Protein AF-0000000085125147 (afdb_homodimer)

pLDDT: mean 89.26, std 9.21, range [38.19, 98.69]

Foldseek 3Di:
DPPPLVVLLLQQLVVCLVPVFADALVRSCVVVVDPDDSVVSVVSQVVCVVVPQWDDPDPPGGIDGDLVSLVVNCQVPVPDAFAEFEPVLLQVVCVVQLKKKKKWFDDFWFFADWADDVQQWIWTDIPVDIWIFGHDPVVVVVVVVRHGPGLVVVLVVCVVVVVVRSNVGSVVVSLPIDMDMHPVVSVVVQCVVVVDDPVLVCCRVSVVVPVVDDQDKDAPPNHHHQKIWGWHWYAYPNTTMIMIMIDGSSTDVVVSSVRGGDD/DPPPLVVLLLQQLVVCLVPVFAAALVRSCVVVVDPDDSVVSVVSQVVCVVVPQWDDPDPPGGIDGDLVNLVVNCQVPVPDAFAEFEPVLLQVVCVVQLKKKKKWFDDFWFFADWADDVQQWIWTDTPVDIWIFGHDPVVVVVVVVRHGPGLVVVLVVCVVVVVVRCNVGSVVVSLPIDMDMHPVVSVVVQCVVVVDDPVLVCCRVSVVVPVVDDQDKDAPPNHHHQKIWGWHWYAYPNTIMIMIMIDGSSTDVVVSSVRGGDD

Secondary structure (DSSP, 8-state):
---HHHHHHHHHHHHHHHH-S-B-HHHHHHHHT-SS-HHHHHHHHHHHHHTTSEEESSTTSPEEE-HHHHHHHHHHH------EE-HHHHHHHHHHHT-EEEEEE----BEEEEEEETTTEEEEEESS-EEEEE--HHHHHHHHTTTT-BHHHHHHHHHHHT-HHHHHHHHHHHHT--EEEESHHHHHHHHHHHT--HHHHHHHHHTGGGGG--SSEEESSSS-TTEEEEEEEEEETTEEEEEEEEEETTS-HHHHHHHHEE-/---HHHHHHHHHHHHHHHH-S-B-HHHHHHHHT-SS-HHHHHHHHHHHHHTTSEEESSTTSPEEE-HHHHHHHHHHH------EE-HHHHHHHHHHHT-EEEEEE----BEEEEEEETTTEEEEEESS-EEEEE--HHHHHHHHTTTT-BHHHHHHHHHHHT-HHHHHHHHHHHHT--EEEESHHHHHHHHHHHT--HHHHHHHHHTGGGGG--SEEEESSSS-TTEEEEEEEEEETTEEEEEEEEEETTS-HHHHHHHHEE-

Organism: Arcobacter nitrofigilis (strain ATCC 33309 / DSM 7299 / CCUG 15893 / LMG 7604 / NCTC 12251 / CI) (NCBI:txid572480)

Solvent-accessible surface area (backbone atoms only — not comparable to full-atom values): 28279 Å² total; per-residue (Å²): 129,81,55,64,64,56,53,52,51,53,50,52,45,50,52,27,38,74,63,72,48,62,48,38,40,60,56,51,28,66,74,65,67,47,88,63,51,42,70,58,44,44,52,47,50,50,51,38,28,74,71,55,34,36,41,60,89,43,94,88,48,32,36,36,66,27,69,62,37,44,52,53,50,46,66,68,64,63,71,75,83,52,55,39,40,37,63,68,42,43,46,52,44,21,51,74,63,58,25,23,37,38,38,36,49,50,76,83,32,26,29,69,46,74,44,77,45,88,72,54,30,27,39,40,32,34,72,85,50,60,44,51,43,77,45,43,73,68,57,50,58,57,50,61,74,42,54,71,37,41,46,67,54,51,40,52,50,22,56,74,73,62,40,51,69,57,24,52,56,53,44,44,59,57,66,57,39,60,66,47,71,29,38,57,65,53,47,40,50,51,37,62,76,68,61,60,53,68,69,61,51,46,26,61,74,70,51,53,46,58,77,78,53,66,76,41,78,39,64,58,70,93,36,55,83,67,28,36,33,40,32,38,61,33,28,41,90,90,30,48,23,36,38,36,38,38,35,51,58,62,46,56,58,66,63,47,52,60,62,20,44,52,132,129,81,54,65,62,58,54,53,49,53,51,51,44,51,52,25,40,75,64,73,48,61,48,39,40,60,56,51,27,66,75,65,68,46,88,62,52,41,69,59,44,43,53,49,50,50,51,38,29,75,74,57,34,34,41,64,88,43,95,89,47,29,35,37,66,27,70,64,38,44,51,53,50,48,65,67,65,62,73,74,84,53,54,38,39,38,63,67,41,43,46,54,42,22,53,73,63,58,25,23,38,37,38,35,48,50,76,83,32,27,29,69,46,76,44,76,45,88,73,52,29,27,38,40,32,34,72,85,50,60,44,50,42,78,44,42,73,68,55,49,58,57,50,60,73,42,55,69,36,41,46,67,57,52,39,52,50,23,56,74,75,64,39,51,69,56,23,51,56,54,44,43,59,56,66,57,41,58,64,48,69,28,38,56,64,54,48,41,50,51,37,64,76,66,60,60,52,70,68,61,51,45,27,58,76,69,52,55,47,59,77,78,52,65,77,40,78,41,66,59,70,92,35,56,82,67,27,36,33,40,34,37,60,32,28,41,91,88,32,48,23,36,39,36,37,37,34,52,57,63,45,56,58,67,62,48,53,60,64,19,44,52,131

Sequence (526 aa):
MIDKKEFLLQSIIKAYIEHLEPIGSSQLKSMYDITYSPATIRGYFKKLGDEGYLAQEHVSSGRTPTTEALRQYWSSKLNFKLNFVDEKAVDFYSSQVGLTAFVLEQTSDVLKNILNVENRYMILEFSTFTVTVKFTDALYRFLSDMIGLELVHIVNISKQVGAFEVYESVNQFLKNRDFRIFNTKEFFSLVLRFNYDENTIEKFLKGTIFESIENAIYFDTIVPEGYIGICHDCVINSKESKLLVVGELSKDYEFFYNKISMNMIDKKEFLLQSIIKAYIEHLEPIGSSQLKSMYDITYSPATIRGYFKKLGDEGYLAQEHVSSGRTPTTEALRQYWSSKLNFKLNFVDEKAVDFYSSQVGLTAFVLEQTSDVLKNILNVENRYMILEFSTFTVTVKFTDALYRFLSDMIGLELVHIVNISKQVGAFEVYESVNQFLKNRDFRIFNTKEFFSLVLRFNYDENTIEKFLKGTIFESIENAIYFDTIVPEGYIGICHDCVINSKESKLLVVGELSKDYEFFYNKISMN

InterPro domains:
  IPR002571 Heat-inducible transcription repressor HrcA [PTHR34824] (3-117)
  IPR036388 Winged helix-like DNA-binding domain superfamily [G3DSA:1.10.10.10] (1-83)
  IPR036390 Winged helix DNA-binding domain superfamily [SSF46785] (4-80)

Nearest PDB structures (foldseek):
  1stz-assembly1_A  TM=5.004E-01  e=8.881E-14  Thermotoga maritima
  1stz-assembly1_C  TM=4.794E-01  e=7.431E-14  Thermotoga maritima
  5y6i-assembly1_A  TM=3.180E-01  e=8.850E-06  Pseudomonas aeruginosa
  6hk6-assembly5_H  TM=5.017E-01  e=6.470E-03  Homo sapiens
  6fdm-assembly2_C  TM=5.098E-01  e=6.097E-03  Homo sapiens

Radius of gyration: 29.91 Å; Cα contacts (8 Å, |Δi|>4): 864; chains: 2; bounding box: 80×87×53 Å

Structure (mmCIF, N/CA/C/O backbone):
data_AF-0000000085125147-model_v1
#
loop_
_entity.id
_entity.type
_entity.pdbx_description
1 polymer 'Putative heat shock regulator'
#
loop_
_atom_site.group_PDB
_atom_site.id
_atom_site.type_symbol
_atom_site.label_atom_id
_atom_site.label_alt_id
_atom_site.label_comp_id
_atom_site.label_asym_id
_atom_site.label_entity_id
_atom_site.label_seq_id
_atom_site.pdbx_PDB_ins_code
_atom_site.Cartn_x
_atom_site.Cartn_y
_atom_site.Cartn_z
_atom_site.occupancy
_atom_site.B_iso_or_equiv
_atom_site.auth_seq_id
_atom_site.auth_comp_id
_atom_site.auth_asym_id
_atom_site.auth_atom_id
_atom_site.pdbx_PDB_model_num
ATOM 1 N N . MET A 1 1 ? 14.719 -42.344 -22.516 1 38.19 1 MET A N 1
ATOM 2 C CA . MET A 1 1 ? 16.062 -41.812 -22.203 1 38.19 1 MET A CA 1
ATOM 3 C C . MET A 1 1 ? 16 -40.344 -21.812 1 38.19 1 MET A C 1
ATOM 5 O O . MET A 1 1 ? 15.508 -39.531 -22.578 1 38.19 1 MET A O 1
ATOM 9 N N . ILE A 1 2 ? 16.141 -39.906 -20.641 1 56.72 2 ILE A N 1
ATOM 10 C CA . ILE A 1 2 ? 16.094 -38.5 -20.25 1 56.72 2 ILE A CA 1
ATOM 11 C C . ILE A 1 2 ? 17.172 -37.719 -21.016 1 56.72 2 ILE A C 1
ATOM 13 O O . ILE A 1 2 ? 18.328 -38.156 -21.078 1 56.72 2 ILE A O 1
ATOM 17 N N . ASP A 1 3 ? 16.75 -36.75 -21.875 1 83.62 3 ASP A N 1
ATOM 18 C CA . ASP A 1 3 ? 17.672 -35.969 -22.688 1 83.62 3 ASP A CA 1
ATOM 19 C C . ASP A 1 3 ? 18.781 -35.375 -21.828 1 83.62 3 ASP A C 1
ATOM 21 O O . ASP A 1 3 ? 18.5 -34.656 -20.859 1 83.62 3 ASP A O 1
ATOM 25 N N . LYS A 1 4 ? 19.984 -36.156 -21.875 1 89 4 LYS A N 1
ATOM 26 C CA . LYS A 1 4 ? 21.172 -35.75 -21.125 1 89 4 LYS A CA 1
ATOM 27 C C . LYS A 1 4 ? 21.297 -34.219 -21.078 1 89 4 LYS A C 1
ATOM 29 O O . LYS A 1 4 ? 21.625 -33.656 -20.031 1 89 4 LYS A O 1
ATOM 34 N N . LYS A 1 5 ? 20.938 -33.625 -22.109 1 92.88 5 LYS A N 1
ATOM 35 C CA . LYS A 1 5 ? 21.047 -32.156 -22.203 1 92.88 5 LYS A CA 1
ATOM 36 C C . LYS A 1 5 ? 20.062 -31.484 -21.266 1 92.88 5 LYS A C 1
ATOM 38 O O . LYS A 1 5 ? 20.422 -30.562 -20.531 1 92.88 5 LYS A O 1
ATOM 43 N N . GLU A 1 6 ? 18.906 -31.984 -21.312 1 92.62 6 GLU A N 1
ATOM 44 C CA . GLU A 1 6 ? 17.859 -31.422 -20.453 1 92.62 6 GLU A CA 1
ATOM 45 C C . GLU A 1 6 ? 18.188 -31.641 -18.984 1 92.62 6 GLU A C 1
ATOM 47 O O . GLU A 1 6 ? 17.953 -30.766 -18.156 1 92.62 6 GLU A O 1
ATOM 52 N N . PHE A 1 7 ? 18.641 -32.781 -18.703 1 93.44 7 PHE A N 1
ATOM 53 C CA . PHE A 1 7 ? 19 -33.125 -17.328 1 93.44 7 PHE A CA 1
ATOM 54 C C . PHE A 1 7 ? 20.078 -32.156 -16.812 1 93.44 7 PHE A C 1
ATOM 56 O O . PHE A 1 7 ? 19.969 -31.656 -15.695 1 93.44 7 PHE A O 1
ATOM 63 N N . LEU A 1 8 ? 21.094 -31.969 -17.562 1 94.25 8 LEU A N 1
ATOM 64 C CA . LEU A 1 8 ? 22.188 -31.094 -17.141 1 94.25 8 LEU A CA 1
ATOM 65 C C . LEU A 1 8 ? 21.734 -29.656 -17.016 1 94.25 8 LEU A C 1
ATOM 67 O O . LEU A 1 8 ? 22.156 -28.922 -16.125 1 94.25 8 LEU A O 1
ATOM 71 N N . LEU A 1 9 ? 20.875 -29.266 -17.922 1 94.81 9 LEU A N 1
ATOM 72 C CA . LEU A 1 9 ? 20.312 -27.906 -17.844 1 94.81 9 LEU A CA 1
ATOM 73 C C . LEU A 1 9 ? 19.547 -27.719 -16.531 1 94.81 9 LEU A C 1
ATOM 75 O O . LEU A 1 9 ? 19.766 -26.75 -15.82 1 94.81 9 LEU A O 1
ATOM 79 N N . GLN A 1 10 ? 18.719 -28.641 -16.219 1 94.38 10 GLN A N 1
ATOM 80 C CA . GLN A 1 10 ? 17.938 -28.578 -14.992 1 94.38 10 GLN A CA 1
ATOM 81 C C . GLN A 1 10 ? 18.844 -28.562 -13.766 1 94.38 10 GLN A C 1
ATOM 83 O O . GLN A 1 10 ? 18.594 -27.844 -12.797 1 94.38 10 GLN A O 1
ATOM 88 N N . SER A 1 11 ? 19.828 -29.328 -13.852 1 94.38 11 SER A N 1
ATOM 89 C CA . SER A 1 11 ? 20.75 -29.438 -12.719 1 94.38 11 SER A CA 1
ATOM 90 C C . SER A 1 11 ? 21.5 -28.141 -12.477 1 94.38 11 SER A C 1
ATOM 92 O O . SER A 1 11 ? 21.672 -27.719 -11.336 1 94.38 11 SER A O 1
ATOM 94 N N . ILE A 1 12 ? 21.953 -27.562 -13.539 1 94.94 12 ILE A N 1
ATOM 95 C CA . ILE A 1 12 ? 22.719 -26.328 -13.367 1 94.94 12 ILE A CA 1
ATOM 96 C C . ILE A 1 12 ? 21.797 -25.203 -12.891 1 94.94 12 ILE A C 1
ATOM 98 O O . ILE A 1 12 ? 22.203 -24.359 -12.102 1 94.94 12 ILE A O 1
ATOM 102 N N . ILE A 1 13 ? 20.578 -25.156 -13.344 1 95.81 13 ILE A N 1
ATOM 103 C CA . ILE A 1 13 ? 19.609 -24.156 -12.898 1 95.81 13 ILE A CA 1
ATOM 104 C C . ILE A 1 13 ? 19.344 -24.328 -11.406 1 95.81 13 ILE A C 1
ATOM 106 O O . ILE A 1 13 ? 19.359 -23.344 -10.648 1 95.81 13 ILE A O 1
ATOM 110 N N . LYS A 1 14 ? 19.125 -25.547 -11.031 1 94.56 14 LYS A N 1
ATOM 111 C CA . LYS A 1 14 ? 18.891 -25.828 -9.617 1 94.56 14 LYS A CA 1
ATOM 112 C C . LYS A 1 14 ? 20.078 -25.359 -8.773 1 94.56 14 LYS A C 1
ATOM 114 O O . LYS A 1 14 ? 19.906 -24.734 -7.734 1 94.56 14 LYS A O 1
ATOM 119 N N . ALA A 1 15 ? 21.234 -25.75 -9.211 1 94.62 15 ALA A N 1
ATOM 120 C CA . ALA A 1 15 ? 22.453 -25.359 -8.5 1 94.62 15 ALA A CA 1
ATOM 121 C C . ALA A 1 15 ? 22.562 -23.844 -8.406 1 94.62 15 ALA A C 1
ATOM 123 O O . ALA A 1 15 ? 22.938 -23.312 -7.355 1 94.62 15 ALA A O 1
ATOM 124 N N . TYR A 1 16 ? 22.266 -23.203 -9.492 1 95.12 16 TYR A N 1
ATOM 125 C CA . TYR A 1 16 ? 22.344 -21.75 -9.523 1 95.12 16 TYR A CA 1
ATOM 126 C C . TYR A 1 16 ? 21.344 -21.125 -8.555 1 95.12 16 TYR A C 1
ATOM 128 O O . TYR A 1 16 ? 21.672 -20.188 -7.824 1 95.12 16 TYR A O 1
ATOM 136 N N . ILE A 1 17 ? 20.172 -21.562 -8.531 1 94.62 17 ILE A N 1
ATOM 137 C CA . ILE A 1 17 ? 19.109 -21.047 -7.664 1 94.62 17 ILE A CA 1
ATOM 138 C C . ILE A 1 17 ? 19.516 -21.219 -6.203 1 94.62 17 ILE A C 1
ATOM 140 O O . ILE A 1 17 ? 19.266 -20.344 -5.375 1 94.62 17 ILE A O 1
ATOM 144 N N . GLU A 1 18 ? 20.156 -22.266 -5.941 1 92.19 18 GLU A N 1
ATOM 145 C CA . GLU A 1 18 ? 20.531 -22.594 -4.57 1 92.19 18 GLU A CA 1
ATOM 146 C C . GLU A 1 18 ? 21.719 -21.734 -4.105 1 92.19 18 GLU A C 1
ATOM 148 O O . GLU A 1 18 ? 21.797 -21.375 -2.93 1 92.19 18 GLU A O 1
ATOM 153 N N . HIS A 1 19 ? 22.562 -21.359 -5.062 1 91.31 19 HIS A N 1
ATOM 154 C CA . HIS A 1 19 ? 23.812 -20.734 -4.621 1 91.31 19 HIS A CA 1
ATOM 155 C C . HIS A 1 19 ? 23.969 -19.344 -5.195 1 91.31 19 HIS A C 1
ATOM 157 O O . HIS A 1 19 ? 24.781 -18.547 -4.707 1 91.31 19 HIS A O 1
ATOM 163 N N . LEU A 1 20 ? 23.328 -19.078 -6.227 1 92.94 20 LEU A N 1
ATOM 164 C CA . LEU A 1 20 ? 23.328 -17.781 -6.895 1 92.94 20 LEU A CA 1
ATOM 165 C C . LEU A 1 20 ? 24.734 -17.406 -7.348 1 92.94 20 LEU A C 1
ATOM 167 O O . LEU A 1 20 ? 25.172 -16.266 -7.152 1 92.94 20 LEU A O 1
ATOM 171 N N . GLU A 1 21 ? 25.516 -18.344 -7.738 1 91.5 21 GLU A N 1
ATOM 172 C CA . GLU A 1 21 ? 26.844 -18.188 -8.312 1 91.5 21 GLU A CA 1
ATOM 173 C C . GLU A 1 21 ? 27 -18.984 -9.602 1 91.5 21 GLU A C 1
ATOM 175 O O . GLU A 1 21 ? 26.297 -19.984 -9.805 1 91.5 21 GLU A O 1
ATOM 180 N N . PRO A 1 22 ? 27.891 -18.453 -10.453 1 94 22 PRO A N 1
ATOM 181 C CA . PRO A 1 22 ? 28.156 -19.281 -11.641 1 94 22 PRO A CA 1
ATOM 182 C C . PRO A 1 22 ? 28.625 -20.688 -11.289 1 94 22 PRO A C 1
ATOM 184 O O . PRO A 1 22 ? 29.344 -20.875 -10.312 1 94 22 PRO A O 1
ATOM 187 N N . ILE A 1 23 ? 28.234 -21.609 -12.109 1 94.06 23 ILE A N 1
ATOM 188 C CA . ILE A 1 23 ? 28.5 -23.016 -11.797 1 94.06 23 ILE A CA 1
ATOM 189 C C . ILE A 1 23 ? 29.391 -23.625 -12.875 1 94.06 23 ILE A C 1
ATOM 191 O O . ILE A 1 23 ? 29.094 -23.531 -14.062 1 94.06 23 ILE A O 1
ATOM 195 N N . GLY A 1 24 ? 30.5 -24.25 -12.422 1 93 24 GLY A N 1
ATOM 196 C CA . GLY A 1 24 ? 31.375 -24.969 -13.328 1 93 24 GLY A CA 1
ATOM 197 C C . GLY A 1 24 ? 31.031 -26.438 -13.453 1 93 24 GLY A C 1
ATOM 198 O O . GLY A 1 24 ? 30.25 -26.969 -12.664 1 93 24 GLY A O 1
ATOM 199 N N . SER A 1 25 ? 31.703 -27.078 -14.508 1 92.44 25 SER A N 1
ATOM 200 C CA . SER A 1 25 ? 31.422 -28.484 -14.789 1 92.44 25 SER A CA 1
ATOM 201 C C . SER A 1 25 ? 31.875 -29.375 -13.633 1 92.44 25 SER A C 1
ATOM 203 O O . SER A 1 25 ? 31.141 -30.297 -13.242 1 92.44 25 SER A O 1
ATOM 205 N N . SER A 1 26 ? 33 -29.109 -13.07 1 92.75 26 SER A N 1
ATOM 206 C CA . SER A 1 26 ? 33.5 -29.906 -11.961 1 92.75 26 SER A CA 1
ATOM 207 C C . SER A 1 26 ? 32.625 -29.719 -10.711 1 92.75 26 SER A C 1
ATOM 209 O O . SER A 1 26 ? 32.375 -30.672 -9.984 1 92.75 26 SER A O 1
ATOM 211 N N . GLN A 1 27 ? 32.25 -28.516 -10.5 1 93.25 27 GLN A N 1
ATOM 212 C CA . GLN A 1 27 ? 31.406 -28.203 -9.352 1 93.25 27 GLN A CA 1
ATOM 213 C C . GLN A 1 27 ? 30.047 -28.875 -9.453 1 93.25 27 GLN A C 1
ATOM 215 O O . GLN A 1 27 ? 29.562 -29.453 -8.477 1 93.25 27 GLN A O 1
ATOM 220 N N . LEU A 1 28 ? 29.422 -28.797 -10.602 1 94.62 28 LEU A N 1
ATOM 221 C CA . LEU A 1 28 ? 28.109 -29.406 -10.805 1 94.62 28 LEU A CA 1
ATOM 222 C C . LEU A 1 28 ? 28.172 -30.922 -10.57 1 94.62 28 LEU A C 1
ATOM 224 O O . LEU A 1 28 ? 27.281 -31.484 -9.945 1 94.62 28 LEU A O 1
ATOM 228 N N . LYS A 1 29 ? 29.203 -31.562 -11.125 1 94.06 29 LYS A N 1
ATOM 229 C CA . LYS A 1 29 ? 29.375 -33 -10.945 1 94.06 29 LYS A CA 1
ATOM 230 C C . LYS A 1 29 ? 29.422 -33.375 -9.469 1 94.06 29 LYS A C 1
ATOM 232 O O . LYS A 1 29 ? 28.766 -34.312 -9.031 1 94.06 29 LYS A O 1
ATOM 237 N N . SER A 1 30 ? 30.17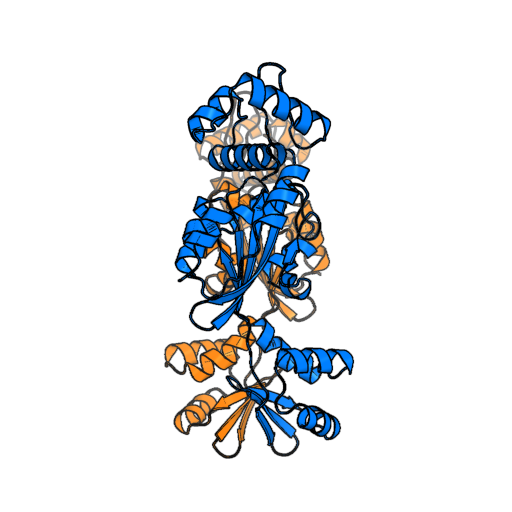2 -32.625 -8.727 1 93.56 30 SER A N 1
ATOM 238 C CA . SER A 1 30 ? 30.375 -32.875 -7.305 1 93.56 30 SER A CA 1
ATOM 239 C C . SER A 1 30 ? 29.094 -32.656 -6.512 1 93.56 30 SER A C 1
ATOM 241 O O . SER A 1 30 ? 28.781 -33.406 -5.59 1 93.56 30 SER A O 1
ATOM 243 N N . MET A 1 31 ? 28.359 -31.641 -6.848 1 91.5 31 MET A N 1
ATOM 244 C CA . MET A 1 31 ? 27.156 -31.219 -6.113 1 91.5 31 MET A CA 1
ATOM 245 C C . MET A 1 31 ? 26.062 -32.281 -6.227 1 91.5 31 MET A C 1
ATOM 247 O O . MET A 1 31 ? 25.328 -32.5 -5.27 1 91.5 31 MET A O 1
ATOM 251 N N . TYR A 1 32 ? 25.953 -32.938 -7.367 1 90.12 32 TYR A N 1
ATOM 252 C CA . TYR A 1 32 ? 24.797 -33.781 -7.586 1 90.12 32 TYR A CA 1
ATOM 253 C C . TYR A 1 32 ? 25.234 -35.219 -7.938 1 90.12 32 TYR A C 1
ATOM 255 O O . TYR A 1 32 ? 24.438 -36 -8.453 1 90.12 32 TYR A O 1
ATOM 263 N N . ASP A 1 33 ? 26.484 -35.531 -7.746 1 89.88 33 ASP A N 1
ATOM 264 C CA . ASP A 1 33 ? 27.047 -36.844 -8.008 1 89.88 33 ASP A CA 1
ATOM 265 C C . ASP A 1 33 ? 26.672 -37.344 -9.406 1 89.88 33 ASP A C 1
ATOM 267 O O . ASP A 1 33 ? 26.141 -38.438 -9.57 1 89.88 33 ASP A O 1
ATOM 271 N N . ILE A 1 34 ? 26.844 -36.5 -10.289 1 90.44 34 ILE A N 1
ATOM 272 C CA . ILE A 1 34 ? 26.516 -36.781 -11.68 1 90.44 34 ILE A CA 1
ATOM 273 C C . ILE A 1 34 ? 27.531 -37.781 -12.25 1 90.44 34 ILE A C 1
ATOM 275 O O . ILE A 1 34 ? 28.734 -37.656 -12.016 1 90.44 34 ILE A O 1
ATOM 279 N N . THR A 1 35 ? 27.141 -38.719 -13 1 90.75 35 THR A N 1
ATOM 280 C CA . THR A 1 35 ? 27.969 -39.812 -13.492 1 90.75 35 THR A CA 1
ATOM 281 C C . THR A 1 35 ? 28.844 -39.344 -14.648 1 90.75 35 THR A C 1
ATOM 283 O O . THR A 1 35 ? 29.859 -39.969 -14.953 1 90.75 35 THR A O 1
ATOM 286 N N . TYR A 1 36 ? 28.516 -38.281 -15.219 1 92.25 36 TYR A N 1
ATOM 287 C CA . TYR A 1 36 ? 29.25 -37.781 -16.375 1 92.25 36 TYR A CA 1
ATOM 288 C C . TYR A 1 36 ? 30.562 -37.125 -15.938 1 92.25 36 TYR A C 1
ATOM 290 O O . TYR A 1 36 ? 30.641 -36.562 -14.852 1 92.25 36 TYR A O 1
ATOM 298 N N . SER A 1 37 ? 31.625 -37.188 -16.781 1 92.81 37 SER A N 1
ATOM 299 C CA . SER A 1 37 ? 32.875 -36.5 -16.516 1 92.81 37 SER A CA 1
ATOM 300 C C . SER A 1 37 ? 32.719 -35 -16.641 1 92.81 37 SER A C 1
ATOM 302 O O . SER A 1 37 ? 31.812 -34.5 -17.328 1 92.81 37 SER A O 1
ATOM 304 N N . PRO A 1 38 ? 33.594 -34.25 -15.992 1 93.69 38 PRO A N 1
ATOM 305 C CA . PRO A 1 38 ? 33.562 -32.812 -16.156 1 93.69 38 PRO A CA 1
ATOM 306 C C . PRO A 1 38 ? 33.719 -32.375 -17.625 1 93.69 38 PRO A C 1
ATOM 308 O O . PRO A 1 38 ? 33.094 -31.406 -18.047 1 93.69 38 PRO A O 1
ATOM 311 N N . ALA A 1 39 ? 34.531 -33.094 -18.391 1 93.12 39 ALA A N 1
ATOM 312 C CA . ALA A 1 39 ? 34.719 -32.781 -19.812 1 93.12 39 ALA A CA 1
ATOM 313 C C . ALA A 1 39 ? 33.406 -32.938 -20.594 1 93.12 39 ALA A C 1
ATOM 315 O O . ALA A 1 39 ? 33.094 -32.125 -21.438 1 93.12 39 ALA A O 1
ATOM 316 N N . THR A 1 40 ? 32.688 -33.938 -20.297 1 94.75 40 THR A N 1
ATOM 317 C CA . THR A 1 40 ? 31.406 -34.188 -20.922 1 94.75 40 THR A CA 1
ATOM 318 C C . THR A 1 40 ? 30.406 -33.094 -20.562 1 94.75 40 THR A C 1
ATOM 320 O O . THR A 1 40 ? 29.688 -32.594 -21.422 1 94.75 40 THR A O 1
ATOM 323 N N . ILE A 1 41 ? 30.391 -32.688 -19.312 1 94.75 41 ILE A N 1
ATOM 324 C CA . ILE A 1 41 ? 29.484 -31.656 -18.828 1 94.75 41 ILE A CA 1
ATOM 325 C C . ILE A 1 41 ? 29.828 -30.328 -19.516 1 94.75 41 ILE A C 1
ATOM 327 O O . ILE A 1 41 ? 28.922 -29.609 -19.938 1 94.75 41 ILE A O 1
ATOM 331 N N . ARG A 1 42 ? 31.125 -30.047 -19.672 1 92.56 42 ARG A N 1
ATOM 332 C CA . ARG A 1 42 ? 31.562 -28.828 -20.312 1 92.56 42 ARG A CA 1
ATOM 333 C C . ARG A 1 42 ? 31.078 -28.766 -21.766 1 92.56 42 ARG A C 1
ATOM 335 O O . ARG A 1 42 ? 30.734 -27.703 -22.266 1 92.56 42 ARG A O 1
ATOM 342 N N . GLY A 1 43 ? 31.141 -29.906 -22.359 1 93.62 43 GLY A N 1
ATOM 343 C CA . GLY A 1 43 ? 30.641 -29.984 -23.734 1 93.62 43 GLY A CA 1
ATOM 344 C C . GLY A 1 43 ? 29.172 -29.609 -23.844 1 93.62 43 GLY A C 1
ATOM 345 O O . GLY A 1 43 ? 28.781 -28.875 -24.766 1 93.62 43 GLY A O 1
ATOM 346 N N . TYR A 1 44 ? 28.391 -30.109 -22.953 1 94.38 44 TYR A N 1
ATOM 347 C CA . TYR A 1 44 ? 26.953 -29.797 -22.953 1 94.38 44 TYR A CA 1
ATOM 348 C C . TYR A 1 44 ? 26.719 -28.344 -22.562 1 94.38 44 TYR A C 1
ATOM 350 O O . TYR A 1 44 ? 25.797 -27.703 -23.078 1 94.38 44 TYR A O 1
ATOM 358 N N . PHE A 1 45 ? 27.516 -27.828 -21.625 1 94.12 45 PHE A N 1
ATOM 359 C CA . PHE A 1 45 ? 27.422 -26.422 -21.25 1 94.12 45 PHE A CA 1
ATOM 360 C C . PHE A 1 45 ? 27.609 -25.516 -22.469 1 94.12 45 PHE A C 1
ATOM 362 O O . PHE A 1 45 ? 26.906 -24.516 -22.625 1 94.12 45 PHE A O 1
ATOM 369 N N . LYS A 1 46 ? 28.578 -25.891 -23.234 1 92.38 46 LYS A N 1
ATOM 370 C CA . LYS A 1 46 ? 28.844 -25.125 -24.453 1 92.38 46 LYS A CA 1
ATOM 371 C C . LYS A 1 46 ? 27.641 -25.172 -25.391 1 92.38 46 LYS A C 1
ATOM 373 O O . LYS A 1 46 ? 27.219 -24.141 -25.938 1 92.38 46 LYS A O 1
ATOM 378 N N . LYS A 1 47 ? 27.141 -26.344 -25.609 1 94.94 47 LYS A N 1
ATOM 379 C CA . LYS A 1 47 ? 25.969 -26.516 -26.469 1 94.94 47 LYS A CA 1
ATOM 380 C C . LYS A 1 47 ? 24.797 -25.672 -25.969 1 94.94 47 LYS A C 1
ATOM 382 O O . LYS A 1 47 ? 24.125 -24.984 -26.75 1 94.94 47 LYS A O 1
ATOM 387 N N . LEU A 1 48 ? 24.5 -25.766 -24.703 1 95.44 48 LEU A N 1
ATOM 388 C CA . LEU A 1 48 ? 23.422 -25.031 -24.078 1 95.44 48 LEU A CA 1
ATOM 389 C C . LEU A 1 48 ? 23.656 -23.531 -24.188 1 95.44 48 LEU A C 1
ATOM 391 O O . LEU A 1 48 ? 22.703 -22.75 -24.297 1 95.44 48 LEU A O 1
ATOM 395 N N . GLY A 1 49 ? 24.875 -23.109 -24.047 1 94.31 49 GLY A N 1
ATOM 396 C CA . GLY A 1 49 ? 25.219 -21.703 -24.281 1 94.31 49 GLY A CA 1
ATOM 397 C C . GLY A 1 49 ? 24.906 -21.25 -25.688 1 94.31 49 GLY A C 1
ATOM 398 O O . GLY A 1 49 ? 24.312 -20.188 -25.875 1 94.31 49 GLY A O 1
ATOM 399 N N . ASP A 1 50 ? 25.328 -22.078 -26.594 1 94.75 50 ASP A N 1
ATOM 400 C CA . ASP A 1 50 ? 25.078 -21.766 -28 1 94.75 50 ASP A CA 1
ATOM 401 C C . ASP A 1 50 ? 23.578 -21.656 -28.281 1 94.75 50 ASP A C 1
ATOM 403 O O . ASP A 1 50 ? 23.156 -20.891 -29.156 1 94.75 50 ASP A O 1
ATOM 407 N N . GLU A 1 51 ? 22.859 -22.422 -27.594 1 95.69 51 GLU A N 1
ATOM 408 C CA . GLU A 1 51 ? 21.406 -22.438 -27.781 1 95.69 51 GLU A CA 1
ATOM 409 C C . GLU A 1 51 ? 20.734 -21.312 -27 1 95.69 51 GLU A C 1
ATOM 411 O O . GLU A 1 51 ? 19.516 -21.109 -27.094 1 95.69 51 GLU A O 1
ATOM 416 N N . GLY A 1 52 ? 21.484 -20.578 -26.109 1 95 52 GLY A N 1
ATOM 417 C CA . GLY A 1 52 ? 20.984 -19.375 -25.453 1 95 52 GLY A CA 1
ATOM 418 C C . GLY A 1 52 ? 20.453 -19.641 -24.047 1 95 52 GLY A C 1
ATOM 419 O O . GLY A 1 52 ? 19.812 -18.781 -23.453 1 95 52 GLY A O 1
ATOM 420 N N . TYR A 1 53 ? 20.781 -20.797 -23.5 1 96.25 53 TYR A N 1
ATOM 421 C CA . TYR A 1 53 ? 20.234 -21.141 -22.188 1 96.25 53 TYR A CA 1
ATOM 422 C C . TYR A 1 53 ? 21.234 -20.859 -21.078 1 96.25 53 TYR A C 1
ATOM 424 O O . TYR A 1 53 ? 20.859 -20.703 -19.922 1 96.25 53 TYR A O 1
ATOM 432 N N . LEU A 1 54 ? 22.5 -20.828 -21.406 1 95.81 54 LEU A N 1
ATOM 433 C CA . LEU A 1 54 ? 23.547 -20.531 -20.438 1 95.81 54 LEU A CA 1
ATOM 434 C C . LEU A 1 54 ? 24.406 -19.359 -20.906 1 95.81 54 LEU A C 1
ATOM 436 O O . LEU A 1 54 ? 24.594 -19.156 -22.109 1 95.81 54 LEU A O 1
ATOM 440 N N . ALA A 1 55 ? 24.812 -18.609 -19.922 1 93.62 55 ALA A N 1
ATOM 441 C CA . ALA A 1 55 ? 25.703 -17.484 -20.188 1 93.62 55 ALA A CA 1
ATOM 442 C C . ALA A 1 55 ? 27.016 -17.625 -19.391 1 93.62 55 ALA A C 1
ATOM 444 O O . ALA A 1 55 ? 27.047 -18.297 -18.359 1 93.62 55 ALA A O 1
ATOM 445 N N . GLN A 1 56 ? 28.062 -17 -19.969 1 89.12 56 GLN A N 1
ATOM 446 C CA . GLN A 1 56 ? 29.375 -17.078 -19.344 1 89.12 56 GLN A CA 1
ATOM 447 C C . GLN A 1 56 ? 30.078 -15.719 -19.406 1 89.12 56 GLN A C 1
ATOM 449 O O . GLN A 1 56 ? 30.141 -15.086 -20.453 1 89.12 56 GLN A O 1
ATOM 454 N N . GLU A 1 57 ? 30.391 -15.195 -18.156 1 80 57 GLU A N 1
ATOM 455 C CA . GLU A 1 57 ? 31.062 -13.898 -18.125 1 80 57 GLU A CA 1
ATOM 456 C C . GLU A 1 57 ? 32.5 -13.992 -18.672 1 80 57 GLU A C 1
ATOM 458 O O . GLU A 1 57 ? 32.906 -13.141 -19.438 1 80 57 GLU A O 1
ATOM 463 N N . HIS A 1 58 ? 33.188 -14.891 -18.109 1 78.12 58 HIS A N 1
ATOM 464 C CA . HIS A 1 58 ? 34.562 -15.117 -18.594 1 78.12 58 HIS A CA 1
ATOM 465 C C . HIS A 1 58 ? 34.75 -16.562 -19.047 1 78.12 58 HIS A C 1
ATOM 467 O O . HIS A 1 58 ? 33.969 -17.453 -18.656 1 78.12 58 HIS A O 1
ATOM 473 N N . VAL A 1 59 ? 35.625 -16.734 -20.016 1 67.75 59 VAL A N 1
ATOM 474 C CA . VAL A 1 59 ? 35.844 -18.047 -20.594 1 67.75 59 VAL A CA 1
ATOM 475 C C . VAL A 1 59 ? 36.219 -19.047 -19.484 1 67.75 59 VAL A C 1
ATOM 477 O O . VAL A 1 59 ? 35.844 -20.219 -19.562 1 67.75 59 VAL A O 1
ATOM 480 N N . SER A 1 60 ? 36.812 -18.625 -18.484 1 67.62 60 SER A N 1
ATOM 481 C CA . SER A 1 60 ? 37.281 -19.5 -17.422 1 67.62 60 SER A CA 1
ATOM 482 C C . SER A 1 60 ? 36.312 -19.516 -16.234 1 67.62 60 SER A C 1
ATOM 484 O O . SER A 1 60 ? 36.531 -20.234 -15.258 1 67.62 60 SER A O 1
ATOM 486 N N . SER A 1 61 ? 35.219 -18.844 -16.453 1 79.19 61 SER A N 1
ATOM 487 C CA . SER A 1 61 ? 34.344 -18.734 -15.297 1 79.19 61 SER A CA 1
ATOM 488 C C . SER A 1 61 ? 33.156 -19.688 -15.414 1 79.19 61 SER A C 1
ATOM 490 O O . SER A 1 61 ? 32.969 -20.344 -16.438 1 79.19 61 SER A O 1
ATOM 492 N N . GLY A 1 62 ? 32.469 -20.047 -14.32 1 90.06 62 GLY A N 1
ATOM 493 C CA . GLY A 1 62 ? 31.219 -20.812 -14.32 1 90.06 62 GLY A CA 1
ATOM 494 C C . GLY A 1 62 ? 30.141 -20.188 -15.188 1 90.06 62 GLY A C 1
ATOM 495 O O . GLY A 1 62 ? 30.391 -19.188 -15.859 1 90.06 62 GLY A O 1
ATOM 496 N N . ARG A 1 63 ? 29.172 -20.953 -15.469 1 94.06 63 ARG A N 1
ATOM 497 C CA . ARG A 1 63 ? 28.047 -20.5 -16.281 1 94.06 63 ARG A CA 1
ATOM 498 C C . ARG A 1 63 ? 26.828 -20.203 -15.406 1 94.06 63 ARG A C 1
ATOM 500 O O . ARG A 1 63 ? 26.719 -20.719 -14.289 1 94.06 63 ARG A O 1
ATOM 507 N N . THR A 1 64 ? 26.016 -19.312 -15.891 1 95.5 64 THR A N 1
ATOM 508 C CA . THR A 1 64 ? 24.734 -19 -15.258 1 95.5 64 THR A CA 1
ATOM 509 C C . THR A 1 64 ? 23.578 -19.203 -16.234 1 95.5 64 THR A C 1
ATOM 511 O O . THR A 1 64 ? 23.75 -19.016 -17.453 1 95.5 64 THR A O 1
ATOM 514 N N . PRO A 1 65 ? 22.469 -19.672 -15.719 1 96.31 65 PRO A N 1
ATOM 515 C CA . PRO A 1 65 ? 21.297 -19.734 -16.609 1 96.31 65 PRO A CA 1
ATOM 516 C C . PRO A 1 65 ? 20.859 -18.359 -17.094 1 96.31 65 PRO A C 1
ATOM 518 O O . PRO A 1 65 ? 20.969 -17.375 -16.375 1 96.31 65 PRO A O 1
ATOM 521 N N . THR A 1 66 ? 20.406 -18.328 -18.344 1 95.75 66 THR A N 1
ATOM 522 C CA . THR A 1 66 ? 19.828 -17.094 -18.859 1 95.75 66 THR A CA 1
ATOM 523 C C . THR A 1 66 ? 18.422 -16.891 -18.328 1 95.75 66 THR A C 1
ATOM 525 O O . THR A 1 66 ? 17.844 -17.781 -17.719 1 95.75 66 THR A O 1
ATOM 528 N N . THR A 1 67 ? 17.875 -15.734 -18.609 1 95.25 67 THR A N 1
ATOM 529 C CA . THR A 1 67 ? 16.5 -15.422 -18.25 1 95.25 67 THR A CA 1
ATOM 530 C C . THR A 1 67 ? 15.531 -16.406 -18.891 1 95.25 67 THR A C 1
ATOM 532 O O . THR A 1 67 ? 14.609 -16.891 -18.25 1 95.25 67 THR A O 1
ATOM 535 N N . GLU A 1 68 ? 15.797 -16.703 -20.062 1 94.56 68 GLU A N 1
ATOM 536 C CA . GLU A 1 68 ? 14.93 -17.625 -20.797 1 94.56 68 GLU A CA 1
ATOM 537 C C . GLU A 1 68 ? 14.984 -19.031 -20.188 1 94.56 68 GLU A C 1
ATOM 539 O O . GLU A 1 68 ? 13.953 -19.703 -20.094 1 94.56 68 GLU A O 1
ATOM 544 N N . ALA A 1 69 ? 16.109 -19.422 -19.875 1 96 69 ALA A N 1
ATOM 545 C CA . ALA A 1 69 ? 16.25 -20.734 -19.25 1 96 69 ALA A CA 1
ATOM 546 C C . ALA A 1 69 ? 15.469 -20.812 -17.953 1 96 69 ALA A C 1
ATOM 548 O O . ALA A 1 69 ? 14.789 -21.812 -17.688 1 96 69 ALA A O 1
ATOM 549 N N . LEU A 1 70 ? 15.586 -19.766 -17.234 1 95.94 70 LEU A N 1
ATOM 550 C CA . LEU A 1 70 ? 14.891 -19.734 -15.953 1 95.94 70 LEU A CA 1
ATOM 551 C C . LEU A 1 70 ? 13.375 -19.719 -16.156 1 95.94 70 LEU A C 1
ATOM 553 O O . LEU A 1 70 ? 12.641 -20.375 -15.422 1 95.94 70 LEU A O 1
ATOM 557 N N . ARG A 1 71 ? 12.93 -19.016 -17.109 1 94.94 71 ARG A N 1
ATOM 558 C CA . ARG A 1 71 ? 11.508 -18.984 -17.438 1 94.94 71 ARG A CA 1
ATOM 559 C C . ARG A 1 71 ? 10.992 -20.375 -17.766 1 94.94 71 ARG A C 1
ATOM 561 O O . ARG A 1 71 ? 9.953 -20.797 -17.234 1 94.94 71 ARG A O 1
ATOM 568 N N . GLN A 1 72 ? 11.703 -21.031 -18.547 1 92.44 72 GLN A N 1
ATOM 569 C CA . GLN A 1 72 ? 11.312 -22.375 -18.953 1 92.44 72 GLN A CA 1
ATOM 570 C C . GLN A 1 72 ? 11.328 -23.328 -17.766 1 92.44 72 GLN A C 1
ATOM 572 O O . GLN A 1 72 ? 10.445 -24.188 -17.625 1 92.44 72 GLN A O 1
ATOM 577 N N . TYR A 1 73 ? 12.305 -23.172 -17.016 1 94.19 73 TYR A N 1
ATOM 578 C CA . TYR A 1 73 ? 12.438 -24.016 -15.836 1 94.19 73 TYR A CA 1
ATOM 579 C C . TYR A 1 73 ? 11.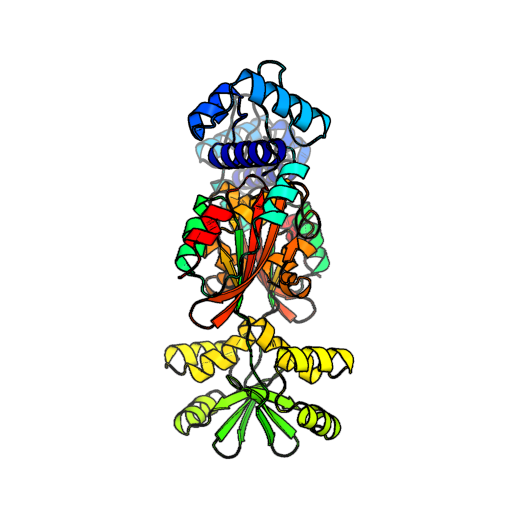211 -23.906 -14.945 1 94.19 73 TYR A C 1
ATOM 581 O O . TYR A 1 73 ? 10.594 -24.906 -14.602 1 94.19 73 TYR A O 1
ATOM 589 N N . TRP A 1 74 ? 10.812 -22.672 -14.633 1 94 74 TRP A N 1
ATOM 590 C CA . TRP A 1 74 ? 9.695 -22.469 -13.719 1 94 74 TRP A CA 1
ATOM 591 C C . TRP A 1 74 ? 8.367 -22.828 -14.383 1 94 74 TRP A C 1
ATOM 593 O O . TRP A 1 74 ? 7.453 -23.328 -13.727 1 94 74 TRP A O 1
ATOM 603 N N . SER A 1 75 ? 8.266 -22.578 -15.641 1 91.06 75 SER A N 1
ATOM 604 C CA . SER A 1 75 ? 7.055 -22.938 -16.375 1 91.06 75 SER A CA 1
ATOM 605 C C . SER A 1 75 ? 6.789 -24.438 -16.297 1 91.06 75 SER A C 1
ATOM 607 O O . SER A 1 75 ? 5.637 -24.875 -16.25 1 91.06 75 SER A O 1
ATOM 609 N N . SER A 1 76 ? 7.832 -25.125 -16.234 1 87.12 76 SER A N 1
ATOM 610 C CA . SER A 1 76 ? 7.699 -26.578 -16.234 1 87.12 76 SER A CA 1
ATOM 611 C C . SER A 1 76 ? 7.555 -27.125 -14.82 1 87.12 76 SER A C 1
ATOM 613 O O . SER A 1 76 ? 6.875 -28.125 -14.602 1 87.12 76 SER A O 1
ATOM 615 N N . LYS A 1 77 ? 8.109 -26.5 -13.961 1 85.31 77 LYS A N 1
ATOM 616 C CA . LYS A 1 77 ? 8.188 -27.047 -12.609 1 85.31 77 LYS A CA 1
ATOM 617 C C . LYS A 1 77 ? 6.988 -26.609 -11.773 1 85.31 77 LYS A C 1
ATOM 619 O O . LYS A 1 77 ? 6.523 -27.359 -10.906 1 85.31 77 LYS A O 1
ATOM 624 N N . LEU A 1 78 ? 6.523 -25.359 -11.953 1 80.31 78 LEU A N 1
ATOM 625 C CA . LEU A 1 78 ? 5.512 -24.797 -11.07 1 80.31 78 LEU A CA 1
ATOM 626 C C . LEU A 1 78 ? 4.109 -25.219 -11.5 1 80.31 78 LEU A C 1
ATOM 628 O O . LEU A 1 78 ? 3.607 -24.75 -12.531 1 80.31 78 LEU A O 1
ATOM 632 N N . ASN A 1 79 ? 3.719 -26.375 -11.43 1 69.69 79 ASN A N 1
ATOM 633 C CA . ASN A 1 79 ? 2.369 -26.891 -11.617 1 69.69 79 ASN A CA 1
ATOM 634 C C . ASN A 1 79 ? 1.684 -27.156 -10.281 1 69.69 79 ASN A C 1
ATOM 636 O O . ASN A 1 79 ? 1.15 -28.25 -10.062 1 69.69 79 ASN A O 1
ATOM 640 N N . PHE A 1 80 ? 1.936 -26.156 -9.5 1 60.91 80 PHE A N 1
ATOM 641 C CA . PHE A 1 80 ? 1.614 -26.516 -8.117 1 60.91 80 PHE A CA 1
ATOM 642 C C . PHE A 1 80 ? 0.124 -26.328 -7.848 1 60.91 80 PHE A C 1
ATOM 644 O O . PHE A 1 80 ? -0.477 -25.344 -8.273 1 60.91 80 PHE A O 1
ATOM 651 N N . LYS A 1 81 ? -0.657 -27.406 -7.66 1 67.62 81 LYS A N 1
ATOM 652 C CA . LYS A 1 81 ? -1.96 -27.344 -7.008 1 67.62 81 LYS A CA 1
ATOM 653 C C . LYS A 1 81 ? -1.815 -27.016 -5.523 1 67.62 81 LYS A C 1
ATOM 655 O O . LYS A 1 81 ? -1.172 -27.766 -4.777 1 67.62 81 LYS A O 1
ATOM 660 N N . LEU A 1 82 ? -1.986 -25.781 -5.219 1 77.38 82 LEU A N 1
ATOM 661 C CA . LEU A 1 82 ? -1.916 -25.359 -3.826 1 77.38 82 LEU A CA 1
ATOM 662 C C . LEU A 1 82 ? -3.283 -25.469 -3.158 1 77.38 82 LEU A C 1
ATOM 664 O O . LEU A 1 82 ? -4.234 -24.797 -3.574 1 77.38 82 LEU A O 1
ATOM 668 N N . ASN A 1 83 ? -3.465 -26.5 -2.379 1 82.81 83 ASN A N 1
ATOM 669 C CA . ASN A 1 83 ? -4.758 -26.609 -1.712 1 82.81 83 ASN A CA 1
ATOM 670 C C . ASN A 1 83 ? -4.785 -25.828 -0.405 1 82.81 83 ASN A C 1
ATOM 672 O O . ASN A 1 83 ? -5.367 -24.734 -0.338 1 82.81 83 ASN A O 1
ATOM 676 N N . PHE A 1 84 ? -3.99 -26.328 0.595 1 89 84 PHE A N 1
ATOM 677 C CA . PHE A 1 84 ? -3.979 -25.672 1.898 1 89 84 PHE A CA 1
ATOM 678 C C . PHE A 1 84 ? -2.648 -24.969 2.139 1 89 84 PHE A C 1
ATOM 680 O O . PHE A 1 84 ? -1.584 -25.547 1.924 1 89 84 PHE A O 1
ATOM 687 N N . VAL A 1 85 ? -2.758 -23.781 2.502 1 94.25 85 VAL A N 1
ATOM 688 C CA . VAL A 1 85 ? -1.57 -22.953 2.689 1 94.25 85 VAL A CA 1
ATOM 689 C C . VAL A 1 85 ? -1.529 -22.422 4.121 1 94.25 85 VAL A C 1
ATOM 691 O O . VAL A 1 85 ? -2.553 -22 4.66 1 94.25 85 VAL A O 1
ATOM 694 N N . ASP A 1 86 ? -0.413 -22.5 4.73 1 95.19 86 ASP A N 1
ATOM 695 C CA . ASP A 1 86 ? -0.185 -21.938 6.059 1 95.19 86 ASP A CA 1
ATOM 696 C C . ASP A 1 86 ? 0.22 -20.469 5.973 1 95.19 86 ASP A C 1
ATOM 698 O O . ASP A 1 86 ? 1.33 -20.141 5.539 1 95.19 86 ASP A O 1
ATOM 702 N N . GLU A 1 87 ? -0.608 -19.688 6.531 1 94.94 87 GLU A N 1
ATOM 703 C CA . GLU A 1 87 ? -0.388 -18.25 6.422 1 94.94 87 GLU A CA 1
ATOM 704 C C . GLU A 1 87 ? 0.895 -17.828 7.137 1 94.94 87 GLU A C 1
ATOM 706 O O . GLU A 1 87 ? 1.635 -16.969 6.645 1 94.94 87 GLU A O 1
ATOM 711 N N . LYS A 1 88 ? 1.124 -18.359 8.289 1 96.31 88 LYS A N 1
ATOM 712 C CA . LYS A 1 88 ? 2.33 -18.031 9.047 1 96.31 88 LYS A CA 1
ATOM 713 C C . LYS A 1 88 ? 3.586 -18.422 8.266 1 96.31 88 LYS A C 1
ATOM 715 O O . LYS A 1 88 ? 4.59 -17.703 8.305 1 96.31 88 LYS A O 1
ATOM 720 N N . ALA A 1 89 ? 3.494 -19.562 7.66 1 97.06 89 ALA A N 1
ATOM 721 C CA . ALA A 1 89 ? 4.613 -20 6.832 1 97.06 89 ALA A CA 1
ATOM 722 C C . ALA A 1 89 ? 4.828 -19.047 5.656 1 97.06 89 ALA A C 1
ATOM 724 O O . ALA A 1 89 ? 5.965 -18.75 5.285 1 97.06 89 ALA A O 1
ATOM 725 N N . VAL A 1 90 ? 3.754 -18.594 5.082 1 97.31 90 VAL A N 1
ATOM 726 C CA . VAL A 1 90 ? 3.857 -17.625 3.988 1 97.31 90 VAL A CA 1
ATOM 727 C C . VAL A 1 90 ? 4.605 -16.391 4.465 1 97.31 90 VAL A C 1
ATOM 729 O O . VAL A 1 90 ? 5.531 -15.914 3.797 1 97.31 90 VAL A O 1
ATOM 732 N N . ASP A 1 91 ? 4.184 -15.883 5.582 1 97.19 91 ASP A N 1
ATOM 733 C CA . ASP A 1 91 ? 4.801 -14.695 6.156 1 97.19 91 ASP A CA 1
ATOM 734 C C . ASP A 1 91 ? 6.297 -14.898 6.375 1 97.19 91 ASP A C 1
ATOM 736 O O . ASP A 1 91 ? 7.113 -14.109 5.902 1 97.19 91 ASP A O 1
ATOM 740 N N . PHE A 1 92 ? 6.652 -15.977 6.945 1 97.69 92 PHE A N 1
ATOM 741 C CA . PHE A 1 92 ? 8.039 -16.25 7.309 1 97.69 92 PHE A CA 1
ATOM 742 C C . PHE A 1 92 ? 8.883 -16.5 6.066 1 97.69 92 PHE A C 1
ATOM 744 O O . PHE A 1 92 ? 9.93 -15.891 5.887 1 97.69 92 PHE A O 1
ATOM 751 N N . TYR A 1 93 ? 8.438 -17.312 5.219 1 97.69 93 TYR A N 1
ATOM 752 C CA . TYR A 1 93 ? 9.281 -17.797 4.133 1 97.69 93 TYR A CA 1
ATOM 753 C C . TYR A 1 93 ? 9.312 -16.812 2.98 1 97.69 93 TYR A C 1
ATOM 755 O O . TYR A 1 93 ? 10.258 -16.797 2.182 1 97.69 93 TYR A O 1
ATOM 763 N N . SER A 1 94 ? 8.281 -16 2.863 1 98.25 94 SER A N 1
ATOM 764 C CA . SER A 1 94 ? 8.375 -14.945 1.855 1 98.25 94 SER A CA 1
ATOM 765 C C . SER A 1 94 ? 9.578 -14.047 2.107 1 98.25 94 SER A C 1
ATOM 767 O O . SER A 1 94 ? 10.305 -13.703 1.176 1 98.25 94 SER A O 1
ATOM 769 N N . SER A 1 95 ? 9.766 -13.688 3.352 1 97.38 95 SER A N 1
ATOM 770 C CA . SER A 1 95 ? 10.906 -12.867 3.732 1 97.38 95 SER A CA 1
ATOM 771 C C . SER A 1 95 ? 12.219 -13.625 3.57 1 97.38 95 SER A C 1
ATOM 773 O O . SER A 1 95 ? 13.195 -13.086 3.055 1 97.38 95 SER A O 1
ATOM 775 N N . GLN A 1 96 ? 12.258 -14.844 3.977 1 96.94 96 GLN A N 1
ATOM 776 C CA . GLN A 1 96 ? 13.469 -15.656 3.93 1 96.94 96 GLN A CA 1
ATOM 777 C C . GLN A 1 96 ? 13.945 -15.852 2.494 1 96.94 96 GLN A C 1
ATOM 779 O O . GLN A 1 96 ? 15.148 -15.789 2.223 1 96.94 96 GLN A O 1
ATOM 784 N N . VAL A 1 97 ? 13.062 -16.062 1.587 1 97.06 97 VAL A N 1
ATOM 785 C CA . VAL A 1 97 ? 13.391 -16.375 0.201 1 97.06 97 VAL A CA 1
ATOM 786 C C . VAL A 1 97 ? 13.539 -15.078 -0.599 1 97.06 97 VAL A C 1
ATOM 788 O O . VAL A 1 97 ? 14.172 -15.07 -1.657 1 97.06 97 VAL A O 1
ATOM 791 N N . GLY A 1 98 ? 12.922 -14.016 -0.152 1 97.69 98 GLY A N 1
ATOM 792 C CA . GLY A 1 98 ? 12.953 -12.742 -0.856 1 97.69 98 GLY A CA 1
ATOM 793 C C . GLY A 1 98 ? 11.844 -12.594 -1.876 1 97.69 98 GLY A C 1
ATOM 794 O O . GLY A 1 98 ? 12.086 -12.188 -3.014 1 97.69 98 GLY A O 1
ATOM 795 N N . LEU A 1 99 ? 10.672 -13.016 -1.489 1 98.31 99 LEU A N 1
ATOM 796 C CA . LEU A 1 99 ? 9.461 -12.938 -2.309 1 98.31 99 LEU A CA 1
ATOM 797 C C . LEU A 1 99 ? 8.43 -12.016 -1.662 1 98.31 99 LEU A C 1
ATOM 799 O O . LEU A 1 99 ? 8.523 -11.719 -0.47 1 98.31 99 LEU A O 1
ATOM 803 N N . THR A 1 100 ? 7.535 -11.523 -2.412 1 98.69 100 THR A N 1
ATOM 804 C CA . THR A 1 100 ? 6.332 -10.891 -1.881 1 98.69 100 THR A CA 1
ATOM 805 C C . THR A 1 100 ? 5.105 -11.758 -2.143 1 98.69 100 THR A C 1
ATOM 807 O O . THR A 1 100 ? 4.945 -12.305 -3.238 1 98.69 100 THR A O 1
ATOM 810 N N . ALA A 1 101 ? 4.309 -11.945 -1.139 1 98.31 101 ALA A N 1
ATOM 811 C CA . ALA A 1 101 ? 3.066 -12.703 -1.277 1 98.31 101 ALA A CA 1
ATOM 812 C C . ALA A 1 101 ? 1.851 -11.812 -1.051 1 98.31 101 ALA A C 1
ATOM 814 O O . ALA A 1 101 ? 1.77 -11.109 -0.042 1 98.31 101 ALA A O 1
ATOM 815 N N . PHE A 1 102 ? 0.973 -11.773 -2.02 1 97.62 102 PHE A N 1
ATOM 816 C CA . PHE A 1 102 ? -0.315 -11.102 -1.921 1 97.62 102 PHE A CA 1
ATOM 817 C C . PHE A 1 102 ? -1.439 -12.109 -1.701 1 97.62 102 PHE A C 1
ATOM 819 O O . PHE A 1 102 ? -1.586 -13.055 -2.471 1 97.62 102 PHE A O 1
ATOM 826 N N . VAL A 1 103 ? -2.225 -11.922 -0.678 1 96.25 103 VAL A N 1
ATOM 827 C CA . VAL A 1 103 ? -3.299 -12.859 -0.362 1 96.25 103 VAL A CA 1
ATOM 828 C C . VAL A 1 103 ? -4.637 -12.125 -0.336 1 96.25 103 VAL A C 1
ATOM 830 O O . VAL A 1 103 ? -4.801 -11.148 0.399 1 96.25 103 VAL A O 1
ATOM 833 N N . LEU A 1 104 ? -5.52 -12.586 -1.114 1 91.94 104 LEU A N 1
ATOM 834 C CA . LEU A 1 104 ? -6.875 -12.039 -1.152 1 91.94 104 LEU A CA 1
ATOM 835 C C . LEU A 1 104 ? -7.898 -13.094 -0.757 1 91.94 104 LEU A C 1
ATOM 837 O O . LEU A 1 104 ? -8.016 -14.133 -1.415 1 91.94 104 LEU A O 1
ATOM 841 N N . GLU A 1 105 ? -8.547 -12.875 0.294 1 87.38 105 GLU A N 1
ATOM 842 C CA . GLU A 1 105 ? -9.633 -13.773 0.666 1 87.38 105 GLU A CA 1
ATOM 843 C C . GLU A 1 105 ? -10.797 -13.672 -0.314 1 87.38 105 GLU A C 1
ATOM 845 O O . GLU A 1 105 ? -11.18 -12.57 -0.722 1 87.38 105 GLU A O 1
ATOM 850 N N . GLN A 1 106 ? -11.164 -14.828 -0.769 1 78.44 106 GLN A N 1
ATOM 851 C CA . GLN A 1 106 ? -12.289 -14.875 -1.696 1 78.44 106 GLN A CA 1
ATOM 852 C C . GLN A 1 106 ? -13.594 -15.18 -0.964 1 78.44 106 GLN A C 1
ATOM 854 O O . GLN A 1 106 ? -13.617 -15.961 -0.014 1 78.44 106 GLN A O 1
ATOM 859 N N . THR A 1 107 ? -14.508 -14.227 -1.063 1 70.38 107 THR A N 1
ATOM 860 C CA . THR A 1 107 ? -15.797 -14.5 -0.441 1 70.38 107 THR A CA 1
ATOM 861 C C . THR A 1 107 ? -16.719 -15.242 -1.405 1 70.38 107 THR A C 1
ATOM 863 O O . THR A 1 107 ? -16.75 -14.945 -2.6 1 70.38 107 THR A O 1
ATOM 866 N N . SER A 1 108 ? -17.047 -16.438 -1.034 1 72.94 108 SER A N 1
ATOM 867 C CA . SER A 1 108 ? -17.969 -17.25 -1.82 1 72.94 108 SER A CA 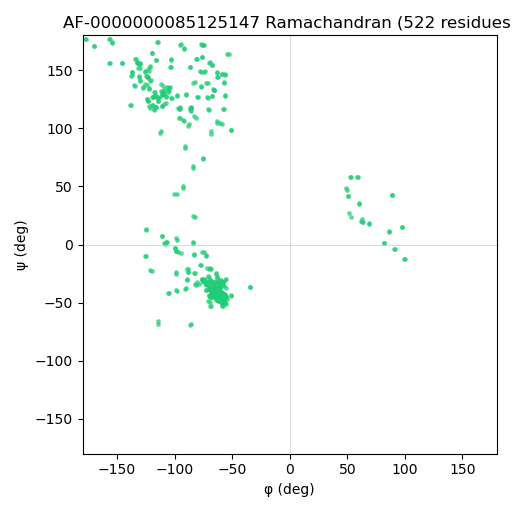1
ATOM 868 C C . SER A 1 108 ? -19.406 -17.078 -1.328 1 72.94 108 SER A C 1
ATOM 870 O O . SER A 1 108 ? -20.125 -18.062 -1.147 1 72.94 108 SER A O 1
ATOM 872 N N . ASP A 1 109 ? -19.734 -15.828 -1.188 1 77.5 109 ASP A N 1
ATOM 873 C CA . ASP A 1 109 ? -21.094 -15.625 -0.69 1 77.5 109 ASP A CA 1
ATOM 874 C C . ASP A 1 109 ? -22.125 -15.836 -1.798 1 77.5 109 ASP A C 1
ATOM 876 O O . ASP A 1 109 ? -21.875 -15.492 -2.955 1 77.5 109 ASP A O 1
ATOM 880 N N . VAL A 1 110 ? -23.188 -16.547 -1.441 1 86.94 110 VAL A N 1
ATOM 881 C CA . VAL A 1 110 ? -24.281 -16.828 -2.35 1 86.94 110 VAL A CA 1
ATOM 882 C C . VAL A 1 110 ? -25.531 -16.078 -1.897 1 86.94 110 VAL A C 1
ATOM 884 O O . VAL A 1 110 ? -25.828 -16.016 -0.703 1 86.94 110 VAL A O 1
ATOM 887 N N . LEU A 1 111 ? -26.219 -15.523 -2.879 1 90.69 111 LEU A N 1
ATOM 888 C CA . LEU A 1 111 ? -27.5 -14.906 -2.562 1 90.69 111 LEU A CA 1
ATOM 889 C C . LEU A 1 111 ? -28.547 -15.961 -2.221 1 90.69 111 LEU A C 1
ATOM 891 O O . LEU A 1 111 ? -28.891 -16.797 -3.062 1 90.69 111 LEU A O 1
ATOM 895 N N . LYS A 1 112 ? -29.016 -15.922 -1.021 1 91.56 112 LYS A N 1
ATOM 896 C CA . LYS A 1 112 ? -29.922 -16.969 -0.545 1 91.56 112 LYS A CA 1
ATOM 897 C C . LYS A 1 112 ? -31.375 -16.516 -0.632 1 91.56 112 LYS A C 1
ATOM 899 O O . LYS A 1 112 ? -32.281 -17.328 -0.887 1 91.56 112 LYS A O 1
ATOM 904 N N . ASN A 1 113 ? -31.531 -15.289 -0.3 1 92.25 113 ASN A N 1
ATOM 905 C CA . ASN A 1 113 ? -32.906 -14.789 -0.194 1 92.25 113 ASN A CA 1
ATOM 906 C C . ASN A 1 113 ? -32.938 -13.273 -0.361 1 92.25 113 ASN A C 1
ATOM 908 O O . ASN A 1 113 ? -31.938 -12.594 -0.245 1 92.25 113 ASN A O 1
ATOM 912 N N . ILE A 1 114 ? -34.094 -12.82 -0.762 1 92 114 ILE A N 1
ATOM 913 C CA . ILE A 1 114 ? -34.375 -11.391 -0.849 1 92 114 ILE A CA 1
ATOM 914 C C . ILE A 1 114 ? -35.594 -11.047 -0.033 1 92 114 ILE A C 1
ATOM 916 O O . ILE A 1 114 ? -36.656 -11.664 -0.208 1 92 114 ILE A O 1
ATOM 920 N N . LEU A 1 115 ? -35.469 -10.117 0.865 1 90.62 115 LEU A N 1
ATOM 921 C CA . LEU A 1 115 ? -36.562 -9.672 1.685 1 90.62 115 LEU A CA 1
ATOM 922 C C . LEU A 1 115 ? -37 -8.266 1.279 1 90.62 115 LEU A C 1
ATOM 924 O O . LEU A 1 115 ? -36.219 -7.324 1.331 1 90.62 115 LEU A O 1
ATOM 928 N N . ASN A 1 116 ? -38.25 -8.164 0.901 1 88.62 116 ASN A N 1
ATOM 929 C CA . ASN A 1 116 ? -38.844 -6.852 0.621 1 88.62 116 ASN A CA 1
ATOM 930 C C . ASN A 1 116 ? -39.25 -6.145 1.902 1 88.62 116 ASN A C 1
ATOM 932 O O . ASN A 1 116 ? -39.969 -6.723 2.732 1 88.62 116 ASN A O 1
ATOM 936 N N . VAL A 1 117 ? -38.781 -4.949 2.018 1 88.94 117 VAL A N 1
ATOM 937 C CA . VAL A 1 117 ? -39.125 -4.16 3.197 1 88.94 117 VAL A CA 1
ATOM 938 C C . VAL A 1 117 ? -40 -2.99 2.793 1 88.94 117 VAL A C 1
ATOM 940 O O . VAL A 1 117 ? -39.5 -1.889 2.533 1 88.94 117 VAL A O 1
ATOM 943 N N . GLU A 1 118 ? -41.281 -3.125 2.91 1 85.5 118 GLU A N 1
ATOM 944 C CA . GLU A 1 118 ? -42.312 -2.117 2.693 1 85.5 118 GLU A CA 1
ATOM 945 C C . GLU A 1 118 ? -42.188 -1.455 1.328 1 85.5 118 GLU A C 1
ATOM 947 O O . GLU A 1 118 ? -42.406 -0.255 1.184 1 85.5 118 GLU A O 1
ATOM 952 N N . ASN A 1 119 ? -41.625 -2.043 0.432 1 87.56 119 ASN A N 1
ATOM 953 C CA . ASN A 1 119 ? -41.406 -1.544 -0.922 1 87.56 119 ASN A CA 1
ATOM 954 C C . ASN A 1 119 ? -40.531 -0.299 -0.928 1 87.56 119 ASN A C 1
ATOM 956 O O . ASN A 1 119 ? -40.688 0.574 -1.782 1 87.56 119 ASN A O 1
ATOM 960 N N . ARG A 1 120 ? -39.812 -0.151 0.091 1 87.81 120 ARG A N 1
ATOM 961 C CA . ARG A 1 120 ? -38.844 0.941 0.185 1 87.81 120 ARG A CA 1
ATOM 962 C C . ARG A 1 120 ? -37.406 0.429 0.018 1 87.81 120 ARG A C 1
ATOM 964 O O . ARG A 1 120 ? -36.594 1.05 -0.672 1 87.81 120 ARG A O 1
ATOM 971 N N . TYR A 1 121 ? -37.219 -0.73 0.695 1 89.81 121 TYR A N 1
ATOM 972 C CA . TYR A 1 121 ? -35.906 -1.37 0.633 1 89.81 121 TYR A CA 1
ATOM 973 C C . TYR A 1 121 ? -36.031 -2.865 0.374 1 89.81 121 TYR A C 1
ATOM 975 O O . TYR A 1 121 ? -37.125 -3.42 0.457 1 89.81 121 TYR A O 1
ATOM 983 N N . MET A 1 122 ? -35 -3.451 -0.085 1 89.88 122 MET A N 1
ATOM 984 C CA . MET A 1 122 ? -34.875 -4.906 -0.087 1 89.88 122 MET A CA 1
ATOM 985 C C . MET A 1 122 ? -33.594 -5.344 0.565 1 89.88 122 MET A C 1
ATOM 987 O O . MET A 1 122 ? -32.531 -4.699 0.387 1 89.88 122 MET A O 1
ATOM 991 N N . ILE A 1 123 ? -33.719 -6.344 1.396 1 89.81 123 ILE A N 1
ATOM 992 C CA . ILE A 1 123 ? -32.531 -6.945 2.027 1 89.81 123 ILE A CA 1
ATOM 993 C C . ILE A 1 123 ? -32.094 -8.18 1.239 1 89.81 123 ILE A C 1
ATOM 995 O O . ILE A 1 123 ? -32.875 -9.117 1.074 1 89.81 123 ILE A O 1
ATOM 999 N N . LEU A 1 124 ? -30.891 -8.07 0.703 1 88.38 124 LEU A N 1
ATOM 1000 C CA . LEU A 1 124 ? -30.281 -9.234 0.069 1 88.38 124 LEU A CA 1
ATOM 1001 C C . LEU A 1 124 ? -29.547 -10.086 1.098 1 88.38 124 LEU A C 1
ATOM 1003 O O . LEU A 1 124 ? -28.594 -9.633 1.731 1 88.38 124 LEU A O 1
ATOM 1007 N N . GLU A 1 125 ? -30 -11.289 1.262 1 87.94 125 GLU A N 1
ATOM 1008 C CA . GLU A 1 125 ? -29.391 -12.211 2.215 1 87.94 125 GLU A CA 1
ATOM 1009 C C . GLU A 1 125 ? -28.375 -13.125 1.526 1 87.94 125 GLU A C 1
ATOM 1011 O O . GLU A 1 125 ? -28.766 -14.039 0.799 1 87.94 125 GLU A O 1
ATOM 1016 N N . PHE A 1 126 ? -27.156 -12.875 1.824 1 84.5 126 PHE A N 1
ATOM 1017 C CA . PHE A 1 126 ? -26.109 -13.766 1.354 1 84.5 126 PHE A CA 1
ATOM 1018 C C . PHE A 1 126 ? -25.766 -14.805 2.418 1 84.5 126 PHE A C 1
ATOM 1020 O O . PHE A 1 126 ? -26.297 -14.766 3.527 1 84.5 126 PHE A O 1
ATOM 1027 N N . SER A 1 127 ? -24.969 -15.727 2.07 1 83.5 127 SER A N 1
ATOM 1028 C CA . SER A 1 127 ? -24.656 -16.844 2.957 1 83.5 127 SER A CA 1
ATOM 1029 C C . SER A 1 127 ? -24 -16.359 4.246 1 83.5 127 SER A C 1
ATOM 1031 O O . SER A 1 127 ? -24.203 -16.953 5.312 1 83.5 127 SER A O 1
ATOM 1033 N N . THR A 1 128 ? -23.25 -15.25 4.191 1 75.19 128 THR A N 1
ATOM 1034 C CA . THR A 1 128 ? -22.5 -14.867 5.387 1 75.19 128 THR A CA 1
ATOM 1035 C C . THR A 1 128 ? -22.844 -13.438 5.793 1 75.19 128 THR A C 1
ATOM 1037 O O . THR A 1 128 ? -22.438 -12.977 6.863 1 75.19 128 THR A O 1
ATOM 1040 N N . PHE A 1 129 ? -23.578 -12.695 4.914 1 76 129 PHE A N 1
ATOM 1041 C CA . PHE A 1 129 ? -23.906 -11.312 5.246 1 76 129 PHE A CA 1
ATOM 1042 C C . PHE A 1 129 ? -25.172 -10.867 4.535 1 76 129 PHE A C 1
ATOM 1044 O O . PHE A 1 129 ? -25.766 -11.633 3.773 1 76 129 PHE A O 1
ATOM 1051 N N . THR A 1 130 ? -25.641 -9.672 4.855 1 80.19 130 THR A N 1
ATOM 1052 C CA . THR A 1 130 ? -26.797 -9.07 4.203 1 80.19 130 THR A CA 1
ATOM 1053 C C . THR A 1 130 ? -26.453 -7.684 3.666 1 80.19 130 THR A C 1
ATOM 1055 O O . THR A 1 130 ? -25.531 -7.035 4.16 1 80.19 130 THR A O 1
ATOM 1058 N N . VAL A 1 131 ? -27.078 -7.312 2.598 1 82.69 131 VAL A N 1
ATOM 1059 C CA . VAL A 1 131 ? -26.938 -5.98 2.027 1 82.69 131 VAL A CA 1
ATOM 1060 C C . VAL A 1 131 ? -28.328 -5.383 1.764 1 82.69 131 VAL A C 1
ATOM 1062 O O . VAL A 1 131 ? -29.25 -6.098 1.359 1 82.69 131 VAL A O 1
ATOM 1065 N N . THR A 1 132 ? -28.438 -4.105 2.025 1 84.81 132 THR A N 1
ATOM 1066 C CA . THR A 1 132 ? -29.703 -3.42 1.775 1 84.81 132 THR A CA 1
ATOM 1067 C C . THR A 1 132 ? -29.609 -2.545 0.528 1 84.81 132 THR A C 1
ATOM 1069 O O . THR A 1 132 ? -28.625 -1.813 0.351 1 84.81 132 THR A O 1
ATOM 1072 N N . VAL A 1 133 ? -30.562 -2.672 -0.315 1 85.19 133 VAL A N 1
ATOM 1073 C CA . VAL A 1 133 ? -30.656 -1.807 -1.486 1 85.19 133 VAL A CA 1
ATOM 1074 C C . VAL A 1 133 ? -32.062 -1.233 -1.598 1 85.19 133 VAL A C 1
ATOM 1076 O O . VAL A 1 133 ? -33 -1.77 -1.011 1 85.19 133 VAL A O 1
ATOM 1079 N N . LYS A 1 134 ? -32.156 -0.111 -2.268 1 87 134 LYS A N 1
ATOM 1080 C CA . LYS A 1 134 ? -33.5 0.467 -2.504 1 87 134 LYS A CA 1
ATOM 1081 C C . LYS A 1 134 ? -34.344 -0.464 -3.35 1 87 134 LYS A C 1
ATOM 1083 O O . LYS A 1 134 ? -33.844 -1.132 -4.258 1 87 134 LYS A O 1
ATOM 1088 N N . PHE A 1 135 ? -35.656 -0.387 -3.061 1 88.75 135 PHE A N 1
ATOM 1089 C CA . PHE A 1 135 ? -36.594 -1.274 -3.766 1 88.75 135 PHE A CA 1
ATOM 1090 C C . PHE A 1 135 ? -37.094 -0.614 -5.035 1 88.75 135 PHE A C 1
ATOM 1092 O O . PHE A 1 135 ? -37.5 0.555 -5.016 1 88.75 135 PHE A O 1
ATOM 1099 N N . THR A 1 136 ? -37.031 -1.24 -6.074 1 89.12 136 THR A N 1
ATOM 1100 C CA . THR A 1 136 ? -37.781 -0.998 -7.301 1 89.12 136 THR A CA 1
ATOM 1101 C C . THR A 1 136 ? -38.281 -2.311 -7.891 1 89.12 136 THR A C 1
ATOM 1103 O O . THR A 1 136 ? -37.656 -3.355 -7.73 1 89.12 136 THR A O 1
ATOM 1106 N N . ASP A 1 137 ? -39.344 -2.189 -8.492 1 90.81 137 ASP A N 1
ATOM 1107 C CA . ASP A 1 137 ? -39.906 -3.391 -9.094 1 90.81 137 ASP A CA 1
ATOM 1108 C C . ASP A 1 137 ? -38.938 -4.031 -10.07 1 90.81 137 ASP A C 1
ATOM 1110 O O . ASP A 1 137 ? -38.781 -5.254 -10.086 1 90.81 137 ASP A O 1
ATOM 1114 N N . ALA A 1 138 ? -38.344 -3.268 -10.805 1 88.56 138 ALA A N 1
ATOM 1115 C CA . ALA A 1 138 ? -37.406 -3.74 -11.805 1 88.56 138 ALA A CA 1
ATOM 1116 C C . ALA A 1 138 ? -36.219 -4.441 -11.148 1 88.56 138 ALA A C 1
ATOM 1118 O O . ALA A 1 138 ? -35.812 -5.539 -11.555 1 88.56 138 ALA A O 1
ATOM 1119 N N . LEU A 1 139 ? -35.688 -3.893 -10.148 1 89.31 139 LEU A N 1
ATOM 1120 C CA . LEU A 1 139 ? -34.5 -4.445 -9.453 1 89.31 139 LEU A CA 1
ATOM 1121 C C . LEU A 1 139 ? -34.875 -5.738 -8.727 1 89.31 139 LEU A C 1
ATOM 1123 O O . LEU A 1 139 ? -34.094 -6.676 -8.68 1 89.31 139 LEU A O 1
ATOM 1127 N N . TYR A 1 140 ? -36.031 -5.691 -8.188 1 90.31 140 TYR A N 1
ATOM 1128 C CA . TYR A 1 140 ? -36.469 -6.883 -7.484 1 90.31 140 TYR A CA 1
ATOM 1129 C C . TYR A 1 140 ? -36.562 -8.078 -8.43 1 90.31 140 TYR A C 1
ATOM 1131 O O . TYR A 1 140 ? -36.125 -9.172 -8.094 1 90.31 140 TYR A O 1
ATOM 1139 N N . ARG A 1 141 ? -37.156 -7.902 -9.555 1 90.62 141 ARG A N 1
ATOM 1140 C CA . ARG A 1 141 ? -37.281 -8.969 -10.555 1 90.62 141 ARG A CA 1
ATOM 1141 C C . ARG A 1 141 ? -35.906 -9.43 -11.008 1 90.62 141 ARG A C 1
ATOM 1143 O O . ARG A 1 141 ? -35.625 -10.633 -11.109 1 90.62 141 ARG A O 1
ATOM 1150 N N . PHE A 1 142 ? -35.125 -8.492 -11.211 1 91.38 142 PHE A N 1
ATOM 1151 C CA . PHE A 1 142 ? -33.75 -8.758 -11.648 1 91.38 142 PHE A CA 1
ATOM 1152 C C . PHE A 1 142 ? -33 -9.617 -10.625 1 91.38 142 PHE A C 1
ATOM 1154 O O . PHE A 1 142 ? -32.438 -10.648 -10.977 1 91.38 142 PHE A O 1
ATOM 1161 N N . LEU A 1 143 ? -33.062 -9.281 -9.375 1 90.94 143 LEU A N 1
ATOM 1162 C CA . LEU A 1 143 ? -32.312 -9.938 -8.32 1 90.94 143 LEU A CA 1
ATOM 1163 C C . LEU A 1 143 ? -32.938 -11.289 -7.969 1 90.94 143 LEU A C 1
ATOM 1165 O O . LEU A 1 143 ? -32.219 -12.219 -7.578 1 90.94 143 LEU A O 1
ATOM 1169 N N . SER A 1 144 ? -34.219 -11.312 -8.141 1 92.19 144 SER A N 1
ATOM 1170 C CA . SER A 1 144 ? -34.906 -12.57 -7.871 1 92.19 144 SER A CA 1
ATOM 1171 C C . SER A 1 144 ? -34.375 -13.688 -8.773 1 92.19 144 SER A C 1
ATOM 1173 O O . SER A 1 144 ? -34.312 -14.844 -8.352 1 92.19 144 SER A O 1
ATOM 1175 N N . ASP A 1 145 ? -34 -13.344 -9.93 1 92.38 145 ASP A N 1
ATOM 1176 C CA . ASP A 1 145 ? -33.469 -14.297 -10.891 1 92.38 145 ASP A CA 1
ATOM 1177 C C . ASP A 1 145 ? -32.031 -14.719 -10.523 1 92.38 145 ASP A C 1
ATOM 1179 O O . ASP A 1 145 ? -31.5 -15.664 -11.094 1 92.38 145 ASP A O 1
ATOM 1183 N N . MET A 1 146 ? -31.469 -14.094 -9.531 1 91.25 146 MET A N 1
ATOM 1184 C CA . MET A 1 146 ? -30.062 -14.328 -9.219 1 91.25 146 MET A CA 1
ATOM 1185 C C . MET A 1 146 ? -29.922 -15.117 -7.918 1 91.25 146 MET A C 1
ATOM 1187 O O . MET A 1 146 ? -28.797 -15.375 -7.465 1 91.25 146 MET A O 1
ATOM 1191 N N . ILE A 1 147 ? -31.016 -15.445 -7.355 1 92.88 147 ILE A N 1
ATOM 1192 C CA . ILE A 1 147 ? -30.984 -16.25 -6.141 1 92.88 147 ILE A CA 1
ATOM 1193 C C . ILE A 1 147 ? -30.219 -17.547 -6.41 1 92.88 147 ILE A C 1
ATOM 1195 O O . ILE A 1 147 ? -30.469 -18.219 -7.406 1 92.88 147 ILE A O 1
ATOM 1199 N N . GLY A 1 148 ? -29.25 -17.828 -5.547 1 91.5 148 GLY A N 1
ATOM 1200 C CA . GLY A 1 148 ? -28.422 -19.016 -5.723 1 91.5 148 GLY A CA 1
ATOM 1201 C C . GLY A 1 148 ? -27.078 -18.719 -6.363 1 91.5 148 GLY A C 1
ATOM 1202 O O . GLY A 1 148 ? -26.172 -19.562 -6.348 1 91.5 148 GLY A O 1
ATOM 1203 N N . LEU A 1 149 ? -26.938 -17.547 -6.887 1 88.75 149 LEU A N 1
ATOM 1204 C CA . LEU A 1 149 ? -25.703 -17.172 -7.559 1 88.75 149 LEU A CA 1
ATOM 1205 C C . LEU A 1 149 ? -24.688 -16.625 -6.562 1 88.75 149 LEU A C 1
ATOM 1207 O O . LEU A 1 149 ? -25.062 -16.047 -5.535 1 88.75 149 LEU A O 1
ATOM 1211 N N . GLU A 1 150 ? -23.469 -16.781 -6.914 1 85.56 150 GLU A N 1
ATOM 1212 C CA . GLU A 1 150 ? -22.375 -16.266 -6.102 1 85.56 150 GLU A CA 1
ATOM 1213 C C . GLU A 1 150 ? -22.266 -14.742 -6.234 1 85.56 150 GLU A C 1
ATOM 1215 O O . GLU A 1 150 ? -22.594 -14.18 -7.277 1 85.56 150 GLU A O 1
ATOM 1220 N N . LEU A 1 151 ? -21.828 -14.242 -5.117 1 81.94 151 LEU A N 1
ATOM 1221 C CA . LEU A 1 151 ? -21.719 -12.797 -5.012 1 81.94 151 LEU A CA 1
ATOM 1222 C C . LEU A 1 151 ? -20.938 -12.227 -6.195 1 81.94 151 LEU A C 1
ATOM 1224 O O . LEU A 1 151 ? -21.344 -11.219 -6.781 1 81.94 151 LEU A O 1
ATOM 1228 N N . VAL A 1 152 ? -19.859 -12.867 -6.559 1 75.12 152 VAL A N 1
ATOM 1229 C CA . VAL A 1 152 ? -18.984 -12.375 -7.621 1 75.12 152 VAL A CA 1
ATOM 1230 C C . VAL A 1 152 ? -19.75 -12.305 -8.938 1 75.12 152 VAL A C 1
ATOM 1232 O O . VAL A 1 152 ? -19.594 -11.359 -9.711 1 75.12 152 VAL A O 1
ATOM 1235 N N . HIS A 1 153 ? -20.625 -13.195 -9.188 1 81.5 153 HIS A N 1
ATOM 1236 C CA . HIS A 1 153 ? -21.422 -13.234 -10.406 1 81.5 153 HIS A CA 1
ATOM 1237 C C . HIS A 1 153 ? -22.484 -12.133 -10.398 1 81.5 153 HIS A C 1
ATOM 1239 O O . HIS A 1 153 ? -22.719 -11.484 -11.43 1 81.5 153 HIS A O 1
ATOM 1245 N N . ILE A 1 154 ? -23.016 -11.961 -9.281 1 84.56 154 ILE A N 1
ATOM 1246 C CA . ILE A 1 154 ? -24.047 -10.93 -9.141 1 84.56 154 ILE A CA 1
ATOM 1247 C C . ILE A 1 154 ? -23.438 -9.562 -9.43 1 84.56 154 ILE A C 1
ATOM 1249 O O . ILE A 1 154 ? -24.031 -8.758 -10.156 1 84.56 154 ILE A O 1
ATOM 1253 N N . VAL A 1 155 ? -22.25 -9.32 -8.891 1 80.38 155 VAL A N 1
ATOM 1254 C CA . VAL A 1 155 ? -21.562 -8.047 -9.078 1 80.38 155 VAL A CA 1
ATOM 1255 C C . VAL A 1 155 ? -21.234 -7.844 -10.555 1 80.38 155 VAL A C 1
ATOM 1257 O O . VAL A 1 155 ? -21.5 -6.773 -11.109 1 80.38 155 VAL A O 1
ATOM 1260 N N . ASN A 1 156 ? -20.766 -8.828 -11.172 1 78.5 156 ASN A N 1
ATOM 1261 C CA . ASN A 1 156 ? -20.391 -8.742 -12.578 1 78.5 156 ASN A CA 1
ATOM 1262 C C . ASN A 1 156 ? -21.609 -8.492 -13.469 1 78.5 156 ASN A C 1
ATOM 1264 O O . ASN A 1 156 ? -21.578 -7.641 -14.352 1 78.5 156 ASN A O 1
ATOM 1268 N N . ILE A 1 157 ? -22.641 -9.203 -13.227 1 85.38 157 ILE A N 1
ATOM 1269 C CA . ILE A 1 157 ? -23.875 -9.086 -14.008 1 85.38 157 ILE A CA 1
ATOM 1270 C C . ILE A 1 157 ? -24.484 -7.703 -13.797 1 85.38 157 ILE A C 1
ATOM 1272 O O . ILE A 1 157 ? -24.922 -7.062 -14.75 1 85.38 157 ILE A O 1
ATOM 1276 N N . SER A 1 158 ? -24.484 -7.238 -12.547 1 85.75 158 SER A N 1
ATOM 1277 C CA . SER A 1 158 ? -25.047 -5.93 -12.227 1 85.75 158 SER A CA 1
ATOM 1278 C C . SER A 1 158 ? -24.281 -4.82 -12.953 1 85.75 158 SER A C 1
ATOM 1280 O O . SER A 1 158 ? -24.891 -3.879 -13.469 1 85.75 158 SER A O 1
ATOM 1282 N N . LYS A 1 159 ? -22.969 -4.984 -12.953 1 80.12 159 LYS A N 1
ATOM 1283 C CA . LYS A 1 159 ? -22.141 -4.02 -13.672 1 80.12 159 LYS A CA 1
ATOM 1284 C C . LYS A 1 159 ? -22.453 -4.02 -15.164 1 80.12 159 LYS A C 1
ATOM 1286 O O . LYS A 1 159 ? -22.578 -2.957 -15.773 1 80.12 159 LYS A O 1
ATOM 1291 N N . GLN A 1 160 ? -22.688 -5.125 -15.766 1 79.12 160 GLN A N 1
ATOM 1292 C CA . GLN A 1 160 ? -22.906 -5.305 -17.188 1 79.12 160 GLN A CA 1
ATOM 1293 C C . GLN A 1 160 ? -24.266 -4.75 -17.609 1 79.12 160 GLN A C 1
ATOM 1295 O O . GLN A 1 160 ? -24.406 -4.18 -18.703 1 79.12 160 GLN A O 1
ATOM 1300 N N . VAL A 1 161 ? -25.266 -4.816 -16.734 1 84.12 161 VAL A N 1
ATOM 1301 C CA . VAL A 1 161 ? -26.625 -4.434 -17.109 1 84.12 161 VAL A CA 1
ATOM 1302 C C . VAL A 1 161 ? -26.922 -3.021 -16.609 1 84.12 161 VAL A C 1
ATOM 1304 O O . VAL A 1 161 ? -28.047 -2.521 -16.766 1 84.12 161 VAL A O 1
ATOM 1307 N N . GLY A 1 162 ? -25.891 -2.381 -15.836 1 78.88 162 GLY A N 1
ATOM 1308 C CA . GLY A 1 162 ? -26.047 -1.004 -15.391 1 78.88 162 GLY A CA 1
ATOM 1309 C C . GLY A 1 162 ? -26.797 -0.873 -14.086 1 78.88 162 GLY A C 1
ATOM 1310 O O . GLY A 1 162 ? -27.359 0.185 -13.789 1 78.88 162 GLY A O 1
ATOM 1311 N N . ALA A 1 163 ? -27 -1.96 -13.422 1 81 163 ALA A N 1
ATOM 1312 C CA . ALA A 1 163 ? -27.594 -1.893 -12.086 1 81 163 ALA A CA 1
ATOM 1313 C C . ALA A 1 163 ? -26.578 -1.404 -11.055 1 81 163 ALA A C 1
ATOM 1315 O O . ALA A 1 163 ? -26.172 -2.158 -10.172 1 81 163 ALA A O 1
ATOM 1316 N N . PHE A 1 164 ? -26.266 -0.185 -11.031 1 77.19 164 PHE A N 1
ATOM 1317 C CA . PHE A 1 164 ? -25.141 0.388 -10.32 1 77.19 164 PHE A CA 1
ATOM 1318 C C . PHE A 1 164 ? -25.406 0.431 -8.82 1 77.19 164 PHE A C 1
ATOM 1320 O O . PHE A 1 164 ? -24.484 0.325 -8.016 1 77.19 164 PHE A O 1
ATOM 1327 N N . GLU A 1 165 ? -26.703 0.576 -8.508 1 75.38 165 GLU A N 1
ATOM 1328 C CA . GLU A 1 165 ? -27.047 0.577 -7.09 1 75.38 165 GLU A CA 1
ATOM 1329 C C . GLU A 1 165 ? -26.625 -0.727 -6.422 1 75.38 165 GLU A C 1
ATOM 1331 O O . GLU A 1 165 ? -26.016 -0.712 -5.34 1 75.38 165 GLU A O 1
ATOM 1336 N N . VAL A 1 166 ? -26.969 -1.77 -7.074 1 77.19 166 VAL A N 1
ATOM 1337 C CA . VAL A 1 166 ? -26.609 -3.088 -6.562 1 77.19 166 VAL A CA 1
ATOM 1338 C C . VAL A 1 166 ? -25.094 -3.268 -6.602 1 77.19 166 VAL A C 1
ATOM 1340 O O . VAL A 1 166 ? -24.5 -3.721 -5.629 1 77.19 166 VAL A O 1
ATOM 1343 N N . TYR A 1 167 ? -24.531 -2.893 -7.684 1 76.31 167 TYR A N 1
ATOM 1344 C CA . TYR A 1 167 ? -23.094 -3.012 -7.863 1 76.31 167 TYR A CA 1
ATOM 1345 C C . TYR A 1 167 ? -22.344 -2.271 -6.762 1 76.31 167 TYR A C 1
ATOM 1347 O O . TYR A 1 167 ? -21.469 -2.842 -6.109 1 76.31 167 TYR A O 1
ATOM 1355 N N . GLU A 1 168 ? -22.766 -1.102 -6.477 1 72.19 168 GLU A N 1
ATOM 1356 C CA . GLU A 1 168 ? -22.078 -0.287 -5.48 1 72.19 168 GLU A CA 1
ATOM 1357 C C . GLU A 1 168 ? -22.266 -0.853 -4.078 1 72.19 168 GLU A C 1
ATOM 1359 O O . GLU A 1 168 ? -21.312 -0.919 -3.293 1 72.19 168 GLU A O 1
ATOM 1364 N N . SER A 1 169 ? -23.469 -1.215 -3.781 1 72.69 169 SER A N 1
ATOM 1365 C CA . SER A 1 169 ? -23.797 -1.697 -2.443 1 72.69 169 SER A CA 1
ATOM 1366 C C . SER A 1 169 ? -23.125 -3.037 -2.158 1 72.69 169 SER A C 1
ATOM 1368 O O . SER A 1 169 ? -22.594 -3.252 -1.068 1 72.69 169 SER A O 1
ATOM 1370 N N . VAL A 1 170 ? -23.172 -3.857 -3.168 1 72.31 170 VAL A N 1
ATOM 1371 C CA . VAL A 1 170 ? -22.625 -5.199 -2.98 1 72.31 170 VAL A CA 1
ATOM 1372 C C . VAL A 1 170 ? -21.109 -5.176 -3.133 1 72.31 170 VAL A C 1
ATOM 1374 O O . VAL A 1 170 ? -20.391 -5.875 -2.412 1 72.31 170 VAL A O 1
ATOM 1377 N N . ASN A 1 171 ? -20.672 -4.312 -4.035 1 67.69 171 ASN A N 1
ATOM 1378 C CA . ASN A 1 171 ? -19.25 -4.223 -4.309 1 67.69 171 ASN A CA 1
ATOM 1379 C C . ASN A 1 171 ? -18.484 -3.66 -3.117 1 67.69 171 ASN A C 1
ATOM 1381 O O . ASN A 1 171 ? -17.312 -3.996 -2.908 1 67.69 171 ASN A O 1
ATOM 1385 N N . GLN A 1 172 ? -19.156 -2.82 -2.434 1 63.84 172 GLN A N 1
ATOM 1386 C CA . GLN A 1 172 ? -18.531 -2.258 -1.246 1 63.84 172 GLN A CA 1
ATOM 1387 C C . GLN A 1 172 ? -18.125 -3.355 -0.264 1 63.84 172 GLN A C 1
ATOM 1389 O O . GLN A 1 172 ? -17.094 -3.254 0.4 1 63.84 172 GLN A O 1
ATOM 1394 N N . PHE A 1 173 ? -18.891 -4.375 -0.198 1 63.09 173 PHE A N 1
ATOM 1395 C CA . PHE A 1 173 ? -18.609 -5.492 0.697 1 63.09 173 PHE A CA 1
ATOM 1396 C C . PHE A 1 173 ? -17.469 -6.34 0.163 1 63.09 173 PHE A C 1
ATOM 1398 O O . PHE A 1 173 ? -16.766 -6.992 0.934 1 63.09 173 PHE A O 1
ATOM 1405 N N . LEU A 1 174 ? -17.438 -6.344 -1.112 1 62.06 174 LEU A N 1
ATOM 1406 C CA . LEU A 1 174 ? -16.344 -7.098 -1.721 1 62.06 174 LEU A CA 1
ATOM 1407 C C . LEU A 1 174 ? -15.016 -6.41 -1.486 1 62.06 174 LEU A C 1
ATOM 1409 O O . LEU A 1 174 ? -13.984 -7.07 -1.336 1 62.06 174 LEU A O 1
ATOM 1413 N N . LYS A 1 175 ? -15.172 -5.125 -1.433 1 59.94 175 LYS A N 1
ATOM 1414 C CA . LYS A 1 175 ? -13.938 -4.367 -1.291 1 59.94 175 LYS A CA 1
ATOM 1415 C C . LYS A 1 175 ? -13.328 -4.559 0.095 1 59.94 175 LYS A C 1
ATOM 1417 O O . LYS A 1 175 ? -12.125 -4.359 0.286 1 59.94 175 LYS A O 1
ATOM 1422 N N . ASN A 1 176 ? -14.266 -4.965 0.929 1 58.75 176 ASN A N 1
ATOM 1423 C CA . ASN A 1 176 ? -13.758 -5.203 2.275 1 58.75 176 ASN A CA 1
ATOM 1424 C C . ASN A 1 176 ? -13.109 -6.578 2.396 1 58.75 176 ASN A C 1
ATOM 1426 O O . ASN A 1 176 ? 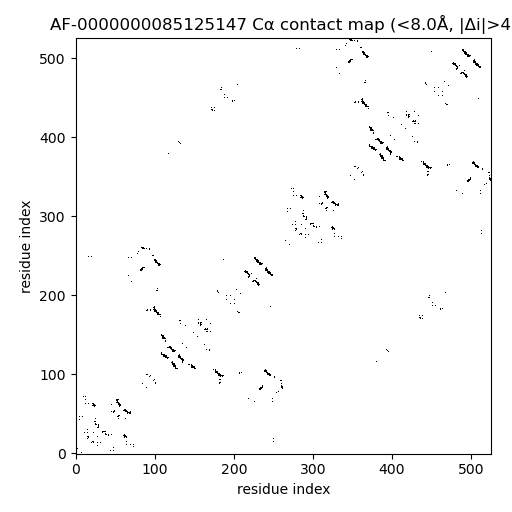-13.109 -7.176 3.477 1 58.75 176 ASN A O 1
ATOM 1430 N N . ARG A 1 177 ? -12.727 -6.992 1.288 1 66.31 177 ARG A N 1
ATOM 1431 C CA . ARG A 1 177 ? -12.008 -8.266 1.297 1 66.31 177 ARG A CA 1
ATOM 1432 C C . ARG A 1 177 ? -10.68 -8.141 2.039 1 66.31 177 ARG A C 1
ATOM 1434 O O . ARG A 1 177 ? -10.047 -7.082 2.014 1 66.31 177 ARG A O 1
ATOM 1441 N N . ASP A 1 178 ? -10.562 -9.25 2.936 1 79.94 178 ASP A N 1
ATOM 1442 C CA . ASP A 1 178 ? -9.297 -9.266 3.652 1 79.94 178 ASP A CA 1
ATOM 1443 C C . ASP A 1 178 ? -8.125 -9.43 2.688 1 79.94 178 ASP A C 1
ATOM 1445 O O . ASP A 1 178 ? -8.062 -10.406 1.939 1 79.94 178 ASP A O 1
ATOM 1449 N N . PHE A 1 179 ? -7.512 -8.438 2.498 1 90.44 179 PHE A N 1
ATOM 1450 C CA . PHE A 1 179 ? -6.336 -8.391 1.637 1 90.44 179 PHE A CA 1
ATOM 1451 C C . PHE A 1 179 ? -5.078 -8.109 2.451 1 90.44 179 PHE A C 1
ATOM 1453 O O . PHE A 1 179 ? -5.051 -7.176 3.256 1 90.44 179 PHE A O 1
ATOM 1460 N N . ARG A 1 180 ? -4.098 -9.055 2.221 1 94.19 180 ARG A N 1
ATOM 1461 C CA . ARG A 1 180 ? -2.854 -8.945 2.973 1 94.19 180 ARG A CA 1
ATOM 1462 C C . ARG A 1 180 ? -1.645 -9.047 2.047 1 94.19 180 ARG A C 1
ATOM 1464 O O . ARG A 1 180 ? -1.691 -9.742 1.032 1 94.19 180 ARG A O 1
ATOM 1471 N N . ILE A 1 181 ? -0.641 -8.297 2.387 1 97.38 181 ILE A N 1
ATOM 1472 C CA . ILE A 1 181 ? 0.64 -8.375 1.691 1 97.38 181 ILE A CA 1
ATOM 1473 C C . ILE A 1 181 ? 1.727 -8.828 2.662 1 97.38 181 ILE A C 1
ATOM 1475 O O . ILE A 1 181 ? 1.833 -8.312 3.775 1 97.38 181 ILE A O 1
ATOM 1479 N N . PHE A 1 182 ? 2.467 -9.852 2.299 1 97.75 182 PHE A N 1
ATOM 1480 C CA . PHE A 1 182 ? 3.582 -10.328 3.104 1 97.75 182 PHE A CA 1
ATOM 1481 C C . PHE A 1 182 ? 4.914 -9.953 2.463 1 97.75 182 PHE A C 1
ATOM 1483 O O . PHE A 1 182 ? 5.094 -10.109 1.252 1 97.75 182 PHE A O 1
ATOM 1490 N N . ASN A 1 183 ? 5.832 -9.469 3.322 1 98.06 183 ASN A N 1
ATOM 1491 C CA . ASN A 1 183 ? 7.137 -8.977 2.891 1 98.06 183 ASN A CA 1
ATOM 1492 C C . ASN A 1 183 ? 7 -7.836 1.89 1 98.06 183 ASN A C 1
ATOM 1494 O O . ASN A 1 183 ? 7.543 -7.902 0.785 1 98.06 183 ASN A O 1
ATOM 1498 N N . THR A 1 184 ? 6.305 -6.797 2.346 1 98.31 184 THR A N 1
ATOM 1499 C CA . THR A 1 184 ? 5.914 -5.664 1.512 1 98.31 184 THR A CA 1
ATOM 1500 C C . THR A 1 184 ? 7.145 -4.93 0.986 1 98.31 184 THR A C 1
ATOM 1502 O O . THR A 1 184 ? 7.133 -4.41 -0.131 1 98.31 184 THR A O 1
ATOM 1505 N N . LYS A 1 185 ? 8.227 -4.91 1.757 1 98.06 185 LYS A N 1
ATOM 1506 C CA . LYS A 1 185 ? 9.422 -4.148 1.4 1 98.06 185 LYS A CA 1
ATOM 1507 C C . LYS A 1 185 ? 10.07 -4.703 0.133 1 98.06 185 LYS A C 1
ATOM 1509 O O . LYS A 1 185 ? 10.641 -3.949 -0.657 1 98.06 185 LYS A O 1
ATOM 1514 N N . GLU A 1 186 ? 9.922 -6.031 -0.046 1 98.12 186 GLU A N 1
ATOM 1515 C CA . GLU A 1 186 ? 10.422 -6.629 -1.282 1 98.12 186 GLU A CA 1
ATOM 1516 C C . GLU A 1 186 ? 9.695 -6.059 -2.498 1 98.12 186 GLU A C 1
ATOM 1518 O O . GLU A 1 186 ? 10.312 -5.805 -3.533 1 98.12 186 GLU A O 1
ATOM 1523 N N . PHE A 1 187 ? 8.422 -5.895 -2.322 1 98.38 187 PHE A N 1
ATOM 1524 C CA . PHE A 1 187 ? 7.633 -5.301 -3.393 1 98.38 187 PHE A CA 1
ATOM 1525 C C . PHE A 1 187 ? 8.023 -3.842 -3.607 1 98.38 187 PHE A C 1
ATOM 1527 O O . PHE A 1 187 ? 8.102 -3.375 -4.746 1 98.38 187 PHE A O 1
ATOM 1534 N N . PHE A 1 188 ? 8.219 -3.096 -2.531 1 98.62 188 PHE A N 1
ATOM 1535 C CA . PHE A 1 188 ? 8.625 -1.698 -2.641 1 98.62 188 PHE A CA 1
ATOM 1536 C C . PHE A 1 188 ? 9.93 -1.571 -3.41 1 98.62 188 PHE A C 1
ATOM 1538 O O . PHE A 1 188 ? 10.078 -0.689 -4.258 1 98.62 188 PHE A O 1
ATOM 1545 N N . SER A 1 189 ? 10.875 -2.451 -3.107 1 98.19 189 SER A N 1
ATOM 1546 C CA . SER A 1 189 ? 12.156 -2.461 -3.811 1 98.19 189 SER A CA 1
ATOM 1547 C C . SER A 1 189 ? 11.961 -2.68 -5.309 1 98.19 189 SER A C 1
ATOM 1549 O O . SER A 1 189 ? 12.602 -2.01 -6.125 1 98.19 189 SER A O 1
ATOM 1551 N N . LEU A 1 190 ? 11.133 -3.619 -5.613 1 97.75 190 LEU A N 1
ATOM 1552 C CA . LEU A 1 190 ? 10.82 -3.908 -7.008 1 97.75 190 LEU A CA 1
ATOM 1553 C C . LEU A 1 190 ? 10.234 -2.682 -7.699 1 97.75 190 LEU A C 1
ATOM 1555 O O . LEU A 1 190 ? 10.664 -2.316 -8.797 1 97.75 190 LEU A O 1
ATOM 1559 N N . VAL A 1 191 ? 9.273 -2.043 -7.059 1 98 191 VAL A N 1
ATOM 1560 C CA . VAL A 1 191 ? 8.57 -0.886 -7.602 1 98 191 VAL A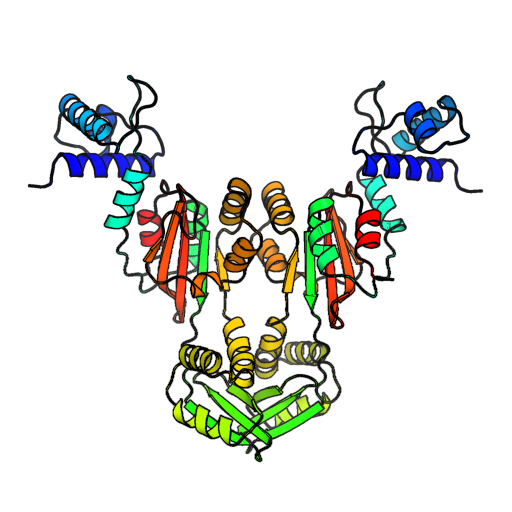 CA 1
ATOM 1561 C C . VAL A 1 191 ? 9.57 0.239 -7.879 1 98 191 VAL A C 1
ATOM 1563 O O . VAL A 1 191 ? 9.523 0.873 -8.938 1 98 191 VAL A O 1
ATOM 1566 N N . LEU A 1 192 ? 10.422 0.528 -6.918 1 97.81 192 LEU A N 1
ATOM 1567 C CA . LEU A 1 192 ? 11.391 1.616 -7.043 1 97.81 192 LEU A CA 1
ATOM 1568 C C . LEU A 1 192 ? 12.422 1.303 -8.117 1 97.81 192 LEU A C 1
ATOM 1570 O O . LEU A 1 192 ? 12.789 2.176 -8.906 1 97.81 192 LEU A O 1
ATOM 1574 N N . ARG A 1 193 ? 12.914 0.066 -8.141 1 97.5 193 ARG A N 1
ATOM 1575 C CA . ARG A 1 193 ? 13.938 -0.357 -9.094 1 97.5 193 ARG A CA 1
ATOM 1576 C C . ARG A 1 193 ? 13.445 -0.2 -10.531 1 97.5 193 ARG A C 1
ATOM 1578 O O . ARG A 1 193 ? 14.203 0.213 -11.406 1 97.5 193 ARG A O 1
ATOM 1585 N N . PHE A 1 194 ? 12.18 -0.475 -10.727 1 97.25 194 PHE A N 1
ATOM 1586 C CA . PHE A 1 194 ? 11.688 -0.505 -12.094 1 97.25 194 PHE A CA 1
ATOM 1587 C C . PHE A 1 194 ? 10.742 0.663 -12.359 1 97.25 194 PHE A C 1
ATOM 1589 O O . PHE A 1 194 ? 10.094 0.717 -13.398 1 97.25 194 PHE A O 1
ATOM 1596 N N . ASN A 1 195 ? 10.602 1.581 -11.453 1 96.81 195 ASN A N 1
ATOM 1597 C CA . ASN A 1 195 ? 9.852 2.826 -11.57 1 96.81 195 ASN A CA 1
ATOM 1598 C C . ASN A 1 195 ? 8.422 2.578 -12.039 1 96.81 195 ASN A C 1
ATOM 1600 O O . ASN A 1 195 ? 7.984 3.145 -13.039 1 96.81 195 ASN A O 1
ATOM 1604 N N . TYR A 1 196 ? 7.695 1.764 -11.25 1 96.94 196 TYR A N 1
ATOM 1605 C CA . TYR A 1 196 ? 6.297 1.483 -11.555 1 96.94 196 TYR A CA 1
ATOM 1606 C C . TYR A 1 196 ? 5.48 2.768 -11.586 1 96.94 196 TYR A C 1
ATOM 1608 O O . TYR A 1 196 ? 5.754 3.709 -10.836 1 96.94 196 TYR A O 1
ATOM 1616 N N . ASP A 1 197 ? 4.504 2.785 -12.438 1 95.75 197 ASP A N 1
ATOM 1617 C CA . ASP A 1 197 ? 3.574 3.908 -12.422 1 95.75 197 ASP A CA 1
ATOM 1618 C C . ASP A 1 197 ? 2.592 3.791 -11.258 1 95.75 197 ASP A C 1
ATOM 1620 O O . ASP A 1 197 ? 2.336 2.689 -10.766 1 95.75 197 ASP A O 1
ATOM 1624 N N . GLU A 1 198 ? 1.962 4.863 -10.883 1 95.06 198 GLU A N 1
ATOM 1625 C CA . GLU A 1 198 ? 1.108 4.953 -9.695 1 95.06 198 GLU A CA 1
ATOM 1626 C C . GLU A 1 198 ? -0.108 4.043 -9.828 1 95.06 198 GLU A C 1
ATOM 1628 O O . GLU A 1 198 ? -0.556 3.455 -8.836 1 95.06 198 GLU A O 1
ATOM 1633 N N . ASN A 1 199 ? -0.654 3.939 -10.977 1 94.31 199 ASN A N 1
ATOM 1634 C CA . ASN A 1 199 ? -1.825 3.096 -11.188 1 94.31 199 ASN A CA 1
ATOM 1635 C C . ASN A 1 199 ? -1.512 1.626 -10.922 1 94.31 199 ASN A C 1
ATOM 1637 O O . ASN A 1 199 ? -2.293 0.928 -10.273 1 94.31 199 ASN A O 1
ATOM 1641 N N . THR A 1 200 ? -0.398 1.202 -11.469 1 95.81 200 THR A N 1
ATOM 1642 C CA . THR A 1 200 ? 0.021 -0.179 -11.25 1 95.81 200 THR A CA 1
ATOM 1643 C C . THR A 1 200 ? 0.277 -0.442 -9.773 1 95.81 200 THR A C 1
ATOM 1645 O O . THR A 1 200 ? -0.145 -1.47 -9.234 1 95.81 200 THR A O 1
ATOM 1648 N N . ILE A 1 201 ? 0.979 0.501 -9.164 1 97.44 201 ILE A N 1
ATOM 1649 C CA . ILE A 1 201 ? 1.261 0.377 -7.738 1 97.44 201 ILE A CA 1
ATOM 1650 C C . ILE A 1 201 ? -0.046 0.213 -6.965 1 97.44 201 ILE A C 1
ATOM 1652 O O . ILE A 1 201 ? -0.168 -0.678 -6.121 1 97.44 201 ILE A O 1
ATOM 1656 N N . GLU A 1 202 ? -0.997 0.998 -7.281 1 93.56 202 GLU A N 1
ATOM 1657 C CA . GLU A 1 202 ? -2.283 0.984 -6.594 1 93.56 202 GLU A CA 1
ATOM 1658 C C . GLU A 1 202 ? -2.99 -0.357 -6.77 1 93.56 202 GLU A C 1
ATOM 1660 O O . GLU A 1 202 ? -3.596 -0.875 -5.832 1 93.56 202 GLU A O 1
ATOM 1665 N N . LYS A 1 203 ? -2.953 -0.901 -7.922 1 91.94 203 LYS A N 1
ATOM 1666 C CA . LYS A 1 203 ? -3.578 -2.193 -8.188 1 91.94 203 LYS A CA 1
ATOM 1667 C C . LYS A 1 203 ? -3.021 -3.273 -7.266 1 91.94 203 LYS A C 1
ATOM 1669 O O . LYS A 1 203 ? -3.775 -4.094 -6.738 1 91.94 203 LYS A O 1
ATOM 1674 N N . PHE A 1 204 ? -1.727 -3.25 -7.086 1 96.12 204 PHE A N 1
ATOM 1675 C CA . PHE A 1 204 ? -1.107 -4.242 -6.215 1 96.12 204 PHE A CA 1
ATOM 1676 C C . PHE A 1 204 ? -1.468 -3.98 -4.758 1 96.12 204 PHE A C 1
ATOM 1678 O O . PHE A 1 204 ? -1.834 -4.906 -4.027 1 96.12 204 PHE A O 1
ATOM 1685 N N . LEU A 1 205 ? -1.398 -2.732 -4.398 1 94.75 205 LEU A N 1
ATOM 1686 C CA . LEU A 1 205 ? -1.57 -2.383 -2.992 1 94.75 205 LEU A CA 1
ATOM 1687 C C . LEU A 1 205 ? -3.018 -2.582 -2.555 1 94.75 205 LEU A C 1
ATOM 1689 O O . LEU A 1 205 ? -3.285 -2.85 -1.382 1 94.75 205 LEU A O 1
ATOM 1693 N N . LYS A 1 206 ? -3.922 -2.461 -3.488 1 86.88 206 LYS A N 1
ATOM 1694 C CA . LYS A 1 206 ? -5.336 -2.586 -3.145 1 86.88 206 LYS A CA 1
ATOM 1695 C C . LYS A 1 206 ? -5.855 -3.982 -3.467 1 86.88 206 LYS A C 1
ATOM 1697 O O . LYS A 1 206 ? -7.016 -4.297 -3.189 1 86.88 206 LYS A O 1
ATOM 1702 N N . GLY A 1 207 ? -5.043 -4.793 -4.078 1 90.62 207 GLY A N 1
ATOM 1703 C CA . GLY A 1 207 ? -5.438 -6.16 -4.395 1 90.62 207 GLY A CA 1
ATOM 1704 C C . GLY A 1 207 ? -6.266 -6.262 -5.66 1 90.62 207 GLY A C 1
ATOM 1705 O O . GLY A 1 207 ? -6.664 -7.359 -6.062 1 90.62 207 GLY A O 1
ATOM 1706 N N . THR A 1 208 ? -6.512 -5.16 -6.34 1 85 208 THR A N 1
ATOM 1707 C CA . THR A 1 208 ? -7.348 -5.18 -7.535 1 85 208 THR A CA 1
ATOM 1708 C C . THR A 1 208 ? -6.609 -5.828 -8.703 1 85 208 THR A C 1
ATOM 1710 O O . THR A 1 208 ? -7.219 -6.16 -9.719 1 85 208 THR A O 1
ATOM 1713 N N . ILE A 1 209 ? -5.32 -6.074 -8.516 1 91.94 209 ILE A N 1
ATOM 1714 C CA . ILE A 1 209 ? -4.551 -6.797 -9.516 1 91.94 209 ILE A CA 1
ATOM 1715 C C . ILE A 1 209 ? -5.184 -8.164 -9.766 1 91.94 209 ILE A C 1
ATOM 1717 O O . ILE A 1 209 ? -5.137 -8.68 -10.891 1 91.94 209 ILE A O 1
ATOM 1721 N N . PHE A 1 210 ? -5.785 -8.781 -8.773 1 89.81 210 PHE A N 1
ATOM 1722 C CA . PHE A 1 210 ? -6.371 -10.109 -8.867 1 89.81 210 PHE A CA 1
ATOM 1723 C C . PHE A 1 210 ? -7.531 -10.117 -9.859 1 89.81 210 PHE A C 1
ATOM 1725 O O . PHE A 1 210 ? -7.914 -11.18 -10.359 1 89.81 210 PHE A O 1
ATOM 1732 N N . GLU A 1 211 ? -8.109 -8.961 -10.031 1 77.94 211 GLU A N 1
ATOM 1733 C CA . GLU A 1 211 ? -9.227 -8.852 -10.969 1 77.94 211 GLU A CA 1
ATOM 1734 C C . GLU A 1 211 ? -8.758 -9.039 -12.406 1 77.94 211 GLU A C 1
ATOM 1736 O O . GLU A 1 211 ? -9.562 -9.375 -13.281 1 77.94 211 GLU A O 1
ATOM 1741 N N . SER A 1 212 ? -7.5 -8.836 -12.625 1 83.75 212 SER A N 1
ATOM 1742 C CA . SER A 1 212 ? -6.992 -8.836 -13.992 1 83.75 212 SER A CA 1
ATOM 1743 C C . SER A 1 212 ? -6.191 -10.102 -14.281 1 83.75 212 SER A C 1
ATOM 1745 O O . SER A 1 212 ? -5.617 -10.242 -15.359 1 83.75 212 SER A O 1
ATOM 1747 N N . ILE A 1 213 ? -6.133 -10.992 -13.281 1 89.62 213 ILE A N 1
ATOM 1748 C CA . ILE A 1 213 ? -5.293 -12.164 -13.508 1 89.62 213 ILE A CA 1
ATOM 1749 C C . ILE A 1 213 ? -6.051 -13.43 -13.102 1 89.62 213 ILE A C 1
ATOM 1751 O O . ILE A 1 213 ? -7.012 -13.367 -12.336 1 89.62 213 ILE A O 1
ATOM 1755 N N . GLU A 1 214 ? -5.641 -14.516 -13.664 1 88.44 214 GLU A N 1
ATOM 1756 C CA . GLU A 1 214 ? -6.152 -15.844 -13.344 1 88.44 214 GLU A CA 1
ATOM 1757 C C . GLU A 1 214 ? -5.066 -16.719 -12.727 1 88.44 214 GLU A C 1
ATOM 1759 O O . GLU A 1 214 ? -3.93 -16.281 -12.555 1 88.44 214 GLU A O 1
ATOM 1764 N N . ASN A 1 215 ? -5.48 -17.891 -12.312 1 90.38 215 ASN A N 1
ATOM 1765 C CA . ASN A 1 215 ? -4.484 -18.844 -11.859 1 90.38 215 ASN A CA 1
ATOM 1766 C C . ASN A 1 215 ? -3.494 -19.188 -12.969 1 90.38 215 ASN A C 1
ATOM 1768 O O . ASN A 1 215 ? -3.826 -19.922 -13.906 1 90.38 215 ASN A O 1
ATOM 1772 N N . ALA A 1 216 ? -2.363 -18.656 -12.867 1 92 216 ALA A N 1
ATOM 1773 C CA . ALA A 1 216 ? -1.357 -18.844 -13.906 1 92 216 ALA A CA 1
ATOM 1774 C C . ALA A 1 216 ? 0.004 -18.328 -13.461 1 92 216 ALA A C 1
ATOM 1776 O O . ALA A 1 216 ? 0.148 -17.828 -12.336 1 92 216 ALA A O 1
ATOM 1777 N N . ILE A 1 217 ? 0.935 -18.672 -14.305 1 94.06 217 ILE A N 1
ATOM 1778 C CA . ILE A 1 217 ? 2.275 -18.109 -14.164 1 94.06 217 ILE A CA 1
ATOM 1779 C C . ILE A 1 217 ? 2.449 -16.938 -15.117 1 94.06 217 ILE A C 1
ATOM 1781 O O . ILE A 1 217 ? 2.141 -17.047 -16.312 1 94.06 217 ILE A O 1
ATOM 1785 N N . TYR A 1 218 ? 2.883 -15.828 -14.602 1 94.31 218 TYR A N 1
ATOM 1786 C CA . TYR A 1 218 ? 3.02 -14.609 -15.391 1 94.31 218 TYR A CA 1
ATOM 1787 C C . TYR A 1 218 ? 4.48 -14.188 -15.5 1 94.31 218 TYR A C 1
ATOM 1789 O O . TYR A 1 218 ? 5.184 -14.102 -14.484 1 94.31 218 TYR A O 1
ATOM 1797 N N . PHE A 1 219 ? 4.883 -13.992 -16.812 1 93.38 219 PHE A N 1
ATOM 1798 C CA . PHE A 1 219 ? 6.191 -13.414 -17.094 1 93.38 219 PHE A CA 1
ATOM 1799 C C . PHE A 1 219 ? 6.047 -12.078 -17.812 1 93.38 219 PHE A C 1
ATOM 1801 O O . PHE A 1 219 ? 5.258 -11.953 -18.75 1 93.38 219 PHE A O 1
ATOM 1808 N N . ASP A 1 220 ? 6.664 -11 -17.453 1 88.31 220 ASP A N 1
ATOM 1809 C CA . ASP A 1 220 ? 6.816 -9.742 -18.172 1 88.31 220 ASP A CA 1
ATOM 1810 C C . ASP A 1 220 ? 5.461 -9.07 -18.406 1 88.31 220 ASP A C 1
ATOM 1812 O O . ASP A 1 220 ? 5.266 -8.383 -19.406 1 88.31 220 ASP A O 1
ATOM 1816 N N . THR A 1 221 ? 4.438 -9.359 -17.734 1 89.69 221 THR A N 1
ATOM 1817 C CA . THR A 1 221 ? 3.115 -8.766 -17.891 1 89.69 221 THR A CA 1
ATOM 1818 C C . THR A 1 221 ? 2.734 -7.961 -16.641 1 89.69 221 THR A C 1
ATOM 1820 O O . THR A 1 221 ? 2.582 -6.742 -16.703 1 89.69 221 THR A O 1
ATOM 1823 N N . ILE A 1 222 ? 2.57 -8.656 -15.547 1 93.25 222 ILE A N 1
ATOM 1824 C CA . ILE A 1 222 ? 2.236 -7.957 -14.305 1 93.25 222 ILE A CA 1
ATOM 1825 C C . ILE A 1 222 ? 3.504 -7.719 -13.492 1 93.25 222 ILE A C 1
ATOM 1827 O O . ILE A 1 222 ? 3.465 -7.055 -12.453 1 93.25 222 ILE A O 1
ATOM 1831 N N . VAL A 1 223 ? 4.559 -8.266 -13.945 1 96.19 223 VAL A N 1
ATOM 1832 C CA . VAL A 1 223 ? 5.879 -8.102 -13.352 1 96.19 223 VAL A CA 1
ATOM 1833 C C . VAL A 1 223 ? 6.895 -7.734 -14.43 1 96.19 223 VAL A C 1
ATOM 1835 O O . VAL A 1 223 ? 6.664 -7.988 -15.617 1 96.19 223 VAL A O 1
ATOM 1838 N N . PRO A 1 224 ? 7.957 -7.082 -14.055 1 96.19 224 PRO A N 1
ATOM 1839 C CA . PRO A 1 224 ? 8.961 -6.715 -15.055 1 96.19 224 PRO A CA 1
ATOM 1840 C C . PRO A 1 224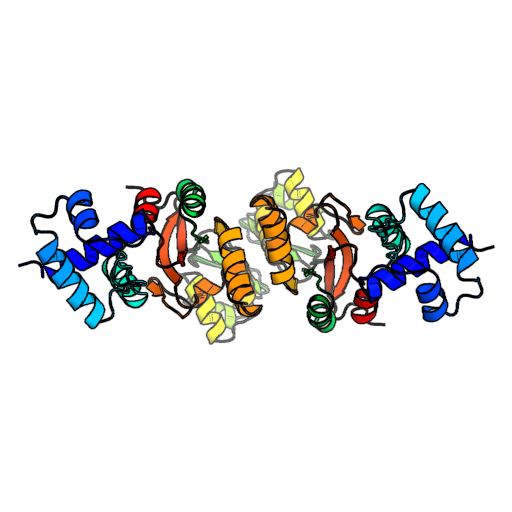 ? 9.805 -7.902 -15.508 1 96.19 224 PRO A C 1
ATOM 1842 O O . PRO A 1 224 ? 9.695 -8.992 -14.938 1 96.19 224 PRO A O 1
ATOM 1845 N N . GLU A 1 225 ? 10.594 -7.59 -16.547 1 94.38 225 GLU A N 1
ATOM 1846 C CA . GLU A 1 225 ? 11.508 -8.625 -17.016 1 94.38 225 GLU A CA 1
ATOM 1847 C C . GLU A 1 225 ? 12.43 -9.094 -15.898 1 94.38 225 GLU A C 1
ATOM 1849 O O . GLU A 1 225 ? 12.938 -8.281 -15.117 1 94.38 225 GLU A O 1
ATOM 1854 N N . GLY A 1 226 ? 12.672 -10.445 -15.844 1 95.38 226 GLY A N 1
ATOM 1855 C CA . GLY A 1 226 ? 13.531 -11.008 -14.82 1 95.38 226 GLY A CA 1
ATOM 1856 C C . GLY A 1 226 ? 12.773 -11.422 -13.57 1 95.38 226 GLY A C 1
ATOM 1857 O O . GLY A 1 226 ? 13.359 -11.977 -12.641 1 95.38 226 GLY A O 1
ATOM 1858 N N . TYR A 1 227 ? 11.508 -11.133 -13.602 1 97.38 227 TYR A N 1
ATOM 1859 C CA . TYR A 1 227 ? 10.656 -11.508 -12.477 1 97.38 227 TYR A CA 1
ATOM 1860 C C . TYR A 1 227 ? 9.555 -12.453 -12.922 1 97.38 227 TYR A C 1
ATOM 1862 O O . TYR A 1 227 ? 9.328 -12.641 -14.117 1 97.38 227 TYR A O 1
ATOM 1870 N N . ILE A 1 228 ? 8.945 -13.094 -11.922 1 96.62 228 ILE A N 1
ATOM 1871 C CA . ILE A 1 228 ? 7.852 -14.023 -12.156 1 96.62 228 ILE A CA 1
ATOM 1872 C C . ILE A 1 228 ? 6.727 -13.758 -11.156 1 96.62 228 ILE A C 1
ATOM 1874 O O . ILE A 1 228 ? 6.98 -13.383 -10.008 1 96.62 228 ILE A O 1
ATOM 1878 N N . GLY A 1 229 ? 5.484 -13.766 -11.602 1 96.56 229 GLY A N 1
ATOM 1879 C CA . GLY A 1 229 ? 4.285 -13.789 -10.773 1 96.56 229 GLY A CA 1
ATOM 1880 C C . GLY A 1 229 ? 3.525 -15.094 -10.859 1 96.56 229 GLY A C 1
ATOM 1881 O O . GLY A 1 229 ? 3.26 -15.594 -11.953 1 96.56 229 GLY A O 1
ATOM 1882 N N . ILE A 1 230 ? 3.227 -15.641 -9.727 1 95.5 230 ILE A N 1
ATOM 1883 C CA . ILE A 1 230 ? 2.51 -16.906 -9.688 1 95.5 230 ILE A CA 1
ATOM 1884 C C . ILE A 1 230 ? 1.21 -16.75 -8.906 1 95.5 230 ILE A C 1
ATOM 1886 O O . ILE A 1 230 ? 1.233 -16.484 -7.703 1 95.5 230 ILE A O 1
ATOM 1890 N N . CYS A 1 231 ? 0.118 -16.984 -9.562 1 94.5 231 CYS A N 1
ATOM 1891 C CA . CYS A 1 231 ? -1.19 -16.812 -8.938 1 94.5 231 CYS A CA 1
ATOM 1892 C C . CYS A 1 231 ? -1.889 -18.156 -8.75 1 94.5 231 CYS A C 1
ATOM 1894 O O . CYS A 1 231 ? -1.935 -18.969 -9.672 1 94.5 231 CYS A O 1
ATOM 1896 N N . HIS A 1 232 ? -2.414 -18.328 -7.496 1 92.12 232 HIS A N 1
ATOM 1897 C CA . HIS A 1 232 ? -3.078 -19.578 -7.129 1 92.12 232 HIS A CA 1
ATOM 1898 C C . HIS A 1 232 ? -4.359 -19.312 -6.348 1 92.12 232 HIS A C 1
ATOM 1900 O O . HIS A 1 232 ? -4.414 -18.375 -5.539 1 92.12 232 HIS A O 1
ATOM 1906 N N . ASP A 1 233 ? -5.309 -20.234 -6.633 1 90.12 233 ASP A N 1
ATOM 1907 C CA . ASP A 1 233 ? -6.371 -20.391 -5.641 1 90.12 233 ASP A CA 1
ATOM 1908 C C . ASP A 1 233 ? -5.934 -21.344 -4.52 1 90.12 233 ASP A C 1
ATOM 1910 O O . ASP A 1 233 ? -5.262 -22.344 -4.77 1 90.12 233 ASP A O 1
ATOM 1914 N N . CYS A 1 234 ? -6.246 -21.016 -3.391 1 92.06 234 CYS A N 1
ATOM 1915 C CA . CYS A 1 234 ? -5.883 -21.859 -2.262 1 92.06 234 CYS A CA 1
ATOM 1916 C C . CYS A 1 234 ? -6.812 -21.625 -1.079 1 92.06 234 CYS A C 1
ATOM 1918 O O . CYS A 1 234 ? -7.797 -20.891 -1.194 1 92.06 234 CYS A O 1
ATOM 1920 N N . VAL A 1 235 ? -6.578 -22.406 -0.063 1 90.56 235 VAL A N 1
ATOM 1921 C CA . VAL A 1 235 ? -7.328 -22.25 1.18 1 90.56 235 VAL A CA 1
ATOM 1922 C C . VAL A 1 235 ? -6.387 -21.844 2.307 1 90.56 235 VAL A C 1
ATOM 1924 O O . VAL A 1 235 ? -5.395 -22.516 2.578 1 90.56 235 VAL A O 1
ATOM 1927 N N . ILE A 1 236 ? -6.629 -20.75 2.822 1 91.88 236 ILE A N 1
ATOM 1928 C CA . ILE A 1 236 ? -5.871 -20.25 3.963 1 91.88 236 ILE A CA 1
ATOM 1929 C C . ILE A 1 236 ? -6.809 -20.031 5.152 1 91.88 236 ILE A C 1
ATOM 1931 O O . ILE A 1 236 ? -7.832 -19.359 5.031 1 91.88 236 ILE A O 1
ATOM 1935 N N . ASN A 1 237 ? -6.496 -20.578 6.262 1 88.62 237 ASN A N 1
ATOM 1936 C CA . ASN A 1 237 ? -7.332 -20.469 7.453 1 88.62 237 ASN A CA 1
ATOM 1937 C C . ASN A 1 237 ? -8.781 -20.828 7.156 1 88.62 237 ASN A C 1
ATOM 1939 O O . ASN A 1 237 ? -9.695 -20.078 7.504 1 88.62 237 ASN A O 1
ATOM 1943 N N . SER A 1 238 ? -8.961 -21.875 6.383 1 84.94 238 SER A N 1
ATOM 1944 C CA . SER A 1 238 ? -10.258 -22.469 6.059 1 84.94 238 SER A CA 1
ATOM 1945 C C . SER A 1 238 ? -11.078 -21.547 5.168 1 84.94 238 SER A C 1
ATOM 1947 O O . SER A 1 238 ? -12.305 -21.672 5.098 1 84.94 238 SER A O 1
ATOM 1949 N N . LYS A 1 239 ? -10.445 -20.641 4.59 1 83.62 239 LYS A N 1
ATOM 1950 C CA . LYS A 1 239 ? -11.133 -19.734 3.672 1 83.62 239 LYS A CA 1
ATOM 1951 C C . LYS A 1 239 ? -10.523 -19.812 2.273 1 83.62 239 LYS A C 1
ATOM 1953 O O . LYS A 1 239 ? -9.305 -19.906 2.125 1 83.62 239 LYS A O 1
ATOM 1958 N N . GLU A 1 240 ? -11.383 -19.75 1.373 1 86.62 240 GLU A N 1
ATOM 1959 C CA . GLU A 1 24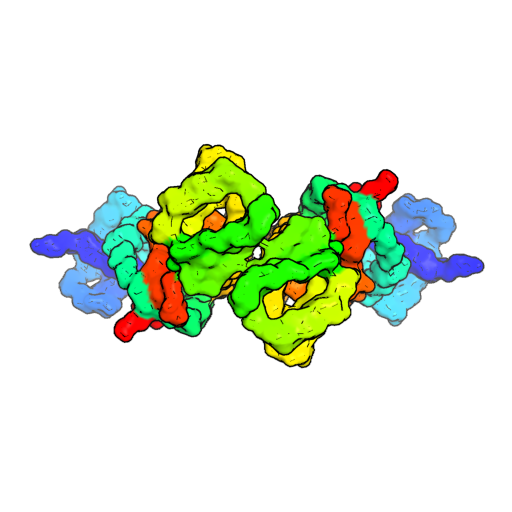0 ? -10.898 -19.672 0 1 86.62 240 GLU A CA 1
ATOM 1960 C C . GLU A 1 240 ? -10.156 -18.359 -0.243 1 86.62 240 GLU A C 1
ATOM 1962 O O . GLU A 1 240 ? -10.625 -17.281 0.153 1 86.62 240 GLU A O 1
ATOM 1967 N N . SER A 1 241 ? -9.008 -18.484 -0.856 1 90.5 241 SER A N 1
ATOM 1968 C CA . SER A 1 241 ? -8.156 -17.312 -1.068 1 90.5 241 SER A CA 1
ATOM 1969 C C . SER A 1 241 ? -7.406 -17.406 -2.393 1 90.5 241 SER A C 1
ATOM 1971 O O . SER A 1 241 ? -7.312 -18.484 -2.982 1 90.5 241 SER A O 1
ATOM 1973 N N . LYS A 1 242 ? -7.059 -16.281 -2.857 1 91.88 242 LYS A N 1
ATOM 1974 C CA . LYS A 1 242 ? -6.09 -16.203 -3.945 1 91.88 242 LYS A CA 1
ATOM 1975 C C . LYS A 1 242 ? -4.723 -15.758 -3.43 1 91.88 242 LYS A C 1
ATOM 1977 O O . LYS A 1 242 ? -4.633 -14.883 -2.568 1 91.88 242 LYS A O 1
ATOM 1982 N N . LEU A 1 243 ? -3.729 -16.422 -3.893 1 95.75 243 LEU A N 1
ATOM 1983 C CA . LEU A 1 243 ? -2.35 -16.125 -3.525 1 95.75 243 LEU A CA 1
ATOM 1984 C C . LEU A 1 243 ? -1.53 -15.742 -4.754 1 95.75 243 LEU A C 1
ATOM 1986 O O . LEU A 1 243 ? -1.478 -16.5 -5.727 1 95.75 243 LEU A O 1
ATOM 1990 N N . LEU A 1 244 ? -0.997 -14.586 -4.766 1 96.88 244 LEU A N 1
ATOM 1991 C CA . LEU A 1 244 ? -0.06 -14.148 -5.797 1 96.88 244 LEU A CA 1
ATOM 1992 C C . LEU A 1 244 ? 1.345 -13.992 -5.223 1 96.88 244 LEU A C 1
ATOM 1994 O O . LEU A 1 244 ? 1.557 -13.219 -4.289 1 96.88 244 LEU A O 1
ATOM 1998 N N . VAL A 1 245 ? 2.256 -14.734 -5.734 1 97.31 245 VAL A N 1
ATOM 1999 C CA . VAL A 1 245 ? 3.652 -14.68 -5.316 1 97.31 245 VAL A CA 1
ATOM 2000 C C . VAL A 1 245 ? 4.492 -14.008 -6.398 1 97.31 245 VAL A C 1
ATOM 2002 O O . VAL A 1 245 ? 4.434 -14.391 -7.57 1 97.31 245 VAL A O 1
ATOM 2005 N N . VAL A 1 246 ? 5.234 -12.992 -5.977 1 98.19 246 VAL A N 1
ATOM 2006 C CA . VAL A 1 246 ? 6.059 -12.234 -6.914 1 98.19 246 VAL A CA 1
ATOM 2007 C C . VAL A 1 246 ? 7.512 -12.234 -6.445 1 98.19 246 VAL A C 1
ATOM 2009 O O . VAL A 1 246 ? 7.785 -12.055 -5.254 1 98.19 246 VAL A O 1
ATOM 2012 N N . GLY A 1 247 ? 8.438 -12.422 -7.383 1 97.75 247 GLY A N 1
ATOM 2013 C CA . GLY A 1 247 ? 9.859 -12.375 -7.078 1 97.75 247 GLY A CA 1
ATOM 2014 C C . GLY A 1 247 ? 10.742 -12.547 -8.305 1 97.75 247 GLY A C 1
ATOM 2015 O O . GLY A 1 247 ? 10.234 -12.75 -9.406 1 97.75 247 GLY A O 1
ATOM 2016 N N . GLU A 1 248 ? 12.039 -12.445 -8.07 1 97.38 248 GLU A N 1
ATOM 2017 C CA . GLU A 1 248 ? 13 -12.648 -9.156 1 97.38 248 GLU A CA 1
ATOM 2018 C C . GLU A 1 248 ? 13 -14.102 -9.625 1 97.38 248 GLU A C 1
ATOM 2020 O O . GLU A 1 248 ? 12.75 -15.016 -8.836 1 97.38 248 GLU A O 1
ATOM 2025 N N . LEU A 1 249 ? 13.375 -14.297 -10.828 1 96.25 249 LEU A N 1
ATOM 2026 C CA . LEU A 1 249 ? 13.398 -15.625 -11.43 1 96.25 249 LEU A CA 1
ATOM 2027 C C . LEU A 1 249 ? 14.383 -16.531 -10.711 1 96.25 249 LEU A C 1
ATOM 2029 O O . LEU A 1 249 ? 14.203 -17.75 -10.672 1 96.25 249 LEU A O 1
ATOM 2033 N N . SER A 1 250 ? 15.367 -15.977 -10.141 1 96.12 250 SER A N 1
ATOM 2034 C CA . SER A 1 250 ? 16.453 -16.75 -9.57 1 96.12 250 SER A CA 1
ATOM 2035 C C . SER A 1 250 ? 16.125 -17.219 -8.156 1 96.12 250 SER A C 1
ATOM 2037 O O . SER A 1 250 ? 16.922 -17.891 -7.512 1 96.12 250 SER A O 1
ATOM 2039 N N . LYS A 1 251 ? 14.922 -16.891 -7.664 1 96.69 251 LYS A N 1
ATOM 2040 C CA . LYS A 1 251 ? 14.547 -17.297 -6.312 1 96.69 251 LYS A CA 1
ATOM 2041 C C . LYS A 1 251 ? 14.078 -18.75 -6.285 1 96.69 251 LYS A C 1
ATOM 2043 O O . LYS A 1 251 ? 13.695 -19.297 -7.32 1 96.69 251 LYS A O 1
ATOM 2048 N N . ASP A 1 252 ? 14.117 -19.328 -5.145 1 95 252 ASP A N 1
ATOM 2049 C CA . ASP A 1 252 ? 13.781 -20.734 -4.992 1 95 252 ASP A CA 1
ATOM 2050 C C . ASP A 1 252 ? 12.297 -20.906 -4.691 1 95 252 ASP A C 1
ATOM 2052 O O . ASP A 1 252 ? 11.914 -21.219 -3.561 1 95 252 ASP A O 1
ATOM 2056 N N . TYR A 1 253 ? 11.469 -20.938 -5.656 1 94.94 253 TYR A N 1
ATOM 2057 C CA . TYR A 1 253 ? 10.023 -21.031 -5.516 1 94.94 253 TYR A CA 1
ATOM 2058 C C . TYR A 1 253 ? 9.617 -22.438 -5.066 1 94.94 253 TYR A C 1
ATOM 2060 O O . TYR A 1 253 ? 8.625 -22.609 -4.355 1 94.94 253 TYR A O 1
ATOM 2068 N N . GLU A 1 254 ? 10.352 -23.406 -5.527 1 91.81 254 GLU A N 1
ATOM 2069 C CA . GLU A 1 254 ? 10.055 -24.766 -5.098 1 91.81 254 GLU A CA 1
ATOM 2070 C C . GLU A 1 254 ? 10.141 -24.906 -3.582 1 91.81 254 GLU A C 1
ATOM 2072 O O . GLU A 1 254 ? 9.25 -25.469 -2.949 1 91.81 254 GLU A O 1
ATOM 2077 N N . PHE A 1 255 ? 11.227 -24.453 -3.094 1 92.81 255 PHE A N 1
ATOM 2078 C CA . PHE A 1 255 ? 11.406 -24.469 -1.646 1 92.81 255 PHE A CA 1
ATOM 2079 C C . PHE A 1 255 ? 10.266 -23.719 -0.957 1 92.81 255 PHE A C 1
ATOM 2081 O O . PHE A 1 255 ? 9.664 -24.234 -0.011 1 92.81 255 PHE A O 1
ATOM 2088 N N . PHE A 1 256 ? 9.891 -22.562 -1.375 1 95.25 256 PHE A N 1
ATOM 2089 C CA . PHE A 1 256 ? 8.844 -21.734 -0.788 1 95.25 256 PHE A CA 1
ATOM 2090 C C . PHE A 1 256 ? 7.512 -22.469 -0.767 1 95.25 256 PHE A C 1
ATOM 2092 O O . PHE A 1 256 ? 6.883 -22.594 0.286 1 95.25 256 PHE A O 1
ATOM 2099 N N . TYR A 1 257 ? 7.113 -22.953 -1.889 1 93.75 257 TYR A N 1
ATOM 2100 C CA . TYR A 1 257 ? 5.805 -23.578 -1.999 1 93.75 257 TYR A CA 1
ATOM 2101 C C . TYR A 1 257 ? 5.758 -24.875 -1.189 1 93.75 257 TYR A C 1
ATOM 2103 O O . TYR A 1 257 ? 4.711 -25.234 -0.643 1 93.75 257 TYR A O 1
ATOM 2111 N N . ASN A 1 258 ? 6.883 -25.562 -1.118 1 91.94 258 ASN A N 1
ATOM 2112 C CA . ASN A 1 258 ? 6.941 -26.75 -0.278 1 91.94 258 ASN A CA 1
ATOM 2113 C C . ASN A 1 258 ? 6.746 -26.406 1.196 1 91.94 258 ASN A C 1
ATOM 2115 O O . ASN A 1 258 ? 6.156 -27.188 1.947 1 91.94 258 ASN A O 1
ATOM 2119 N N . LYS A 1 259 ? 7.23 -25.312 1.571 1 93.69 259 LYS A N 1
ATOM 2120 C CA . LYS A 1 259 ? 7.191 -24.922 2.98 1 93.69 259 LYS A CA 1
ATOM 2121 C C . LYS A 1 259 ? 5.816 -24.391 3.363 1 93.69 259 LYS A C 1
ATOM 2123 O O . LYS A 1 259 ? 5.363 -24.578 4.492 1 93.69 259 LYS A O 1
ATOM 2128 N N . ILE A 1 260 ? 5.16 -23.734 2.467 1 94.69 260 ILE A N 1
ATOM 2129 C CA . ILE A 1 260 ? 3.92 -23.078 2.85 1 94.69 260 ILE A CA 1
ATOM 2130 C C . ILE A 1 260 ? 2.746 -24.031 2.684 1 94.69 260 ILE A C 1
ATOM 2132 O O . ILE A 1 260 ? 1.646 -23.781 3.178 1 94.69 260 ILE A O 1
ATOM 2136 N N . SER A 1 261 ? 2.939 -25.047 1.868 1 90.62 261 SER A N 1
ATOM 2137 C CA . SER A 1 261 ? 1.887 -26.016 1.624 1 90.62 261 SER A CA 1
ATOM 2138 C C . SER A 1 261 ? 1.667 -26.906 2.844 1 90.62 261 SER A C 1
ATOM 2140 O O . SER A 1 261 ? 2.627 -27.391 3.447 1 90.62 261 SER A O 1
ATOM 2142 N N . MET A 1 262 ? 0.394 -26.891 3.193 1 77.38 262 MET A N 1
ATOM 2143 C CA . MET A 1 262 ? 0.038 -27.781 4.305 1 77.38 262 MET A CA 1
ATOM 2144 C C . MET A 1 262 ? -0.417 -29.141 3.791 1 77.38 262 MET A C 1
ATOM 2146 O O . MET A 1 262 ? -1.197 -29.219 2.842 1 77.38 262 MET A O 1
ATOM 2150 N N . ASN A 1 263 ? 0.356 -30.234 3.92 1 63.72 263 ASN A N 1
ATOM 2151 C CA . ASN A 1 263 ? -0.03 -31.594 3.574 1 63.72 263 ASN A CA 1
ATOM 2152 C C . ASN A 1 263 ? -1.2 -32.094 4.426 1 63.72 263 ASN A C 1
ATOM 2154 O O . ASN A 1 263 ? -1.353 -31.656 5.574 1 63.72 263 ASN A O 1
ATOM 2158 N N . MET B 1 1 ? 10.523 45.031 18.266 1 38.28 1 MET B N 1
ATOM 2159 C CA . MET B 1 1 ? 11.758 44.844 17.516 1 38.28 1 MET B CA 1
ATOM 2160 C C . MET B 1 1 ? 11.938 43.406 17.094 1 38.28 1 MET B C 1
ATOM 2162 O O . MET B 1 1 ? 11.938 42.5 17.953 1 38.28 1 MET B O 1
ATOM 2166 N N . ILE B 1 2 ? 11.758 42.969 15.922 1 56.5 2 ILE B N 1
ATOM 2167 C CA . ILE B 1 2 ? 11.93 41.562 15.523 1 56.5 2 ILE B CA 1
ATOM 2168 C C . ILE B 1 2 ? 13.344 41.094 15.859 1 56.5 2 ILE B C 1
ATOM 2170 O O . ILE B 1 2 ? 14.32 41.781 15.547 1 56.5 2 ILE B O 1
ATOM 2174 N N . ASP B 1 3 ? 13.484 40.094 16.766 1 83.5 3 ASP B N 1
ATOM 2175 C CA . ASP B 1 3 ? 14.781 39.594 17.203 1 83.5 3 ASP B CA 1
ATOM 2176 C C . ASP B 1 3 ? 15.664 39.25 16.016 1 83.5 3 ASP B C 1
ATOM 2178 O O . ASP B 1 3 ? 15.273 38.438 15.156 1 83.5 3 ASP B O 1
ATOM 2182 N N . LYS B 1 4 ? 16.594 40.281 15.695 1 89 4 LYS B N 1
ATOM 2183 C CA . LYS B 1 4 ? 17.547 40.156 14.586 1 89 4 LYS B CA 1
ATOM 2184 C C . LYS B 1 4 ? 18.016 38.719 14.438 1 89 4 LYS B C 1
ATOM 2186 O O . LYS B 1 4 ? 18.109 38.188 13.328 1 89 4 LYS B O 1
ATOM 2191 N N . LYS B 1 5 ? 18.172 38.062 15.523 1 92.81 5 LYS B N 1
ATOM 2192 C CA . LYS B 1 5 ? 18.641 36.688 15.523 1 92.81 5 LYS B CA 1
ATOM 2193 C C . LYS B 1 5 ? 17.594 35.75 14.914 1 92.81 5 LYS B C 1
ATOM 2195 O O . LYS B 1 5 ? 17.922 34.938 14.062 1 92.81 5 LYS B O 1
ATOM 2200 N N . GLU B 1 6 ? 16.422 35.969 15.336 1 92.56 6 GLU B N 1
ATOM 2201 C CA . GLU B 1 6 ? 15.336 35.156 14.836 1 92.56 6 GLU B CA 1
ATOM 2202 C C . GLU B 1 6 ? 15.102 35.375 13.344 1 92.56 6 GLU B C 1
ATOM 2204 O O . GLU B 1 6 ? 14.844 34.438 12.602 1 92.56 6 GLU B O 1
ATOM 2209 N N . PHE B 1 7 ? 15.156 36.594 12.992 1 93.44 7 PHE B N 1
ATOM 2210 C CA . PHE B 1 7 ? 14.977 36.938 11.586 1 93.44 7 PHE B CA 1
ATOM 2211 C C . PHE B 1 7 ? 16.031 36.25 10.719 1 93.44 7 PHE B C 1
ATOM 2213 O O . PHE B 1 7 ? 15.703 35.688 9.672 1 93.44 7 PHE B O 1
ATOM 2220 N N . LEU B 1 8 ? 17.25 36.344 11.086 1 94.19 8 LEU B N 1
ATOM 2221 C CA . LEU B 1 8 ? 18.328 35.75 10.312 1 94.19 8 LEU B CA 1
ATOM 2222 C C . LEU B 1 8 ? 18.219 34.219 10.289 1 94.19 8 LEU B C 1
ATOM 2224 O O . LEU B 1 8 ? 18.5 33.594 9.266 1 94.19 8 LEU B O 1
ATOM 2228 N N . LEU B 1 9 ? 17.812 33.688 11.398 1 94.75 9 LEU B N 1
ATOM 2229 C CA . LEU B 1 9 ? 17.594 32.219 11.438 1 94.75 9 LEU B CA 1
ATOM 2230 C C . LEU B 1 9 ? 16.516 31.812 10.438 1 94.75 9 LEU B C 1
ATOM 2232 O O . LEU B 1 9 ? 16.734 30.891 9.648 1 94.75 9 LEU B O 1
ATOM 2236 N N . GLN B 1 10 ? 15.445 32.469 10.445 1 94.38 10 GLN B N 1
ATOM 2237 C CA . GLN B 1 10 ? 14.359 32.188 9.523 1 94.38 10 GLN B CA 1
ATOM 2238 C C . GLN B 1 10 ? 14.812 32.344 8.07 1 94.38 10 GLN B C 1
ATOM 2240 O O . GLN B 1 10 ? 14.438 31.547 7.211 1 94.38 10 GLN B O 1
ATOM 2245 N N . SER B 1 11 ? 15.547 33.312 7.863 1 94.38 11 SER B N 1
ATOM 2246 C CA . SER B 1 11 ? 16 33.625 6.512 1 94.38 11 SER B CA 1
ATOM 2247 C C . SER B 1 11 ? 16.938 32.531 5.988 1 94.38 11 SER B C 1
ATOM 2249 O O . SER B 1 11 ? 16.812 32.125 4.832 1 94.38 11 SER B O 1
ATOM 2251 N N . ILE B 1 12 ? 17.828 32.125 6.836 1 94.94 12 ILE B N 1
ATOM 2252 C CA . ILE B 1 12 ? 18.766 31.109 6.383 1 94.94 12 ILE B CA 1
ATOM 2253 C C . ILE B 1 12 ? 18.031 29.781 6.18 1 94.94 12 ILE B C 1
ATOM 2255 O O . ILE B 1 12 ? 18.375 29.016 5.27 1 94.94 12 ILE B O 1
ATOM 2259 N N . ILE B 1 13 ? 17.078 29.453 6.988 1 95.75 13 ILE B N 1
ATOM 2260 C CA . ILE B 1 13 ? 16.297 28.234 6.832 1 95.75 13 ILE B CA 1
ATOM 2261 C C . ILE B 1 13 ? 15.539 28.266 5.508 1 95.75 13 ILE B C 1
ATOM 2263 O O . ILE B 1 13 ? 15.555 27.297 4.75 1 95.75 13 ILE B O 1
ATOM 2267 N N . LYS B 1 14 ? 14.906 29.391 5.277 1 94.62 14 LYS B N 1
ATOM 2268 C CA . LYS B 1 14 ? 14.188 29.547 4.016 1 94.62 14 LYS B CA 1
ATOM 2269 C C . LYS B 1 14 ? 15.117 29.344 2.824 1 94.62 14 LYS B C 1
ATOM 2271 O O . LYS B 1 14 ? 14.781 28.656 1.869 1 94.62 14 LYS B O 1
ATOM 2276 N N . ALA B 1 15 ? 16.219 30.016 2.879 1 94.62 15 ALA B N 1
ATOM 2277 C CA . ALA B 1 15 ? 17.203 29.906 1.803 1 94.62 15 ALA B CA 1
ATOM 2278 C C . ALA B 1 15 ? 17.641 28.453 1.615 1 94.62 15 ALA B C 1
ATOM 2280 O O . ALA B 1 15 ? 17.781 27.984 0.485 1 94.62 15 ALA B O 1
ATOM 2281 N N . TYR B 1 16 ? 17.875 27.812 2.717 1 95.12 16 TYR B N 1
ATOM 2282 C CA . TYR B 1 16 ? 18.312 26.422 2.66 1 95.12 16 TYR B CA 1
ATOM 2283 C C . TYR B 1 16 ? 17.234 25.547 2.039 1 95.12 16 TYR B C 1
ATOM 2285 O O . TYR B 1 16 ? 17.531 24.688 1.208 1 95.12 16 TYR B O 1
ATOM 2293 N N . ILE B 1 17 ? 16.047 25.672 2.414 1 94.5 17 ILE B N 1
ATOM 2294 C CA . ILE B 1 17 ? 14.93 24.875 1.906 1 94.5 17 ILE B CA 1
ATOM 2295 C C . ILE B 1 17 ? 14.789 25.094 0.401 1 94.5 17 ILE B C 1
ATOM 2297 O O . ILE B 1 17 ? 14.516 24.141 -0.343 1 94.5 17 ILE B O 1
ATOM 2301 N N . GLU B 1 18 ? 15.039 26.266 -0.008 1 92.25 18 GLU B N 1
ATOM 2302 C CA . GLU B 1 18 ? 14.867 26.609 -1.415 1 92.25 18 GLU B CA 1
ATOM 2303 C C . GLU B 1 18 ? 16 26.047 -2.266 1 92.25 18 GLU B C 1
ATOM 2305 O O . GLU B 1 18 ? 15.789 25.672 -3.416 1 92.25 18 GLU B O 1
ATOM 2310 N N . HIS B 1 19 ? 17.172 25.938 -1.645 1 91.25 19 HIS B N 1
ATOM 2311 C CA . HIS B 1 19 ? 18.328 25.625 -2.486 1 91.25 19 HIS B CA 1
ATOM 2312 C C . HIS B 1 19 ? 18.984 24.312 -2.057 1 91.25 19 HIS B C 1
ATOM 2314 O O . HIS B 1 19 ? 19.766 23.734 -2.816 1 91.25 19 HIS B O 1
ATOM 2320 N N . LEU B 1 20 ? 18.781 23.953 -0.896 1 93 20 LEU B N 1
ATOM 2321 C CA . LEU B 1 20 ? 19.312 22.719 -0.324 1 93 20 LEU B CA 1
ATOM 2322 C C . LEU B 1 20 ? 20.844 22.719 -0.361 1 93 20 LEU B C 1
ATOM 2324 O O . LEU B 1 20 ? 21.453 21.719 -0.739 1 93 20 LEU B O 1
ATOM 2328 N N . GLU B 1 21 ? 21.453 23.828 -0.179 1 91.44 21 GLU B N 1
ATOM 2329 C CA . GLU B 1 21 ? 22.891 24.016 -0.067 1 91.44 21 GLU B CA 1
ATOM 2330 C C . GLU B 1 21 ? 23.25 24.875 1.142 1 91.44 21 GLU B C 1
ATOM 2332 O O . GLU B 1 21 ? 22.438 25.688 1.596 1 91.44 21 GLU B O 1
ATOM 2337 N N . PRO B 1 22 ? 24.469 24.609 1.639 1 93.94 22 PRO B N 1
ATOM 2338 C CA . PRO B 1 22 ? 24.891 25.516 2.709 1 93.94 22 PRO B CA 1
ATOM 2339 C C . PRO B 1 22 ? 24.875 26.984 2.285 1 93.94 22 PRO B C 1
ATOM 2341 O O . PRO B 1 22 ? 25.188 27.312 1.136 1 93.94 22 PRO B O 1
ATOM 2344 N N . ILE B 1 23 ? 24.562 27.828 3.229 1 93.94 23 ILE B N 1
ATOM 2345 C CA . ILE B 1 23 ? 24.359 29.234 2.91 1 93.94 23 ILE B CA 1
ATOM 2346 C C . ILE B 1 23 ? 25.391 30.078 3.668 1 93.94 23 ILE B C 1
ATOM 2348 O O . ILE B 1 23 ? 25.516 29.969 4.891 1 93.94 23 ILE B O 1
ATOM 2352 N N . GLY B 1 24 ? 26.109 30.938 2.926 1 92.88 24 GLY B N 1
ATOM 2353 C CA . GLY B 1 24 ? 27.016 31.891 3.533 1 92.88 24 GLY B CA 1
ATOM 2354 C C . GLY B 1 24 ? 26.391 33.219 3.826 1 92.88 24 GLY B C 1
ATOM 2355 O O . GLY B 1 24 ? 25.281 33.531 3.346 1 92.88 24 GLY B O 1
ATOM 2356 N N . SER B 1 25 ? 27.188 34.062 4.629 1 92.44 25 SER B N 1
ATOM 2357 C CA . SER B 1 25 ? 26.688 35.375 5.043 1 92.44 25 SER B CA 1
ATOM 2358 C C . SER B 1 25 ? 26.5 36.312 3.848 1 92.44 25 SER B C 1
ATOM 2360 O O . SER B 1 25 ? 25.5 37 3.748 1 92.44 25 SER B O 1
ATOM 2362 N N . SER B 1 26 ? 27.422 36.281 2.949 1 92.81 26 SER B N 1
ATOM 2363 C CA . SER B 1 26 ? 27.328 37.156 1.769 1 92.81 26 SER B CA 1
ATOM 2364 C C . SER B 1 26 ? 26.203 36.719 0.856 1 92.81 26 SER B C 1
ATOM 2366 O O . SER B 1 26 ? 25.484 37.531 0.293 1 92.81 26 SER B O 1
ATOM 2368 N N . GLN B 1 27 ? 26.062 35.438 0.729 1 93.25 27 GLN B N 1
ATOM 2369 C CA . GLN B 1 27 ? 25 34.875 -0.106 1 93.25 27 GLN B CA 1
ATOM 2370 C C . GLN B 1 27 ? 23.625 35.219 0.451 1 93.25 27 GLN B C 1
ATOM 2372 O O . GLN B 1 27 ? 22.719 35.625 -0.296 1 93.25 27 GLN B O 1
ATOM 2377 N N . LEU B 1 28 ? 23.438 35.031 1.733 1 94.62 28 LEU B N 1
ATOM 2378 C CA . LEU B 1 28 ? 22.156 35.312 2.365 1 94.62 28 LEU B CA 1
ATOM 2379 C C . LEU B 1 28 ? 21.766 36.781 2.182 1 94.62 28 LEU B C 1
ATOM 2381 O O . LEU B 1 28 ? 20.609 37.094 1.901 1 94.62 28 LEU B O 1
ATOM 2385 N N . LYS B 1 29 ? 22.734 37.656 2.412 1 94.12 29 LYS B N 1
ATOM 2386 C CA . LYS B 1 29 ? 22.484 39.094 2.248 1 94.12 29 LYS B CA 1
ATOM 2387 C C . LYS B 1 29 ? 21.969 39.406 0.846 1 94.12 29 LYS B C 1
ATOM 2389 O O . LYS B 1 29 ? 21 40.125 0.688 1 94.12 29 LYS B O 1
ATOM 2394 N N . SER B 1 30 ? 22.609 38.812 -0.128 1 93.62 30 SER B N 1
ATOM 2395 C CA . SER B 1 30 ? 22.281 39.094 -1.524 1 93.62 30 SER B CA 1
ATOM 2396 C C . SER B 1 30 ? 20.906 38.5 -1.881 1 93.62 30 SER B C 1
ATOM 2398 O O . SER B 1 30 ? 20.141 39.125 -2.625 1 93.62 30 SER B O 1
ATOM 2400 N N . MET B 1 31 ? 20.578 37.344 -1.379 1 91.62 31 MET B N 1
ATOM 2401 C CA . MET B 1 31 ? 19.344 36.625 -1.716 1 91.62 31 MET B CA 1
ATOM 2402 C C . MET B 1 31 ? 18.125 37.406 -1.22 1 91.62 31 MET B C 1
ATOM 2404 O O . MET B 1 31 ? 17.078 37.406 -1.88 1 91.62 31 MET B O 1
ATOM 2408 N N . TYR B 1 32 ? 18.219 38.062 -0.075 1 90.31 32 TYR B N 1
ATOM 2409 C CA . TYR B 1 32 ? 17.016 38.625 0.531 1 90.31 32 TYR B CA 1
ATOM 2410 C C . TYR B 1 32 ? 17.188 40.125 0.783 1 90.31 32 TYR B C 1
ATOM 2412 O O . TYR B 1 32 ? 16.422 40.719 1.549 1 90.31 32 TYR B O 1
ATOM 2420 N N . ASP B 1 33 ? 18.188 40.719 0.22 1 90 33 ASP B N 1
ATOM 2421 C CA . ASP B 1 33 ? 18.484 42.156 0.346 1 90 33 ASP B CA 1
ATOM 2422 C C . ASP B 1 33 ? 18.453 42.594 1.81 1 90 33 ASP B C 1
ATOM 2424 O O . ASP B 1 33 ? 17.766 43.531 2.168 1 90 33 ASP B O 1
ATOM 2428 N N . ILE B 1 34 ? 19.109 41.844 2.557 1 90.69 34 ILE B N 1
ATOM 2429 C CA . ILE B 1 34 ? 19.172 42.094 3.99 1 90.69 34 ILE B CA 1
ATOM 2430 C C . ILE B 1 34 ? 20.047 43.312 4.25 1 90.69 34 ILE B C 1
ATOM 2432 O O . ILE B 1 34 ? 21.109 43.469 3.643 1 90.69 34 ILE B O 1
ATOM 2436 N N . THR B 1 35 ? 19.688 44.156 5.121 1 90.88 35 THR B N 1
ATOM 2437 C CA . THR B 1 35 ? 20.344 45.438 5.375 1 90.88 35 THR B CA 1
ATOM 2438 C C . THR B 1 35 ? 21.625 45.25 6.168 1 90.88 35 THR B C 1
ATOM 2440 O O . THR B 1 35 ? 22.5 46.125 6.168 1 90.88 35 THR B O 1
ATOM 2443 N N . TYR B 1 36 ? 21.766 44.156 6.777 1 92.31 36 TYR B N 1
ATOM 2444 C CA . TYR B 1 36 ? 22.938 43.906 7.613 1 92.31 36 TYR B CA 1
ATOM 2445 C C . TYR B 1 36 ? 24.156 43.562 6.762 1 92.31 36 TYR B C 1
ATOM 2447 O O . TYR B 1 36 ? 24.016 43 5.68 1 92.31 36 TYR B O 1
ATOM 2455 N N . SER B 1 37 ? 25.375 43.906 7.223 1 92.88 37 SER B N 1
ATOM 2456 C CA . SER B 1 37 ? 26.625 43.562 6.539 1 92.88 37 SER B CA 1
ATOM 2457 C C . SER B 1 37 ? 26.891 42.062 6.645 1 92.88 37 SER B C 1
ATOM 2459 O O . SER B 1 37 ? 26.391 41.406 7.555 1 92.88 37 SER B O 1
ATOM 2461 N N . PRO B 1 38 ? 27.656 41.531 5.719 1 93.75 38 PRO B N 1
ATOM 2462 C CA . PRO B 1 38 ? 28.047 40.125 5.828 1 93.75 38 PRO B CA 1
ATOM 2463 C C . PRO B 1 38 ? 28.734 39.812 7.148 1 93.75 38 PRO B C 1
ATOM 2465 O O . PRO B 1 38 ? 28.516 38.719 7.719 1 93.75 38 PRO B O 1
ATOM 2468 N N . ALA B 1 39 ? 29.547 40.719 7.648 1 93.19 39 ALA B N 1
ATOM 2469 C CA . ALA B 1 39 ? 30.25 40.5 8.914 1 93.19 39 ALA B CA 1
ATOM 2470 C C . ALA B 1 39 ? 29.266 40.406 10.07 1 93.19 39 ALA B C 1
ATOM 2472 O O . ALA B 1 39 ? 29.438 39.531 10.953 1 93.19 39 ALA B O 1
ATOM 2473 N N . THR B 1 40 ? 28.266 41.188 10.07 1 94.75 40 THR B N 1
ATOM 2474 C CA . THR B 1 40 ? 27.219 41.125 11.086 1 94.75 40 THR B CA 1
ATOM 2475 C C . THR B 1 40 ? 26.453 39.812 11.016 1 94.75 40 THR B C 1
ATOM 2477 O O . THR B 1 40 ? 26.203 39.188 12.047 1 94.75 40 THR B O 1
ATOM 2480 N N . ILE B 1 41 ? 26.141 39.375 9.82 1 94.75 41 ILE B N 1
ATOM 2481 C CA . ILE B 1 41 ? 25.422 38.125 9.602 1 94.75 41 ILE B CA 1
ATOM 2482 C C . ILE B 1 41 ? 26.25 36.938 10.094 1 94.75 41 ILE B C 1
ATOM 2484 O O . ILE B 1 41 ? 25.75 36.062 10.758 1 94.75 41 ILE B O 1
ATOM 2488 N N . ARG B 1 42 ? 27.578 37 9.805 1 92.44 42 ARG B N 1
ATOM 2489 C CA . ARG B 1 42 ? 28.484 35.938 10.234 1 92.44 42 ARG B CA 1
ATOM 2490 C C . ARG B 1 42 ? 28.5 35.844 11.758 1 92.44 42 ARG B C 1
ATOM 2492 O O . ARG B 1 42 ? 28.609 34.719 12.297 1 92.44 42 ARG B O 1
ATOM 2499 N N . GLY B 1 43 ? 28.484 36.969 12.359 1 93.56 43 GLY B N 1
ATOM 2500 C CA . GLY B 1 43 ? 28.438 37 13.812 1 93.56 43 GLY B CA 1
ATOM 2501 C C . GLY B 1 43 ? 27.219 36.281 14.375 1 93.56 43 GLY B C 1
ATOM 2502 O O . GLY B 1 43 ? 27.328 35.5 15.328 1 93.56 43 GLY B O 1
ATOM 2503 N N . TYR B 1 44 ? 26.094 36.5 13.797 1 94.31 44 TYR B N 1
ATOM 2504 C CA . TYR B 1 44 ? 24.859 35.875 14.242 1 94.31 44 TYR B CA 1
ATOM 2505 C C . TYR B 1 44 ? 24.875 34.375 13.891 1 94.31 44 TYR B C 1
ATOM 2507 O O . TYR B 1 44 ? 24.344 33.562 14.641 1 94.31 44 TYR B O 1
ATOM 2515 N N . PHE B 1 45 ? 25.422 34.031 12.727 1 94.06 45 PHE B N 1
ATOM 2516 C CA . PHE B 1 45 ? 25.562 32.625 12.352 1 94.06 45 PHE B CA 1
ATOM 2517 C C . PHE B 1 45 ? 26.344 31.859 13.398 1 94.06 45 PHE B C 1
ATOM 2519 O O . PHE B 1 45 ? 25.984 30.734 13.742 1 94.06 45 PHE B O 1
ATOM 2526 N N . LYS B 1 46 ? 27.391 32.5 13.836 1 92.38 46 LYS B N 1
ATOM 2527 C CA . LYS B 1 46 ? 28.203 31.859 14.875 1 92.38 46 LYS B CA 1
ATOM 2528 C C . LYS B 1 46 ? 27.391 31.656 16.156 1 92.38 46 LYS B C 1
ATOM 2530 O O . LYS B 1 46 ? 27.422 30.578 16.75 1 92.38 46 LYS B O 1
ATOM 2535 N N . LYS B 1 47 ? 26.719 32.688 16.562 1 94.88 47 LYS B N 1
ATOM 2536 C CA . LYS B 1 47 ? 25.875 32.594 17.766 1 94.88 47 LYS B CA 1
ATOM 2537 C C . LYS B 1 47 ? 24.844 31.469 17.625 1 94.88 47 LYS B C 1
ATOM 2539 O O . LYS B 1 47 ? 24.641 30.688 18.531 1 94.88 47 LYS B O 1
ATOM 2544 N N . LEU B 1 48 ? 24.141 31.438 16.516 1 95.38 48 LEU B N 1
ATOM 2545 C CA . LEU B 1 48 ? 23.125 30.422 16.234 1 95.38 48 LEU B CA 1
ATOM 2546 C C . LEU B 1 48 ? 23.734 29.031 16.188 1 95.38 48 LEU B C 1
ATOM 2548 O O . LEU B 1 48 ? 23.094 28.062 16.578 1 95.38 48 LEU B O 1
ATOM 2552 N N . GLY B 1 49 ? 24.906 28.922 15.656 1 94.25 49 GLY B N 1
ATOM 2553 C CA . GLY B 1 49 ? 25.641 27.656 15.711 1 94.25 49 GLY B CA 1
ATOM 2554 C C . GLY B 1 49 ? 25.922 27.188 17.125 1 94.25 49 GLY B C 1
ATOM 2555 O O . GLY B 1 49 ? 25.688 26.031 17.453 1 94.25 49 GLY B O 1
ATOM 2556 N N . ASP B 1 50 ? 26.391 28.141 17.891 1 94.62 50 ASP B N 1
ATOM 2557 C CA . ASP B 1 50 ? 26.688 27.828 19.297 1 94.62 50 ASP B CA 1
ATOM 2558 C C . ASP B 1 50 ? 25.422 27.375 20.031 1 94.62 50 ASP B C 1
ATOM 2560 O O . ASP B 1 50 ? 25.5 26.562 20.953 1 94.62 50 ASP B O 1
ATOM 2564 N N . GLU B 1 51 ? 24.359 27.906 19.641 1 95.62 51 GLU B N 1
ATOM 2565 C CA . GLU B 1 51 ? 23.094 27.578 20.281 1 95.62 51 GLU B CA 1
ATOM 2566 C C . GLU B 1 51 ? 22.5 26.297 19.703 1 95.62 51 GLU B C 1
ATOM 2568 O O . GLU B 1 51 ? 21.469 25.812 20.172 1 95.62 51 GLU B O 1
ATOM 2573 N N . GLY B 1 52 ? 23.062 25.719 18.609 1 94.88 52 GLY B N 1
ATOM 2574 C CA . GLY B 1 52 ? 22.688 24.422 18.094 1 94.88 52 GLY B CA 1
ATOM 2575 C C . GLY B 1 52 ? 21.703 24.5 16.938 1 94.88 52 GLY B C 1
ATOM 2576 O O . GLY B 1 52 ? 21.125 23.484 16.547 1 94.88 52 GLY B O 1
ATOM 2577 N N . TYR B 1 53 ? 21.547 25.656 16.359 1 96.19 53 TYR B N 1
ATOM 2578 C CA . TYR B 1 53 ? 20.531 25.828 15.312 1 96.19 53 TYR B CA 1
ATOM 2579 C C . TYR B 1 53 ? 21.172 25.734 13.93 1 96.19 53 TYR B C 1
ATOM 2581 O O . TYR B 1 53 ? 20.484 25.453 12.945 1 96.19 53 TYR B O 1
ATOM 2589 N N . LEU B 1 54 ? 22.438 26.031 13.836 1 95.75 54 LEU B N 1
ATOM 2590 C CA . LEU B 1 54 ? 23.156 25.953 12.562 1 95.75 54 LEU B CA 1
ATOM 2591 C C . LEU B 1 54 ? 24.375 25.047 12.68 1 95.75 54 LEU B C 1
ATOM 2593 O O . LEU B 1 54 ? 24.969 24.938 13.75 1 95.75 54 LEU B O 1
ATOM 2597 N N . ALA B 1 55 ? 24.625 24.375 11.594 1 93.56 55 ALA B N 1
ATOM 2598 C CA . ALA B 1 55 ? 25.797 23.516 11.508 1 93.56 55 ALA B CA 1
ATOM 2599 C C . ALA B 1 55 ? 26.703 23.938 10.359 1 93.56 55 ALA B C 1
ATOM 2601 O O . ALA B 1 55 ? 26.25 24.547 9.391 1 93.56 55 ALA B O 1
ATOM 2602 N N . GLN B 1 56 ? 28 23.609 10.562 1 88.81 56 GLN B N 1
ATOM 2603 C CA . GLN B 1 56 ? 29 23.969 9.555 1 88.81 56 GLN B CA 1
ATOM 2604 C C . GLN B 1 56 ? 29.984 22.828 9.336 1 88.81 56 GLN B C 1
ATOM 2606 O O . GLN B 1 56 ? 30.531 22.281 10.297 1 88.81 56 GLN B O 1
ATOM 2611 N N . GLU B 1 57 ? 30.016 22.344 8.031 1 79.19 57 GLU B N 1
ATOM 2612 C CA . GLU B 1 57 ? 30.922 21.25 7.738 1 79.19 57 GLU B CA 1
ATOM 2613 C C . GLU B 1 57 ? 32.375 21.703 7.805 1 79.19 57 GLU B C 1
ATOM 2615 O O . GLU B 1 57 ? 33.219 21.031 8.383 1 79.19 57 GLU B O 1
ATOM 2620 N N . HIS B 1 58 ? 32.656 22.734 7.098 1 77.88 58 HIS B N 1
ATOM 2621 C CA . HIS B 1 58 ? 33.969 23.297 7.145 1 77.88 58 HIS B CA 1
ATOM 2622 C C . HIS B 1 58 ? 33.938 24.766 7.551 1 77.88 58 HIS B C 1
ATOM 2624 O O . HIS B 1 58 ? 32.906 25.422 7.461 1 77.88 58 HIS B O 1
ATOM 2630 N N . VAL B 1 59 ? 35 25.203 8.188 1 67.12 59 VAL B N 1
ATOM 2631 C CA . VAL B 1 59 ? 35.062 26.562 8.703 1 67.12 59 VAL B CA 1
ATOM 2632 C C . VAL B 1 59 ? 34.812 27.562 7.578 1 67.12 59 VAL B C 1
ATOM 2634 O O . VAL B 1 59 ? 34.219 28.625 7.805 1 67.12 59 VAL B O 1
ATOM 2637 N N . SER B 1 60 ? 35.156 27.25 6.422 1 67.31 60 SER B N 1
ATOM 2638 C CA . SER B 1 60 ? 35.062 28.156 5.289 1 67.31 60 SER B CA 1
ATOM 2639 C C . SER B 1 60 ? 33.781 27.891 4.48 1 67.31 60 SER B C 1
ATOM 2641 O O . SER B 1 60 ? 33.5 28.594 3.506 1 67.31 60 SER B O 1
ATOM 2643 N N . SER B 1 61 ? 33 26.969 5.012 1 78.94 61 SER B N 1
ATOM 2644 C CA . SER B 1 61 ? 31.859 26.609 4.195 1 78.94 61 SER B CA 1
ATOM 2645 C C . SER B 1 61 ? 30.578 27.25 4.719 1 78.94 61 SER B C 1
ATOM 2647 O O . SER B 1 61 ? 30.594 27.891 5.773 1 78.94 61 SER B O 1
ATOM 2649 N N . GLY B 1 62 ? 29.531 27.406 3.918 1 90 62 GLY B N 1
ATOM 2650 C CA . GLY B 1 62 ? 28.203 27.844 4.336 1 90 62 GLY B CA 1
ATOM 2651 C C . GLY B 1 62 ? 27.641 27.016 5.477 1 90 62 GLY B C 1
ATOM 2652 O O . GLY B 1 62 ? 28.312 26.125 6 1 90 62 GLY B O 1
ATOM 2653 N N . ARG B 1 63 ? 26.656 27.531 6.074 1 93.94 63 ARG B N 1
ATOM 2654 C CA . ARG B 1 63 ? 25.984 26.859 7.184 1 93.94 63 ARG B CA 1
ATOM 2655 C C . ARG B 1 63 ? 24.656 26.25 6.738 1 93.94 63 ARG B C 1
ATOM 2657 O O . ARG B 1 63 ? 24.094 26.672 5.734 1 93.94 63 ARG B O 1
ATOM 2664 N N . THR B 1 64 ? 24.281 25.203 7.434 1 95.44 64 THR B N 1
ATOM 2665 C CA . THR B 1 64 ? 22.984 24.562 7.227 1 95.44 64 THR B CA 1
ATOM 2666 C C . THR B 1 64 ? 22.188 24.516 8.523 1 95.44 64 THR B C 1
ATOM 2668 O O . THR B 1 64 ? 22.766 24.438 9.609 1 95.44 64 THR B O 1
ATOM 2671 N N . PRO B 1 65 ? 20.875 24.688 8.414 1 96.25 65 PRO B N 1
ATOM 2672 C CA . PRO B 1 65 ? 20.078 24.516 9.633 1 96.25 65 PRO B CA 1
ATOM 2673 C C . PRO B 1 65 ? 20.156 23.094 10.18 1 96.25 65 PRO B C 1
ATOM 2675 O O . PRO B 1 65 ? 20.266 22.125 9.406 1 96.25 65 PRO B O 1
ATOM 2678 N N . THR B 1 66 ? 20.156 22.984 11.492 1 95.75 66 THR B N 1
ATOM 2679 C CA . THR B 1 66 ? 20.094 21.672 12.125 1 95.75 66 THR B CA 1
ATOM 2680 C C . THR B 1 66 ? 18.672 21.109 12.055 1 95.75 66 THR B C 1
ATOM 2682 O O . THR B 1 66 ? 17.734 21.828 11.688 1 95.75 66 THR B O 1
ATOM 2685 N N . THR B 1 67 ? 18.547 19.859 12.445 1 95.25 67 THR B N 1
ATOM 2686 C CA . THR B 1 67 ? 17.25 19.219 12.523 1 95.25 67 THR B CA 1
ATOM 2687 C C . THR B 1 67 ? 16.328 19.969 13.484 1 95.25 67 THR B C 1
ATOM 2689 O O . THR B 1 67 ? 15.148 20.188 13.188 1 95.25 67 THR B O 1
ATOM 2692 N N . GLU B 1 68 ? 16.859 20.359 14.523 1 94.56 68 GLU B N 1
ATOM 2693 C CA . GLU B 1 68 ? 16.078 21.078 15.531 1 94.56 68 GLU B CA 1
ATOM 2694 C C . GLU B 1 68 ? 15.594 22.422 15 1 94.56 68 GLU B C 1
ATOM 2696 O O . GLU B 1 68 ? 14.461 22.828 15.266 1 94.56 68 GLU B O 1
ATOM 2701 N N . ALA B 1 69 ? 16.438 23.078 14.359 1 95.94 69 ALA B N 1
ATOM 2702 C CA . ALA B 1 69 ? 16.047 24.359 13.781 1 95.94 69 ALA B CA 1
ATOM 2703 C C . ALA B 1 69 ? 14.898 24.203 12.789 1 95.94 69 ALA B C 1
ATOM 2705 O O . ALA B 1 69 ? 13.953 25 12.797 1 95.94 69 ALA B O 1
ATOM 2706 N N . LEU B 1 70 ? 15.039 23.172 12.031 1 95.88 70 LEU B N 1
ATOM 2707 C CA . LEU B 1 70 ? 14 22.922 11.039 1 95.88 70 LEU B CA 1
ATOM 2708 C C . LEU B 1 70 ? 12.688 22.547 11.711 1 95.88 70 LEU B C 1
ATOM 2710 O O . LEU B 1 70 ? 11.617 22.984 11.281 1 95.88 70 LEU B O 1
ATOM 2714 N N . ARG B 1 71 ? 12.742 21.797 12.719 1 94.88 71 ARG B N 1
ATOM 2715 C CA . ARG B 1 71 ? 11.555 21.422 13.484 1 94.88 71 ARG B CA 1
ATOM 2716 C C . ARG B 1 71 ? 10.844 22.672 14.016 1 94.88 71 ARG B C 1
ATOM 2718 O O . ARG B 1 71 ? 9.633 22.797 13.875 1 94.88 71 ARG B O 1
ATOM 2725 N N . GLN B 1 72 ? 11.586 23.516 14.57 1 92.38 72 GLN B N 1
ATOM 2726 C CA . GLN B 1 72 ? 11.031 24.75 15.125 1 92.38 72 GLN B CA 1
ATOM 2727 C C . GLN B 1 72 ? 10.43 25.625 14.031 1 92.38 72 GLN B C 1
ATOM 2729 O O . GLN B 1 72 ? 9.375 26.234 14.227 1 92.38 72 GLN B O 1
ATOM 2734 N N . TYR B 1 73 ? 11.141 25.688 13.016 1 94.06 73 TYR B N 1
ATOM 2735 C CA . TYR B 1 73 ? 10.688 26.484 11.883 1 94.06 73 TYR B CA 1
ATOM 2736 C C . TYR B 1 73 ? 9.305 26.047 11.422 1 94.06 73 TYR B C 1
ATOM 2738 O O . TYR B 1 73 ? 8.383 26.859 11.336 1 94.06 73 TYR B O 1
ATOM 2746 N N . TRP B 1 74 ? 9.141 24.75 11.203 1 94 74 TRP B N 1
ATOM 2747 C CA . TRP B 1 74 ? 7.875 24.234 10.68 1 94 74 TRP B CA 1
ATOM 2748 C C . TRP B 1 74 ? 6.785 24.281 11.75 1 94 74 TRP B C 1
ATOM 2750 O O . TRP B 1 74 ? 5.613 24.516 11.438 1 94 74 TRP B O 1
ATOM 2760 N N . SER B 1 75 ? 7.137 24.078 12.961 1 91.06 75 SER B N 1
ATOM 2761 C CA . SER B 1 75 ? 6.172 24.172 14.055 1 91.06 75 SER B CA 1
ATOM 2762 C C . SER B 1 75 ? 5.543 25.547 14.125 1 91.06 75 SER B C 1
ATOM 2764 O O . SER B 1 75 ? 4.367 25.688 14.461 1 91.06 75 SER B O 1
ATOM 2766 N N . SER B 1 76 ? 6.316 26.469 13.766 1 87 76 SER B N 1
ATOM 2767 C CA . SER B 1 76 ? 5.848 27.844 13.867 1 87 76 SER B CA 1
ATOM 2768 C C . SER B 1 76 ? 5.137 28.297 12.594 1 87 76 SER B C 1
ATOM 2770 O O . SER B 1 76 ? 4.203 29.094 12.641 1 87 76 SER B O 1
ATOM 2772 N N . LYS B 1 77 ? 5.508 27.781 11.594 1 85.12 77 LYS B N 1
ATOM 2773 C CA . LYS B 1 77 ? 5.027 28.266 10.305 1 85.12 77 LYS B CA 1
ATOM 2774 C C . LYS B 1 77 ? 3.768 27.531 9.867 1 85.12 77 LYS B C 1
ATOM 2776 O O . LYS B 1 77 ? 2.885 28.109 9.234 1 85.12 77 LYS B O 1
ATOM 2781 N N . LEU B 1 78 ? 3.697 26.203 10.125 1 80.38 78 LEU B N 1
ATOM 2782 C CA . LEU B 1 78 ? 2.631 25.375 9.578 1 80.38 78 LEU B CA 1
ATOM 2783 C C . LEU B 1 78 ? 1.379 25.453 10.445 1 80.38 78 LEU B C 1
ATOM 2785 O O . LEU B 1 78 ? 1.347 24.906 11.547 1 80.38 78 LEU B O 1
ATOM 2789 N N . ASN B 1 79 ? 0.725 26.484 10.578 1 69.69 79 ASN B N 1
ATOM 2790 C CA . ASN B 1 79 ? -0.582 26.672 11.203 1 69.69 79 ASN B CA 1
ATOM 2791 C C . ASN B 1 79 ? -1.698 26.703 10.164 1 69.69 79 ASN B C 1
ATOM 2793 O O . ASN B 1 79 ? -2.451 27.672 10.094 1 69.69 79 ASN B O 1
ATOM 2797 N N . PHE B 1 80 ? -1.479 25.75 9.312 1 60.25 80 PHE B N 1
ATOM 2798 C CA . PHE B 1 80 ? -2.275 25.953 8.109 1 60.25 80 PHE B CA 1
ATOM 2799 C C . PHE B 1 80 ? -3.697 25.453 8.312 1 60.25 80 PHE B C 1
ATOM 2801 O O . PHE B 1 80 ? -3.906 24.375 8.875 1 60.25 80 PHE B O 1
ATOM 2808 N N . LYS B 1 81 ? -4.711 26.312 8.422 1 66.75 81 LYS B N 1
ATOM 2809 C CA . LYS B 1 81 ? -6.109 25.953 8.219 1 66.75 81 LYS B CA 1
ATOM 2810 C C . LYS B 1 81 ? -6.379 25.609 6.754 1 66.75 81 LYS B C 1
ATOM 2812 O O . LYS B 1 81 ? -6.203 26.453 5.875 1 66.75 81 LYS B O 1
ATOM 2817 N N . LEU B 1 82 ? -6.32 24.344 6.465 1 76.31 82 LEU B N 1
ATOM 2818 C CA . LEU B 1 82 ? -6.609 23.891 5.109 1 76.31 82 LEU B CA 1
ATOM 2819 C C . LEU B 1 82 ? -8.102 23.641 4.926 1 76.31 82 LEU B C 1
ATOM 2821 O O . LEU B 1 82 ? -8.68 22.797 5.621 1 76.31 82 LEU B O 1
ATOM 2825 N N . ASN B 1 83 ? -8.758 24.562 4.262 1 82.5 83 ASN B N 1
ATOM 2826 C CA . ASN B 1 83 ? -10.18 24.328 4.043 1 82.5 83 ASN B CA 1
ATOM 2827 C C . ASN B 1 83 ? -10.422 23.5 2.779 1 82.5 83 ASN B C 1
ATOM 2829 O O . ASN B 1 83 ? -10.703 22.297 2.855 1 82.5 83 ASN B O 1
ATOM 2833 N N . PHE B 1 84 ? -10.141 24.141 1.605 1 89 84 PHE B N 1
ATOM 2834 C CA . PHE B 1 84 ? -10.391 23.453 0.342 1 89 84 PHE B CA 1
ATOM 2835 C C . PHE B 1 84 ? -9.078 23.078 -0.335 1 89 84 PHE B C 1
ATOM 2837 O O . PHE B 1 84 ? -8.172 23.906 -0.442 1 89 84 PHE B O 1
ATOM 2844 N N . VAL B 1 85 ? -9 21.891 -0.698 1 94.12 85 VAL B N 1
ATOM 2845 C CA . VAL B 1 85 ? -7.773 21.359 -1.284 1 94.12 85 VAL B CA 1
ATOM 2846 C C . VAL B 1 85 ? -8.062 20.797 -2.674 1 94.12 85 VAL B C 1
ATOM 2848 O O . VAL B 1 85 ? -9.07 20.125 -2.877 1 94.12 85 VAL B O 1
ATOM 2851 N N . ASP B 1 86 ? -7.25 21.125 -3.598 1 95.12 86 ASP B N 1
ATOM 2852 C CA . ASP B 1 86 ? -7.328 20.578 -4.949 1 95.12 86 ASP B CA 1
ATOM 2853 C C . ASP B 1 86 ? -6.578 19.25 -5.055 1 95.12 86 ASP B C 1
ATOM 2855 O O . ASP B 1 86 ? -5.348 19.219 -5.012 1 95.12 86 ASP B O 1
ATOM 2859 N N . GLU B 1 87 ? -7.332 18.281 -5.363 1 94.94 87 GLU B N 1
ATOM 2860 C CA . GLU B 1 87 ? -6.754 16.938 -5.387 1 94.94 87 GLU B CA 1
ATOM 2861 C C . GLU B 1 87 ? -5.703 16.812 -6.488 1 94.94 87 GLU B C 1
ATOM 2863 O O . GLU B 1 87 ? -4.664 16.172 -6.289 1 94.94 87 GLU B O 1
ATOM 2868 N N . LYS B 1 88 ? -5.98 17.328 -7.629 1 96.31 88 LYS B N 1
ATOM 2869 C CA . LYS B 1 88 ? -5.031 17.281 -8.742 1 96.31 88 LYS B CA 1
ATOM 2870 C C . LYS B 1 88 ? -3.725 17.984 -8.383 1 96.31 88 LYS B C 1
ATOM 2872 O O . LYS B 1 88 ? -2.645 17.531 -8.766 1 96.31 88 LYS B O 1
ATOM 2877 N N . ALA B 1 89 ? -3.896 19.078 -7.734 1 97 89 ALA B N 1
ATOM 2878 C CA . ALA B 1 89 ? -2.709 19.812 -7.285 1 97 89 ALA B CA 1
ATOM 2879 C C . ALA B 1 89 ? -1.915 18.984 -6.273 1 97 89 ALA B C 1
ATOM 2881 O O . ALA B 1 89 ? -0.682 19 -6.293 1 97 89 ALA B O 1
ATOM 2882 N N . VAL B 1 90 ? -2.605 18.312 -5.41 1 97.25 90 VAL B N 1
ATOM 2883 C CA . VAL B 1 90 ? -1.933 17.453 -4.441 1 97.25 90 VAL B CA 1
ATOM 2884 C C . VAL B 1 90 ? -1.097 16.406 -5.18 1 97.25 90 VAL B C 1
ATOM 2886 O O . VAL B 1 90 ? 0.076 16.203 -4.855 1 97.25 90 VAL B O 1
ATOM 2889 N N . ASP B 1 91 ? -1.721 15.781 -6.125 1 97.19 91 ASP B N 1
ATOM 2890 C CA . ASP B 1 91 ? -1.049 14.75 -6.914 1 97.19 91 ASP B CA 1
ATOM 2891 C C . ASP B 1 91 ? 0.207 15.305 -7.582 1 97.19 91 ASP B C 1
ATOM 2893 O O . ASP B 1 91 ? 1.297 14.75 -7.422 1 97.19 91 ASP B O 1
ATOM 2897 N N . PHE B 1 92 ? 0.093 16.391 -8.203 1 97.69 92 PHE B N 1
ATOM 2898 C CA . PHE B 1 92 ? 1.182 16.984 -8.969 1 97.69 92 PHE B CA 1
ATOM 2899 C C . PHE B 1 92 ? 2.287 17.484 -8.047 1 97.69 92 PHE B C 1
ATOM 2901 O O . PHE B 1 92 ? 3.459 17.156 -8.234 1 97.69 92 PHE B O 1
ATOM 2908 N N . TYR B 1 93 ? 1.954 18.203 -7.066 1 97.69 93 TYR B N 1
ATOM 2909 C CA . TYR B 1 93 ? 2.955 18.922 -6.285 1 97.69 93 TYR B CA 1
ATOM 2910 C C . TYR B 1 93 ? 3.588 18.016 -5.242 1 97.69 93 TYR B C 1
ATOM 2912 O O . TYR B 1 93 ? 4.707 18.266 -4.785 1 97.69 93 TYR B O 1
ATOM 2920 N N . SER B 1 94 ? 2.871 16.969 -4.844 1 98.25 94 SER B N 1
ATOM 2921 C CA . SER B 1 94 ? 3.531 16.016 -3.959 1 98.25 94 SER B CA 1
ATOM 2922 C C . SER B 1 94 ? 4.77 15.422 -4.617 1 98.25 94 SER B C 1
ATOM 2924 O O . SER B 1 94 ? 5.82 15.297 -3.982 1 98.25 94 SER B O 1
ATOM 2926 N N . SER B 1 95 ? 4.633 15.07 -5.863 1 97.38 95 SER B N 1
ATOM 2927 C CA . SER B 1 95 ? 5.758 14.531 -6.621 1 97.38 95 SER B CA 1
ATOM 2928 C C . SER B 1 95 ? 6.824 15.594 -6.855 1 97.38 95 SER B C 1
ATOM 2930 O O . SER B 1 95 ? 8.016 15.328 -6.699 1 97.38 95 SER B O 1
ATOM 2932 N N . GLN B 1 96 ? 6.449 16.766 -7.207 1 96.94 96 GLN B N 1
ATOM 2933 C CA . GLN B 1 96 ? 7.375 17.859 -7.516 1 96.94 96 GLN B CA 1
ATOM 2934 C C . GLN B 1 96 ? 8.227 18.203 -6.301 1 96.94 96 GLN B C 1
ATOM 2936 O O . GLN B 1 96 ? 9.43 18.453 -6.43 1 96.94 96 GLN B O 1
ATOM 2941 N N . VAL B 1 97 ? 7.645 18.234 -5.148 1 97.06 97 VAL B N 1
ATOM 2942 C CA . VAL B 1 97 ? 8.312 18.672 -3.928 1 97.06 97 VAL B CA 1
ATOM 2943 C C . VAL B 1 97 ? 9.016 17.484 -3.271 1 97.06 97 VAL B C 1
ATOM 2945 O O . VAL B 1 97 ? 9.938 17.672 -2.473 1 97.06 97 VAL B O 1
ATOM 2948 N N . GLY B 1 98 ? 8.562 16.281 -3.547 1 97.69 98 GLY B N 1
ATOM 2949 C CA . GLY B 1 98 ? 9.125 15.094 -2.943 1 97.69 98 GLY B CA 1
ATOM 2950 C C . GLY B 1 98 ? 8.469 14.719 -1.63 1 97.69 98 GLY B C 1
ATOM 2951 O O . GLY B 1 98 ? 9.148 14.43 -0.645 1 97.69 98 GLY B O 1
ATOM 2952 N N . LEU B 1 99 ? 7.168 14.82 -1.606 1 98.31 99 LEU B N 1
ATOM 2953 C CA . LEU B 1 99 ? 6.34 14.484 -0.453 1 98.31 99 LEU B CA 1
ATOM 2954 C C . LEU B 1 99 ? 5.41 13.32 -0.775 1 98.31 99 LEU B C 1
ATOM 2956 O O . LEU B 1 99 ? 5.195 13 -1.945 1 98.31 99 LEU B O 1
ATOM 2960 N N . THR B 1 100 ? 4.945 12.656 0.201 1 98.69 100 THR B N 1
ATOM 2961 C CA . THR B 1 100 ? 3.824 11.734 0.054 1 98.69 100 THR B CA 1
ATOM 2962 C C . THR B 1 100 ? 2.574 12.297 0.729 1 98.69 100 THR B C 1
ATOM 2964 O O . THR B 1 100 ? 2.646 12.82 1.842 1 98.69 100 THR B O 1
ATOM 2967 N N . ALA B 1 101 ? 1.48 12.258 0.038 1 98.31 101 ALA B N 1
ATOM 2968 C CA . ALA B 1 101 ? 0.205 12.703 0.595 1 98.31 101 ALA B CA 1
ATOM 2969 C C . ALA B 1 101 ? -0.77 11.539 0.73 1 98.31 101 ALA B C 1
ATOM 2971 O O . ALA B 1 101 ? -0.996 10.797 -0.229 1 98.31 101 ALA B O 1
ATOM 2972 N N . PHE B 1 102 ? -1.261 11.328 1.932 1 97.62 102 PHE B N 1
ATOM 2973 C CA . PHE B 1 102 ? -2.312 10.359 2.221 1 97.62 102 PHE B CA 1
ATOM 2974 C C . PHE B 1 102 ? -3.654 11.062 2.41 1 97.62 102 PHE B C 1
ATOM 2976 O O . PHE B 1 102 ? -3.771 11.977 3.223 1 97.62 102 PHE B O 1
ATOM 2983 N N . VAL B 1 103 ? -4.656 10.656 1.682 1 96.19 103 VAL B N 1
ATOM 2984 C CA . VAL B 1 103 ? -5.965 11.297 1.76 1 96.19 103 VAL B CA 1
ATOM 2985 C C . VAL B 1 103 ? -7.027 10.258 2.129 1 96.19 103 VAL B C 1
ATOM 2987 O O . VAL B 1 103 ? -7.176 9.242 1.447 1 96.19 103 VAL B O 1
ATOM 2990 N N . LEU B 1 104 ? -7.699 10.516 3.164 1 92 104 LEU B N 1
ATOM 2991 C CA . LEU B 1 104 ? -8.797 9.664 3.607 1 92 104 LEU B CA 1
ATOM 2992 C C . LEU B 1 104 ? -10.117 10.43 3.602 1 92 104 LEU B C 1
ATOM 2994 O O . LEU B 1 104 ? -10.258 11.438 4.297 1 92 104 LEU B O 1
ATOM 2998 N N . GLU B 1 105 ? -10.992 10.008 2.807 1 87.38 105 GLU B N 1
ATOM 2999 C CA . GLU B 1 105 ? -12.32 10.609 2.838 1 87.38 105 GLU B CA 1
ATOM 3000 C C . GLU B 1 105 ? -13.047 10.273 4.141 1 87.38 105 GLU B C 1
ATOM 3002 O O . GLU B 1 105 ? -13.008 9.133 4.602 1 87.38 105 GLU B O 1
ATOM 3007 N N . GLN B 1 106 ? -13.5 11.328 4.734 1 78.56 106 GLN B N 1
ATOM 3008 C CA . GLN B 1 106 ? -14.242 11.148 5.98 1 78.56 106 GLN B CA 1
ATOM 3009 C C . GLN B 1 106 ? -15.75 11.102 5.727 1 78.56 106 GLN B C 1
ATOM 3011 O O . GLN B 1 106 ? -16.25 11.828 4.871 1 78.56 106 GLN B O 1
ATOM 3016 N N . THR B 1 107 ? -16.312 9.961 6.035 1 69.94 107 THR B N 1
ATOM 3017 C CA . THR B 1 107 ? -17.766 9.891 5.875 1 69.94 107 THR B CA 1
ATOM 3018 C C . THR B 1 107 ? -18.469 10.414 7.125 1 69.94 107 THR B C 1
ATOM 3020 O O . THR B 1 107 ? -18.047 10.133 8.242 1 69.94 107 THR B O 1
ATOM 3023 N N . SER B 1 108 ? -19.172 11.492 6.957 1 72.81 108 SER B N 1
ATOM 3024 C CA . SER B 1 108 ? -19.953 12.062 8.047 1 72.81 108 SER B CA 1
ATOM 3025 C C . SER B 1 108 ? -21.391 11.539 8.023 1 72.81 108 SER B C 1
ATOM 3027 O O . SER B 1 108 ? -22.344 12.32 8.133 1 72.81 108 SER B O 1
ATOM 3029 N N . ASP B 1 109 ? -21.438 10.234 7.938 1 77.38 109 ASP B N 1
ATOM 3030 C CA . ASP B 1 109 ? -22.797 9.695 7.891 1 77.38 109 ASP B CA 1
ATOM 3031 C C . ASP B 1 109 ? -23.438 9.695 9.281 1 77.38 109 ASP B C 1
ATOM 3033 O O . ASP B 1 109 ? -22.766 9.453 10.281 1 77.38 109 ASP B O 1
ATOM 3037 N N . VAL B 1 110 ? -24.688 10.133 9.305 1 87 110 VAL B N 1
ATOM 3038 C CA . VAL B 1 110 ? -25.484 10.188 10.531 1 87 110 VAL B CA 1
ATOM 3039 C C . VAL B 1 110 ? -26.594 9.141 10.477 1 87 110 VAL B C 1
ATOM 3041 O O . VAL B 1 110 ? -27.234 8.969 9.438 1 87 110 VAL B O 1
ATOM 3044 N N . LEU B 1 111 ? -26.766 8.469 11.602 1 90.81 111 LEU B N 1
ATOM 3045 C CA . LEU B 1 111 ? -27.891 7.551 11.688 1 90.81 111 LEU B CA 1
ATOM 3046 C C . LEU B 1 111 ? -29.219 8.312 11.75 1 90.81 111 LEU B C 1
ATOM 3048 O O . LEU B 1 111 ? -29.453 9.078 12.695 1 90.81 111 LEU B O 1
ATOM 3052 N N . LYS B 1 112 ? -30.016 8.125 10.758 1 91.69 112 LYS B N 1
ATOM 3053 C CA . LYS B 1 112 ? -31.25 8.906 10.648 1 91.69 112 LYS B CA 1
ATOM 3054 C C . LYS B 1 112 ? -32.438 8.125 11.18 1 91.69 112 LYS B C 1
ATOM 3056 O O . LYS B 1 112 ? -33.375 8.711 11.742 1 91.69 112 LYS B O 1
ATOM 3061 N N . ASN B 1 113 ? -32.406 6.895 10.859 1 92.25 113 ASN B N 1
ATOM 3062 C CA . ASN B 1 113 ? -33.562 6.078 11.18 1 92.25 113 ASN B CA 1
ATOM 3063 C C . ASN B 1 113 ? -33.219 4.602 11.289 1 92.25 113 ASN B C 1
ATOM 3065 O O . ASN B 1 113 ? -32.156 4.18 10.82 1 92.25 113 ASN B O 1
ATOM 3069 N N . ILE B 1 114 ? -34.031 3.896 12.023 1 92.12 114 ILE B N 1
ATOM 3070 C CA . ILE B 1 114 ? -33.906 2.447 12.125 1 92.12 114 ILE B CA 1
ATOM 3071 C C . ILE B 1 114 ? -35.219 1.788 11.734 1 92.12 114 ILE B C 1
ATOM 3073 O O . ILE B 1 114 ? -36.281 2.139 12.273 1 92.12 114 ILE B O 1
ATOM 3077 N N . LEU B 1 115 ? -35.156 0.896 10.789 1 90.56 115 LEU B N 1
ATOM 3078 C CA . LEU B 1 115 ? -36.344 0.158 10.359 1 90.56 115 LEU B CA 1
ATOM 3079 C C . LEU B 1 115 ? -36.281 -1.292 10.828 1 90.56 115 LEU B C 1
ATOM 3081 O O . LEU B 1 115 ? -35.344 -2.02 10.484 1 90.56 115 LEU B O 1
ATOM 3085 N N . ASN B 1 116 ? -37.281 -1.678 11.586 1 88.62 116 ASN B N 1
ATOM 3086 C CA . ASN B 1 116 ? -37.406 -3.074 11.984 1 88.62 116 ASN B CA 1
ATOM 3087 C C . ASN B 1 116 ? -38.031 -3.914 10.883 1 88.62 116 ASN B C 1
ATOM 3089 O O . ASN B 1 116 ? -39.094 -3.555 10.352 1 88.62 116 ASN B O 1
ATOM 3093 N N . VAL B 1 117 ? -37.344 -4.961 10.562 1 88.75 117 VAL B N 1
ATOM 3094 C CA . VAL B 1 117 ? -37.875 -5.852 9.523 1 88.75 117 VAL B CA 1
ATOM 3095 C C . VAL B 1 117 ? -38.281 -7.184 10.148 1 88.75 117 VAL B C 1
ATOM 3097 O O . VAL B 1 117 ? -37.469 -8.125 10.188 1 88.75 117 VAL B O 1
ATOM 3100 N N . GLU B 1 118 ? -39.5 -7.363 10.445 1 85.5 118 GLU B N 1
ATOM 3101 C CA . GLU B 1 118 ? -40.156 -8.578 10.945 1 85.5 118 GLU B CA 1
ATOM 3102 C C . GLU B 1 118 ? -39.406 -9.133 12.164 1 85.5 118 GLU B C 1
ATOM 3104 O O . GLU B 1 118 ? -39.312 -10.352 12.328 1 85.5 118 GLU B O 1
ATOM 3109 N N . ASN B 1 119 ? -38.781 -8.398 12.859 1 87.44 119 ASN B N 1
ATOM 3110 C CA . ASN B 1 119 ? -38.031 -8.773 14.055 1 87.44 119 ASN B CA 1
ATOM 3111 C C . ASN B 1 119 ? -36.906 -9.773 13.734 1 87.44 119 ASN B C 1
ATOM 3113 O O . ASN B 1 119 ? -36.594 -10.633 14.555 1 87.44 119 ASN B O 1
ATOM 3117 N N . ARG B 1 120 ? -36.562 -9.781 12.523 1 87.75 120 ARG B N 1
ATOM 3118 C CA . ARG B 1 120 ? -35.438 -10.617 12.086 1 87.75 120 ARG B CA 1
ATOM 3119 C C . ARG B 1 120 ? -34.188 -9.781 11.805 1 87.75 120 ARG B C 1
ATOM 3121 O O . ARG B 1 120 ? -33.094 -10.164 12.172 1 87.75 120 ARG B O 1
ATOM 3128 N N . TYR B 1 121 ? -34.5 -8.633 11.148 1 89.75 121 TYR B N 1
ATOM 3129 C CA . TYR B 1 121 ? -33.438 -7.703 10.805 1 89.75 121 TYR B CA 1
ATOM 3130 C C . TYR B 1 121 ? -33.812 -6.273 11.156 1 89.75 121 TYR B C 1
ATOM 3132 O O . TYR B 1 121 ? -34.969 -5.996 11.461 1 89.75 121 TYR B O 1
ATOM 3140 N N . MET B 1 122 ? -32.875 -5.445 11.273 1 89.81 122 MET B N 1
ATOM 3141 C CA . MET B 1 122 ? -33.094 -4.004 11.297 1 89.81 122 MET B CA 1
ATOM 3142 C C . MET B 1 122 ? -32.219 -3.291 10.281 1 89.81 122 MET B C 1
ATOM 3144 O O . MET B 1 122 ? -31.062 -3.666 10.086 1 89.81 122 MET B O 1
ATOM 3148 N N . ILE B 1 123 ? -32.844 -2.387 9.578 1 89.81 123 ILE B N 1
ATOM 3149 C CA . ILE B 1 123 ? -32.094 -1.55 8.633 1 89.81 123 ILE B CA 1
ATOM 3150 C C . ILE B 1 123 ? -31.75 -0.218 9.289 1 89.81 123 ILE B C 1
ATOM 3152 O O . ILE B 1 123 ? -32.625 0.52 9.734 1 89.81 123 ILE B O 1
ATOM 3156 N N . LEU B 1 124 ? -30.438 -0.005 9.406 1 88.5 124 LEU B N 1
ATOM 3157 C CA . LEU B 1 124 ? -29.953 1.29 9.852 1 88.5 124 LEU B CA 1
ATOM 3158 C C . LEU B 1 124 ? -29.812 2.256 8.68 1 88.5 124 LEU B C 1
ATOM 3160 O O . LEU B 1 124 ? -29.031 2.014 7.758 1 88.5 124 LEU B O 1
ATOM 3164 N N . GLU B 1 125 ? -30.562 3.307 8.727 1 87.94 125 GLU B N 1
ATOM 3165 C CA . GLU B 1 125 ? -30.531 4.309 7.664 1 87.94 125 GLU B CA 1
ATOM 3166 C C . GLU B 1 125 ? -29.609 5.465 8.031 1 87.94 125 GLU B C 1
ATOM 3168 O O . GLU B 1 125 ? -29.938 6.289 8.883 1 87.94 125 GLU B O 1
ATOM 3173 N N . PHE B 1 126 ? -28.516 5.5 7.344 1 84.5 126 PHE B N 1
ATOM 3174 C CA . PHE B 1 126 ? -27.609 6.633 7.488 1 84.5 126 PHE B CA 1
ATOM 3175 C C . PHE B 1 126 ? -27.875 7.68 6.414 1 84.5 126 PHE B C 1
ATOM 3177 O O . PHE B 1 126 ? -28.719 7.477 5.535 1 84.5 126 PHE B O 1
ATOM 3184 N N . SER B 1 127 ? -27.266 8.781 6.539 1 83.44 127 SER B N 1
ATOM 3185 C CA . SER B 1 127 ? -27.531 9.906 5.648 1 83.44 127 SER B CA 1
ATOM 3186 C C . SER B 1 127 ? -27.234 9.539 4.199 1 83.44 127 SER B C 1
ATOM 3188 O O . SER B 1 127 ? -27.891 10.031 3.281 1 83.44 127 SER B O 1
ATOM 3190 N N . THR B 1 128 ? -26.266 8.641 3.949 1 75.25 128 THR B N 1
ATOM 3191 C CA . THR B 1 128 ? -25.875 8.398 2.564 1 75.25 128 THR B CA 1
ATOM 3192 C C . THR B 1 128 ? -25.969 6.914 2.225 1 75.25 128 THR B C 1
ATOM 3194 O O . THR B 1 128 ? -25.828 6.527 1.062 1 75.25 128 THR B O 1
ATOM 3197 N N . PHE B 1 129 ? -26.188 6.062 3.266 1 76.06 129 PHE B N 1
ATOM 3198 C CA . PHE B 1 129 ? -26.266 4.629 2.994 1 76.06 129 PHE B CA 1
ATOM 3199 C C . PHE B 1 129 ? -27.094 3.92 4.059 1 76.06 129 PHE B C 1
ATOM 3201 O O . PHE B 1 129 ? -27.578 4.551 5.004 1 76.06 129 PHE B O 1
ATOM 3208 N N . THR B 1 130 ? -27.344 2.639 3.863 1 80.19 130 THR B N 1
ATOM 3209 C CA . THR B 1 130 ? -28.047 1.798 4.824 1 80.19 130 THR B CA 1
ATOM 3210 C C . THR B 1 130 ? -27.219 0.558 5.164 1 80.19 130 THR B C 1
ATOM 3212 O O . THR B 1 130 ? -26.391 0.127 4.371 1 80.19 130 THR B O 1
ATOM 3215 N N . VAL B 1 131 ? -27.375 0.085 6.363 1 82.69 131 VAL B N 1
ATOM 3216 C CA . VAL B 1 131 ? -26.75 -1.155 6.809 1 82.69 131 VAL B CA 1
ATOM 3217 C C . VAL B 1 131 ? -27.797 -2.053 7.469 1 82.69 131 VAL B C 1
ATOM 3219 O O . VAL B 1 131 ? -28.672 -1.569 8.18 1 82.69 131 VAL B O 1
ATOM 3222 N N . THR B 1 132 ? -27.672 -3.316 7.195 1 84.81 132 THR B N 1
ATOM 3223 C CA . THR B 1 132 ? -28.594 -4.273 7.805 1 84.81 132 THR B CA 1
ATOM 3224 C C . THR B 1 132 ? -27.891 -5.051 8.922 1 84.81 132 THR B C 1
ATOM 3226 O O . THR B 1 132 ? -26.766 -5.52 8.742 1 84.81 132 THR B O 1
ATOM 3229 N N . VAL B 1 133 ? -28.547 -5.129 10.039 1 85.25 133 VAL B N 1
ATOM 3230 C CA . VAL B 1 133 ? -28.047 -5.945 11.133 1 85.25 133 VAL B CA 1
ATOM 3231 C C . VAL B 1 133 ? -29.172 -6.832 11.672 1 85.25 133 VAL B C 1
ATOM 3233 O O . VAL B 1 133 ? -30.344 -6.559 11.438 1 85.25 133 VAL B O 1
ATOM 3236 N N . LYS B 1 134 ? -28.766 -7.914 12.289 1 86.94 134 LYS B N 1
ATOM 3237 C CA . LYS B 1 134 ? -29.766 -8.781 12.914 1 86.94 134 LYS B CA 1
ATOM 3238 C C . LYS B 1 134 ? -30.5 -8.047 14.031 1 86.94 134 LYS B C 1
ATOM 3240 O O . LYS B 1 134 ? -29.922 -7.242 14.75 1 86.94 134 LYS B O 1
ATOM 3245 N N . PHE B 1 135 ? -31.781 -8.438 14.172 1 88.62 135 PHE B N 1
ATOM 3246 C CA . PHE B 1 135 ? -32.625 -7.77 15.172 1 88.62 135 PHE B CA 1
ATOM 3247 C C . PHE B 1 135 ? -32.531 -8.492 16.516 1 88.62 135 PHE B C 1
ATOM 3249 O O . PHE B 1 135 ? -32.625 -9.719 16.562 1 88.62 135 PHE B O 1
ATOM 3256 N N . THR B 1 136 ? -32.281 -7.832 17.5 1 89.06 136 THR B N 1
ATOM 3257 C CA . THR B 1 136 ? -32.531 -8.195 18.891 1 89.06 136 THR B CA 1
ATOM 3258 C C . THR B 1 136 ? -33.094 -7.023 19.656 1 89.06 136 THR B C 1
ATOM 3260 O O . THR B 1 136 ? -32.812 -5.863 19.344 1 89.06 136 THR B O 1
ATOM 3263 N N . ASP B 1 137 ? -33.875 -7.363 20.562 1 90.88 137 ASP B N 1
ATOM 3264 C CA . ASP B 1 137 ? -34.469 -6.309 21.375 1 90.88 137 ASP B CA 1
ATOM 3265 C C . ASP B 1 137 ? -33.406 -5.418 22 1 90.88 137 ASP B C 1
ATOM 3267 O O . ASP B 1 137 ? -33.531 -4.195 22.016 1 90.88 137 ASP B O 1
ATOM 3271 N N . ALA B 1 138 ? -32.469 -5.996 22.484 1 88.69 138 ALA B N 1
ATOM 3272 C CA . ALA B 1 138 ? -31.375 -5.277 23.141 1 88.69 138 ALA B CA 1
ATOM 3273 C C . ALA B 1 138 ? -30.656 -4.34 22.172 1 88.69 138 ALA B C 1
ATOM 3275 O O . ALA B 1 138 ? -30.438 -3.166 22.469 1 88.69 138 ALA B O 1
ATOM 3276 N N . LEU B 1 139 ? -30.359 -4.793 21.016 1 89.38 139 LEU B N 1
ATOM 3277 C CA . LEU B 1 139 ? -29.641 -4.008 20.016 1 89.38 139 LEU B CA 1
ATOM 3278 C C . LEU B 1 139 ? -30.516 -2.871 19.5 1 89.38 139 LEU B C 1
ATOM 3280 O O . LEU B 1 139 ? -30.016 -1.772 19.234 1 89.38 139 LEU B O 1
ATOM 3284 N N . TYR B 1 140 ? -31.734 -3.201 19.359 1 90.38 140 TYR B N 1
ATOM 3285 C CA . TYR B 1 140 ? -32.656 -2.178 18.875 1 90.38 140 TYR B CA 1
ATOM 3286 C C . TYR B 1 140 ? -32.719 -1.005 19.859 1 90.38 140 TYR B C 1
ATOM 3288 O O . TYR B 1 140 ? -32.688 0.156 19.438 1 90.38 140 TYR B O 1
ATOM 3296 N N . ARG B 1 141 ? -32.875 -1.265 21.109 1 90.69 141 ARG B N 1
ATOM 3297 C CA . ARG B 1 141 ? -32.906 -0.221 22.125 1 90.69 141 ARG B CA 1
ATOM 3298 C C . ARG B 1 141 ? -31.594 0.574 22.141 1 90.69 141 ARG B C 1
ATOM 3300 O O . ARG B 1 141 ? -31.609 1.805 22.203 1 90.69 141 ARG B O 1
ATOM 3307 N N . PHE B 1 142 ? -30.578 -0.151 22.047 1 91.5 142 PHE B N 1
ATOM 3308 C CA . PHE B 1 142 ? -29.25 0.446 22.031 1 91.5 142 PHE B CA 1
ATOM 3309 C C . PHE B 1 142 ? -29.109 1.417 20.859 1 91.5 142 PHE B C 1
ATOM 3311 O O . PHE B 1 142 ? -28.703 2.568 21.062 1 91.5 142 PHE B O 1
ATOM 3318 N N . LEU B 1 143 ? -29.484 1.021 19.672 1 91 143 LEU B N 1
ATOM 3319 C CA . LEU B 1 143 ? -29.281 1.804 18.469 1 91 143 LEU B CA 1
ATOM 3320 C C . LEU B 1 143 ? -30.281 2.953 18.391 1 91 143 LEU B C 1
ATOM 3322 O O . LEU B 1 143 ? -29.984 4.012 17.828 1 91 143 LEU B O 1
ATOM 3326 N N . SER B 1 144 ? -31.406 2.691 18.969 1 92.31 144 SER B N 1
ATOM 3327 C CA . SER B 1 144 ? -32.438 3.742 18.984 1 92.31 144 SER B CA 1
ATOM 3328 C C . SER B 1 144 ? -31.922 4.98 19.719 1 92.31 144 SER B C 1
ATOM 3330 O O . SER B 1 144 ? -32.25 6.109 19.344 1 92.31 144 SER B O 1
ATOM 3332 N N . ASP B 1 145 ? -31.109 4.773 20.672 1 92.44 145 ASP B N 1
ATOM 3333 C CA . ASP B 1 145 ? -30.547 5.867 21.453 1 92.44 145 ASP B CA 1
ATOM 3334 C C . ASP B 1 145 ? -29.453 6.598 20.672 1 92.44 145 ASP B C 1
ATOM 3336 O O . ASP B 1 145 ? -29 7.668 21.078 1 92.44 145 ASP B O 1
ATOM 3340 N N . MET B 1 146 ? -29.094 6.078 19.516 1 91.44 146 MET B N 1
ATOM 3341 C CA . MET B 1 146 ? -27.953 6.629 18.781 1 91.44 146 MET B CA 1
ATOM 3342 C C . MET B 1 146 ? -28.438 7.383 17.547 1 91.44 146 MET B C 1
ATOM 3344 O O . MET B 1 146 ? -27.609 7.887 16.766 1 91.44 146 MET B O 1
ATOM 3348 N N . ILE B 1 147 ? -29.703 7.418 17.375 1 92.88 147 ILE B N 1
ATOM 3349 C CA . ILE B 1 147 ? -30.25 8.164 16.25 1 92.88 147 ILE B CA 1
ATOM 3350 C C . ILE B 1 147 ? -29.781 9.617 16.312 1 92.88 147 ILE B C 1
ATOM 3352 O O . ILE B 1 147 ? -29.844 10.25 17.359 1 92.88 147 ILE B O 1
ATOM 3356 N N . GLY B 1 148 ? -29.219 10.086 15.195 1 91.44 148 GLY B N 1
ATOM 3357 C CA . GLY B 1 148 ? -28.688 11.438 15.148 1 91.44 148 GLY B CA 1
ATOM 3358 C C . GLY B 1 148 ? -27.188 11.492 15.305 1 91.44 148 GLY B C 1
ATOM 3359 O O . GLY B 1 148 ? -26.562 12.523 15.039 1 91.44 148 GLY B O 1
ATOM 3360 N N . LEU B 1 149 ? -26.609 10.406 15.703 1 88.88 149 LEU B N 1
ATOM 3361 C CA . LEU B 1 149 ? -25.156 10.367 15.922 1 88.88 149 LEU B CA 1
ATOM 3362 C C . LEU B 1 149 ? -24.422 10.031 14.633 1 88.88 149 LEU B C 1
ATOM 3364 O O . LEU B 1 149 ? -24.969 9.352 13.758 1 88.88 149 LEU B O 1
ATOM 3368 N N . GLU B 1 150 ? -23.234 10.492 14.57 1 85.62 150 GLU B N 1
ATOM 3369 C CA . GLU B 1 150 ? -22.375 10.211 13.43 1 85.62 150 GLU B CA 1
ATOM 3370 C C . GLU B 1 150 ? -21.875 8.766 13.461 1 85.62 150 GLU B C 1
ATOM 3372 O O . GLU B 1 150 ? -21.719 8.18 14.531 1 85.62 150 GLU B O 1
ATOM 3377 N N . LEU B 1 151 ? -21.703 8.336 12.242 1 82.12 151 LEU B N 1
ATOM 3378 C CA . LEU B 1 151 ? -21.281 6.953 12.055 1 82.12 151 LEU B CA 1
ATOM 3379 C C . LEU B 1 151 ? -20.062 6.633 12.898 1 82.12 151 LEU B C 1
ATOM 3381 O O . LEU B 1 151 ? -20 5.582 13.547 1 82.12 151 LEU B O 1
ATOM 3385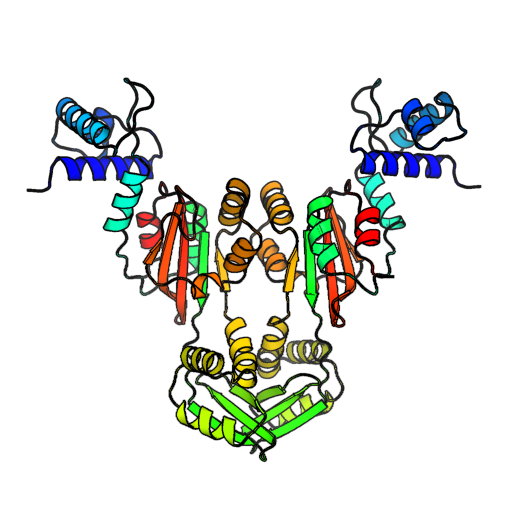 N N . VAL B 1 152 ? -19.109 7.516 12.914 1 75.38 152 VAL B N 1
ATOM 3386 C CA . VAL B 1 152 ? -17.859 7.285 13.617 1 75.38 152 VAL B CA 1
ATOM 3387 C C . VAL B 1 152 ? -18.125 7.094 15.109 1 75.38 152 VAL B C 1
ATOM 3389 O O . VAL B 1 152 ? -17.516 6.238 15.75 1 75.38 152 VAL B O 1
ATOM 3392 N N . HIS B 1 153 ? -19.047 7.77 15.664 1 81.56 153 HIS B N 1
ATOM 3393 C CA . HIS B 1 153 ? -19.391 7.664 17.078 1 81.56 153 HIS B CA 1
ATOM 3394 C C . HIS B 1 153 ? -20.109 6.348 17.375 1 81.56 153 HIS B C 1
ATOM 3396 O O . HIS B 1 153 ? -19.844 5.707 18.391 1 81.56 153 HIS B O 1
ATOM 3402 N N . ILE B 1 154 ? -20.922 6.004 16.469 1 84.75 154 ILE B N 1
ATOM 3403 C CA . ILE B 1 154 ? -21.672 4.758 16.641 1 84.75 154 ILE B CA 1
ATOM 3404 C C . ILE B 1 154 ? -20.703 3.578 16.656 1 84.75 154 ILE B C 1
ATOM 3406 O O . ILE B 1 154 ? -20.812 2.686 17.5 1 84.75 154 ILE B O 1
ATOM 3410 N N . VAL B 1 155 ? -19.719 3.611 15.758 1 80.5 155 VAL B N 1
ATOM 3411 C CA . VAL B 1 155 ? -18.734 2.541 15.664 1 80.5 155 VAL B CA 1
ATOM 3412 C C . VAL B 1 155 ? -17.922 2.479 16.953 1 80.5 155 VAL B C 1
ATOM 3414 O O . VAL B 1 155 ? -17.719 1.401 17.516 1 80.5 155 VAL B O 1
ATOM 3417 N N . ASN B 1 156 ? -17.516 3.578 17.422 1 78.69 156 ASN B N 1
ATOM 3418 C CA . ASN B 1 156 ? -16.703 3.641 18.625 1 78.69 156 ASN B CA 1
ATOM 3419 C C . ASN B 1 156 ? -17.469 3.146 19.844 1 78.69 156 ASN B C 1
ATOM 3421 O O . ASN B 1 156 ? -16.953 2.359 20.641 1 78.69 156 ASN B O 1
ATOM 3425 N N . ILE B 1 157 ? -18.672 3.578 19.969 1 85.38 157 ILE B N 1
ATOM 3426 C CA . ILE B 1 157 ? -19.5 3.203 21.109 1 85.38 157 ILE B CA 1
ATOM 3427 C C . ILE B 1 157 ? -19.812 1.707 21.047 1 85.38 157 ILE B C 1
ATOM 3429 O O . ILE B 1 157 ? -19.75 1.018 22.078 1 85.38 157 ILE B O 1
ATOM 3433 N N . SER B 1 158 ? -20.109 1.21 19.844 1 85.75 158 SER B N 1
ATOM 3434 C CA . SER B 1 158 ? -20.406 -0.208 19.672 1 85.75 158 SER B CA 1
ATOM 3435 C C . SER B 1 158 ? -19.219 -1.076 20.078 1 85.75 158 SER B C 1
ATOM 3437 O O . SER B 1 158 ? -19.375 -2.109 20.719 1 85.75 158 SER B O 1
ATOM 3439 N N . LYS B 1 159 ? -18.062 -0.601 19.656 1 80.38 159 LYS B N 1
ATOM 3440 C CA . LYS B 1 159 ? -16.844 -1.311 20.031 1 80.38 159 LYS B CA 1
ATOM 3441 C C . LYS B 1 159 ? -16.641 -1.324 21.547 1 80.38 159 LYS B C 1
ATOM 3443 O O . LYS B 1 159 ? -16.312 -2.357 22.125 1 80.38 159 LYS B O 1
ATOM 3448 N N . GLN B 1 160 ? -16.938 -0.281 22.234 1 79.56 160 GLN B N 1
ATOM 3449 C CA . GLN B 1 160 ? -16.719 -0.097 23.656 1 79.56 160 GLN B CA 1
ATOM 3450 C C . GLN B 1 160 ? -17.688 -0.94 24.469 1 79.56 160 GLN B C 1
ATOM 3452 O O . GLN B 1 160 ? -17.328 -1.477 25.531 1 79.56 160 GLN B O 1
ATOM 3457 N N . VAL B 1 161 ? -18.906 -1.148 23.984 1 84.62 161 VAL B N 1
ATOM 3458 C CA . VAL B 1 161 ? -19.938 -1.825 24.766 1 84.62 161 VAL B CA 1
ATOM 3459 C C . VAL B 1 161 ? -20.031 -3.287 24.328 1 84.62 161 VAL B C 1
ATOM 3461 O O . VAL B 1 161 ? -20.875 -4.031 24.828 1 84.62 161 VAL B O 1
ATOM 3464 N N . GLY B 1 162 ? -19.172 -3.691 23.234 1 79 162 GLY B N 1
ATOM 3465 C CA . GLY B 1 162 ? -19.125 -5.082 22.828 1 79 162 GLY B CA 1
ATOM 3466 C C . GLY B 1 162 ? -20.203 -5.449 21.828 1 79 162 GLY B C 1
ATOM 3467 O O . GLY B 1 162 ? -20.562 -6.621 21.688 1 79 162 GLY B O 1
ATOM 3468 N N . ALA B 1 163 ? -20.875 -4.477 21.297 1 81.06 163 ALA B N 1
ATOM 3469 C CA . ALA B 1 163 ? -21.828 -4.738 20.234 1 81.06 163 ALA B CA 1
ATOM 3470 C C . ALA B 1 163 ? -21.125 -5.023 18.906 1 81.06 163 ALA B C 1
ATOM 3472 O O . ALA B 1 163 ? -21.219 -4.23 17.969 1 81.06 163 ALA B O 1
ATOM 3473 N N . PHE B 1 164 ? -20.547 -6.129 18.734 1 77.25 164 PHE B N 1
ATOM 3474 C CA . PHE B 1 164 ? -19.609 -6.449 17.672 1 77.25 164 PHE B CA 1
ATOM 3475 C C . PHE B 1 164 ? -20.328 -6.613 16.344 1 77.25 164 PHE B C 1
ATOM 3477 O O . PHE B 1 164 ? -19.766 -6.328 15.281 1 77.25 164 PHE B O 1
ATOM 3484 N N . GLU B 1 165 ? -21.594 -7.066 16.469 1 75.56 165 GLU B N 1
ATOM 3485 C CA . GLU B 1 165 ? -22.375 -7.199 15.234 1 75.56 165 GLU B CA 1
ATOM 3486 C C . GLU B 1 165 ? -22.5 -5.859 14.516 1 75.56 165 GLU B C 1
ATOM 3488 O O . GLU B 1 165 ? -22.297 -5.777 13.297 1 75.56 165 GLU B O 1
ATOM 3493 N N . VAL B 1 166 ? -22.859 -4.902 15.273 1 77.25 166 VAL B N 1
ATOM 3494 C CA . VAL B 1 166 ? -23 -3.559 14.727 1 77.25 166 VAL B CA 1
ATOM 3495 C C . VAL B 1 166 ? -21.641 -3.029 14.281 1 77.25 166 VAL B C 1
ATOM 3497 O O . VAL B 1 166 ? -21.5 -2.49 13.18 1 77.25 166 VAL B O 1
ATOM 3500 N N . TYR B 1 167 ? -20.672 -3.215 15.109 1 76.5 167 TYR B N 1
ATOM 3501 C CA . TYR B 1 167 ? -19.328 -2.756 14.82 1 76.5 167 TYR B CA 1
ATOM 3502 C C . TYR B 1 167 ? -18.828 -3.338 13.508 1 76.5 167 TYR B C 1
ATOM 3504 O O . TYR B 1 167 ? -18.359 -2.604 12.625 1 76.5 167 TYR B O 1
ATOM 3512 N N . GLU B 1 168 ? -19.031 -4.59 13.328 1 72.38 168 GLU B N 1
ATOM 3513 C CA . GLU B 1 168 ? -18.531 -5.254 12.125 1 72.38 168 GLU B CA 1
ATOM 3514 C C . GLU B 1 168 ? -19.297 -4.801 10.883 1 72.38 168 GLU B C 1
ATOM 3516 O O . GLU B 1 168 ? -18.688 -4.539 9.844 1 72.38 168 GLU B O 1
ATOM 3521 N N . SER B 1 169 ? -20.562 -4.742 11.008 1 72.88 169 SER B N 1
ATOM 3522 C CA . SER B 1 169 ? -21.406 -4.406 9.867 1 72.88 169 SER B CA 1
ATOM 3523 C C . SER B 1 169 ? -21.219 -2.955 9.438 1 72.88 169 SER B C 1
ATOM 3525 O O . SER B 1 169 ? -21.141 -2.658 8.242 1 72.88 169 SER B O 1
ATOM 3527 N N . VAL B 1 170 ? -21.125 -2.121 10.445 1 72.44 170 VAL B N 1
ATOM 3528 C CA . VAL B 1 170 ? -21.016 -0.696 10.156 1 72.44 170 VAL B CA 1
ATOM 3529 C C . VAL B 1 170 ? -19.562 -0.343 9.82 1 72.44 170 VAL B C 1
ATOM 3531 O O . VAL B 1 170 ? -19.312 0.485 8.945 1 72.44 170 VAL B O 1
ATOM 3534 N N . ASN B 1 171 ? -18.656 -1.051 10.477 1 67.81 171 ASN B N 1
ATOM 3535 C CA . ASN B 1 171 ? -17.234 -0.777 10.281 1 67.81 171 ASN B CA 1
ATOM 3536 C C . ASN B 1 171 ? -16.781 -1.171 8.875 1 67.81 171 ASN B C 1
ATOM 3538 O O . ASN B 1 171 ? -15.852 -0.572 8.336 1 67.81 171 ASN B O 1
ATOM 3542 N N . GLN B 1 172 ? -17.438 -2.17 8.398 1 63.97 172 GLN B N 1
ATOM 3543 C CA . GLN B 1 172 ? -17.094 -2.596 7.047 1 63.97 172 GLN B CA 1
ATOM 3544 C C . GLN B 1 172 ? -17.297 -1.459 6.047 1 63.97 172 GLN B C 1
ATOM 3546 O O . GLN B 1 172 ? -16.531 -1.337 5.082 1 63.97 172 GLN B O 1
ATOM 3551 N N . PHE B 1 173 ? -18.25 -0.634 6.281 1 63.34 173 PHE B N 1
ATOM 3552 C CA . PHE B 1 173 ? -18.547 0.49 5.398 1 63.34 173 PHE B CA 1
ATOM 3553 C C . PHE B 1 173 ? -17.516 1.605 5.59 1 63.34 173 PHE B C 1
ATOM 3555 O O . PHE B 1 173 ? -17.281 2.4 4.676 1 63.34 173 PHE B O 1
ATOM 3562 N N . LEU B 1 174 ? -17.094 1.639 6.805 1 62.25 174 LEU B N 1
ATOM 3563 C CA . LEU B 1 174 ? -16.062 2.645 7.07 1 62.25 174 LEU B CA 1
ATOM 3564 C C . LEU B 1 174 ? -14.758 2.281 6.387 1 62.25 174 LEU B C 1
ATOM 3566 O O . LEU B 1 174 ? -14.016 3.162 5.953 1 62.25 174 LEU B O 1
ATOM 3570 N N . LYS B 1 175 ? -14.648 0.994 6.312 1 60.31 175 LYS B N 1
ATOM 3571 C CA . LYS B 1 175 ? -13.383 0.536 5.738 1 60.31 175 LYS B CA 1
ATOM 3572 C C . LYS B 1 175 ? -13.328 0.815 4.242 1 60.31 175 LYS B C 1
ATOM 3574 O O . LYS B 1 175 ? -12.242 0.889 3.66 1 60.31 175 LYS B O 1
ATOM 3579 N N . ASN B 1 176 ? -14.539 0.979 3.77 1 59.25 176 ASN B N 1
ATOM 3580 C CA . ASN B 1 176 ? -14.57 1.268 2.34 1 59.25 176 ASN B CA 1
ATOM 3581 C C . ASN B 1 176 ? -14.352 2.752 2.062 1 59.25 176 ASN B C 1
ATOM 3583 O O . ASN B 1 176 ? -14.82 3.275 1.052 1 59.25 176 ASN B O 1
ATOM 3587 N N . ARG B 1 177 ? -13.734 3.291 2.998 1 67.25 177 ARG B N 1
ATOM 3588 C CA . ARG B 1 177 ? -13.383 4.691 2.803 1 67.25 177 ARG B CA 1
ATOM 3589 C C . ARG B 1 177 ? -12.367 4.852 1.677 1 67.25 177 ARG B C 1
ATOM 3591 O O . ARG B 1 177 ? -11.516 3.982 1.472 1 67.25 177 ARG B O 1
ATOM 3598 N N . ASP B 1 178 ? -12.812 5.91 0.844 1 80.06 178 ASP B N 1
ATOM 3599 C CA . ASP B 1 178 ? -11.875 6.199 -0.239 1 80.06 178 ASP B CA 1
ATOM 3600 C C . ASP B 1 178 ? -10.531 6.672 0.309 1 80.06 178 ASP B C 1
ATOM 3602 O O . ASP B 1 178 ? -10.469 7.652 1.057 1 80.06 178 ASP B O 1
ATOM 3606 N N . PHE B 1 179 ? -9.672 5.863 0.219 1 90.38 179 PHE B N 1
ATOM 3607 C CA . PHE B 1 179 ? -8.305 6.133 0.659 1 90.38 179 PHE B CA 1
ATOM 3608 C C . PHE B 1 179 ? -7.348 6.129 -0.524 1 90.38 179 PHE B C 1
ATOM 3610 O O . PHE B 1 179 ? -7.352 5.199 -1.333 1 90.38 179 PHE B O 1
ATOM 3617 N N . ARG B 1 180 ? -6.609 7.293 -0.578 1 94.25 180 ARG B N 1
ATOM 3618 C CA . ARG B 1 180 ? -5.676 7.449 -1.689 1 94.25 180 ARG B CA 1
ATOM 3619 C C . ARG B 1 180 ? -4.297 7.879 -1.192 1 94.25 180 ARG B C 1
ATOM 3621 O O . ARG B 1 180 ? -4.188 8.586 -0.19 1 94.25 180 ARG B O 1
ATOM 3628 N N . ILE B 1 181 ? -3.303 7.379 -1.876 1 97.38 181 ILE B N 1
ATOM 3629 C CA . ILE B 1 181 ? -1.925 7.785 -1.621 1 97.38 181 ILE B CA 1
ATOM 3630 C C . ILE B 1 181 ? -1.344 8.453 -2.867 1 97.38 181 ILE B C 1
ATOM 3632 O O . ILE B 1 181 ? -1.473 7.926 -3.975 1 97.38 181 ILE B O 1
ATOM 3636 N N . PHE B 1 182 ? -0.811 9.641 -2.711 1 97.75 182 PHE B N 1
ATOM 3637 C CA . PHE B 1 182 ? -0.156 10.344 -3.809 1 97.75 182 PHE B CA 1
ATOM 3638 C C . PHE B 1 182 ? 1.358 10.32 -3.641 1 97.75 182 PHE B C 1
ATOM 3640 O O . PHE B 1 182 ? 1.87 10.57 -2.547 1 97.75 182 PHE B O 1
ATOM 3647 N N . ASN B 1 183 ? 2.043 10.023 -4.766 1 98.06 183 ASN B N 1
ATOM 3648 C CA . ASN B 1 183 ? 3.494 9.875 -4.789 1 98.06 183 ASN B CA 1
ATOM 3649 C C . ASN B 1 183 ? 3.963 8.773 -3.846 1 98.06 183 ASN B C 1
ATOM 3651 O O . ASN B 1 183 ? 4.793 9.016 -2.969 1 98.06 183 ASN B O 1
ATOM 3655 N N . THR B 1 184 ? 3.441 7.574 -4.105 1 98.25 184 THR B N 1
ATOM 3656 C CA . THR B 1 184 ? 3.625 6.418 -3.238 1 98.25 184 THR B CA 1
ATOM 3657 C C . THR B 1 184 ? 5.098 6.027 -3.16 1 98.25 184 THR B C 1
ATOM 3659 O O . THR B 1 184 ? 5.57 5.566 -2.119 1 98.25 184 THR B O 1
ATOM 3662 N N . LYS B 1 185 ? 5.84 6.242 -4.234 1 98.06 185 LYS B N 1
ATOM 3663 C CA . LYS B 1 185 ? 7.234 5.809 -4.305 1 98.06 185 LYS B CA 1
ATOM 3664 C C . LYS B 1 185 ? 8.094 6.551 -3.287 1 98.06 185 LYS B C 1
ATOM 3666 O O . LYS B 1 185 ? 9.047 5.992 -2.75 1 98.06 185 LYS B O 1
ATOM 3671 N N . GLU B 1 186 ? 7.703 7.812 -3.02 1 98.12 186 GLU B N 1
ATOM 3672 C CA . GLU B 1 186 ? 8.406 8.562 -1.98 1 98.12 186 GLU B CA 1
ATOM 3673 C C . GLU B 1 186 ? 8.266 7.883 -0.621 1 98.12 186 GLU B C 1
ATOM 3675 O O . GLU B 1 186 ? 9.219 7.824 0.152 1 98.12 186 GLU B O 1
ATOM 3680 N N . PHE B 1 187 ? 7.07 7.41 -0.392 1 98.38 187 PHE B N 1
ATOM 3681 C CA . PHE B 1 187 ? 6.828 6.688 0.851 1 98.38 187 PHE B CA 1
ATOM 3682 C C . PHE B 1 187 ? 7.605 5.375 0.872 1 98.38 187 PHE B C 1
ATOM 3684 O O . PHE B 1 187 ? 8.148 4.988 1.907 1 98.38 187 PHE B O 1
ATOM 3691 N N . PHE B 1 188 ? 7.625 4.664 -0.238 1 98.62 188 PHE B N 1
ATOM 3692 C CA . PHE B 1 188 ? 8.367 3.408 -0.316 1 98.62 188 PHE B CA 1
ATOM 3693 C C . PHE B 1 188 ? 9.844 3.631 -0.009 1 98.62 188 PHE B C 1
ATOM 3695 O O . PHE B 1 188 ? 10.453 2.844 0.714 1 98.62 188 PHE B O 1
ATOM 3702 N N . SER B 1 189 ? 10.406 4.699 -0.564 1 98.12 189 SER B N 1
ATOM 3703 C CA . SER B 1 189 ? 11.797 5.043 -0.304 1 98.12 189 SER B CA 1
ATOM 3704 C C . SER B 1 189 ? 12.047 5.27 1.184 1 98.12 189 SER B C 1
ATOM 3706 O O . SER B 1 189 ? 13.047 4.805 1.73 1 98.12 189 SER B O 1
ATOM 3708 N N . LEU B 1 190 ? 11.148 5.992 1.777 1 97.75 190 LEU B N 1
ATOM 3709 C CA . LEU B 1 190 ? 11.242 6.254 3.211 1 97.75 190 LEU B CA 1
ATOM 3710 C C . LEU B 1 190 ? 11.219 4.949 4.004 1 97.75 190 LEU B C 1
ATOM 3712 O O . LEU B 1 190 ? 12.047 4.742 4.891 1 97.75 190 LEU B O 1
ATOM 3716 N N . VAL B 1 191 ? 10.289 4.074 3.674 1 98 191 VAL B N 1
ATOM 3717 C CA . VAL B 1 191 ? 10.102 2.807 4.367 1 98 191 VAL B CA 1
ATOM 3718 C C . VAL B 1 191 ? 11.367 1.966 4.27 1 98 191 VAL B C 1
ATOM 3720 O O . VAL B 1 191 ? 11.812 1.384 5.262 1 98 191 VAL B O 1
ATOM 3723 N N . LEU B 1 192 ? 11.914 1.856 3.074 1 97.75 192 LEU B N 1
ATOM 3724 C CA . LEU B 1 192 ? 13.102 1.038 2.844 1 97.75 192 LEU B CA 1
ATOM 3725 C C . LEU B 1 192 ? 14.32 1.634 3.545 1 97.75 192 LEU B C 1
ATOM 3727 O O . LEU B 1 192 ? 15.117 0.906 4.141 1 97.75 192 LEU B O 1
ATOM 3731 N N . ARG B 1 193 ? 14.469 2.949 3.467 1 97.56 193 ARG B N 1
ATOM 3732 C CA . ARG B 1 193 ? 15.609 3.643 4.062 1 97.56 193 ARG B CA 1
ATOM 3733 C C . ARG B 1 193 ? 15.656 3.432 5.57 1 97.56 193 ARG B C 1
ATOM 3735 O O . ARG B 1 193 ? 16.734 3.252 6.145 1 97.56 193 ARG B O 1
ATOM 3742 N N . PHE B 1 194 ? 14.492 3.398 6.164 1 97.25 194 PHE B N 1
ATOM 3743 C CA . PHE B 1 194 ? 14.469 3.367 7.621 1 97.25 194 PHE B CA 1
ATOM 3744 C C . PHE B 1 194 ? 13.969 2.018 8.125 1 97.25 194 PHE B C 1
ATOM 3746 O O . PHE B 1 194 ? 13.711 1.85 9.32 1 97.25 194 PHE B O 1
ATOM 3753 N N . ASN B 1 195 ? 13.766 1.055 7.289 1 96.81 195 ASN B N 1
ATOM 3754 C CA . ASN B 1 195 ? 13.414 -0.329 7.586 1 96.81 195 ASN B CA 1
ATOM 3755 C C . ASN B 1 195 ? 12.188 -0.413 8.492 1 96.81 195 ASN B C 1
ATOM 3757 O O . ASN B 1 195 ? 12.242 -1.025 9.562 1 96.81 195 ASN B O 1
ATOM 3761 N N . TYR B 1 196 ? 11.086 0.174 7.996 1 97 196 TYR B N 1
ATOM 3762 C CA . TYR B 1 196 ? 9.828 0.121 8.734 1 97 196 TYR B CA 1
ATOM 3763 C C . TYR B 1 196 ? 9.398 -1.32 8.977 1 97 196 TYR B C 1
ATOM 3765 O O . TYR B 1 196 ? 9.648 -2.195 8.148 1 97 196 TYR B O 1
ATOM 3773 N N . ASP B 1 197 ? 8.773 -1.545 10.094 1 95.75 197 ASP B N 1
ATOM 3774 C CA . ASP B 1 197 ? 8.188 -2.861 10.32 1 95.75 197 ASP B CA 1
ATOM 3775 C C . ASP B 1 197 ? 6.891 -3.029 9.531 1 95.75 197 ASP B C 1
ATOM 3777 O O . ASP B 1 197 ? 6.23 -2.043 9.195 1 95.75 197 ASP B O 1
ATOM 3781 N N . GLU B 1 198 ? 6.449 -4.238 9.328 1 95.12 198 GLU B N 1
ATOM 3782 C CA . GLU B 1 198 ? 5.312 -4.578 8.477 1 95.12 198 GLU B CA 1
ATOM 3783 C C . GLU B 1 198 ? 4.02 -3.984 9.023 1 95.12 198 GLU B C 1
ATOM 3785 O O . GLU B 1 198 ? 3.152 -3.562 8.25 1 95.12 198 GLU B O 1
ATOM 3790 N N . ASN B 1 199 ? 3.857 -3.971 10.289 1 94.44 199 ASN B N 1
ATOM 3791 C CA . ASN B 1 199 ? 2.646 -3.426 10.898 1 94.44 199 ASN B CA 1
ATOM 3792 C C . ASN B 1 199 ? 2.494 -1.937 10.609 1 94.44 199 ASN B C 1
ATOM 3794 O O . ASN B 1 199 ? 1.403 -1.474 10.266 1 94.44 199 ASN B O 1
ATOM 3798 N N . THR B 1 200 ? 3.59 -1.232 10.789 1 95.81 200 THR B N 1
ATOM 3799 C CA . THR B 1 200 ? 3.572 0.199 10.5 1 95.81 200 THR B CA 1
ATOM 3800 C C . THR B 1 200 ? 3.277 0.456 9.031 1 95.81 200 THR B C 1
ATOM 3802 O O . THR B 1 200 ? 2.473 1.329 8.695 1 95.81 200 THR B O 1
ATOM 3805 N N . ILE B 1 201 ? 3.953 -0.316 8.195 1 97.44 201 ILE B N 1
ATOM 3806 C CA . ILE B 1 201 ? 3.73 -0.185 6.758 1 97.44 201 ILE B CA 1
ATOM 3807 C C . ILE B 1 201 ? 2.248 -0.371 6.445 1 97.44 201 ILE B C 1
ATOM 3809 O O . ILE B 1 201 ? 1.655 0.43 5.719 1 97.44 201 ILE B O 1
ATOM 3813 N N . GLU B 1 202 ? 1.662 -1.343 7.02 1 93.56 202 GLU B N 1
ATOM 3814 C CA . GLU B 1 202 ? 0.259 -1.666 6.773 1 93.56 202 GLU B CA 1
ATOM 3815 C C . GLU B 1 202 ? -0.655 -0.528 7.219 1 93.56 202 GLU B C 1
ATOM 3817 O O . GLU B 1 202 ? -1.631 -0.207 6.539 1 93.56 202 GLU B O 1
ATOM 3822 N N . LYS B 1 203 ? -0.387 0.049 8.328 1 92 203 LYS B N 1
ATOM 3823 C CA . LYS B 1 203 ? -1.186 1.163 8.828 1 92 203 LYS B CA 1
ATOM 3824 C C . LYS B 1 203 ? -1.226 2.309 7.816 1 92 203 LYS B C 1
ATOM 3826 O O . LYS B 1 203 ? -2.279 2.902 7.586 1 92 203 LYS B O 1
ATOM 3831 N N . PHE B 1 204 ? -0.084 2.6 7.234 1 96.19 204 PHE B N 1
ATOM 3832 C CA . PHE B 1 204 ? -0.027 3.676 6.254 1 96.19 204 PHE B CA 1
ATOM 3833 C C . PHE B 1 204 ? -0.757 3.281 4.977 1 96.19 204 PHE B C 1
ATOM 3835 O O . PHE B 1 204 ? -1.54 4.062 4.434 1 96.19 204 PHE B O 1
ATOM 3842 N N . LEU B 1 205 ? -0.511 2.068 4.57 1 94.81 205 LEU B N 1
ATOM 3843 C CA . LEU B 1 205 ? -1.032 1.634 3.279 1 94.81 205 LEU B CA 1
ATOM 3844 C C . LEU B 1 205 ? -2.547 1.462 3.332 1 94.81 205 LEU B C 1
ATOM 3846 O O . LEU B 1 205 ? -3.229 1.605 2.314 1 94.81 205 LEU B O 1
ATOM 3850 N N . LYS B 1 206 ? -3.053 1.17 4.496 1 86.94 206 LYS B N 1
ATOM 3851 C CA . LYS B 1 206 ? -4.488 0.939 4.625 1 86.94 206 LYS B CA 1
ATOM 3852 C C . LYS B 1 206 ? -5.199 2.184 5.148 1 86.94 206 LYS B C 1
ATOM 3854 O O . LYS B 1 206 ? -6.43 2.201 5.262 1 86.94 206 LYS B O 1
ATOM 3859 N N . GLY B 1 207 ? -4.449 3.188 5.504 1 90.62 207 GLY B N 1
ATOM 3860 C CA . GLY B 1 207 ? -5.039 4.426 5.984 1 90.62 207 GLY B CA 1
ATOM 3861 C C . GLY B 1 207 ? -5.426 4.375 7.449 1 90.62 207 GLY B C 1
ATOM 3862 O O . GLY B 1 207 ? -5.93 5.359 7.996 1 90.62 207 GLY B O 1
ATOM 3863 N N . THR B 1 208 ? -5.176 3.271 8.125 1 85 208 THR B N 1
ATOM 3864 C CA . THR B 1 208 ? -5.57 3.135 9.523 1 85 208 THR B CA 1
ATOM 3865 C C . THR B 1 208 ? -4.676 3.984 10.422 1 85 208 THR B C 1
ATOM 3867 O O . THR B 1 208 ? -4.992 4.195 11.594 1 85 208 THR B O 1
ATOM 3870 N N . ILE B 1 209 ? -3.611 4.527 9.844 1 91.94 209 ILE B N 1
ATOM 3871 C CA . ILE B 1 209 ? -2.756 5.449 10.586 1 91.94 209 ILE B CA 1
ATOM 3872 C C . ILE B 1 209 ? -3.58 6.637 11.078 1 91.94 209 ILE B C 1
ATOM 3874 O O . ILE B 1 209 ? -3.307 7.191 12.148 1 91.94 209 ILE B O 1
ATOM 3878 N N . PHE B 1 210 ? -4.594 7.047 10.344 1 89.81 210 PHE B N 1
ATOM 3879 C CA . PHE B 1 210 ? -5.422 8.203 10.672 1 89.81 210 PHE B CA 1
ATOM 3880 C C . PHE B 1 210 ? -6.176 7.973 11.977 1 89.81 210 PHE B C 1
ATOM 3882 O O . PHE B 1 210 ? -6.613 8.93 12.625 1 89.81 210 PHE B O 1
ATOM 3889 N N . GLU B 1 211 ? -6.371 6.719 12.281 1 78.06 211 GLU B N 1
ATOM 3890 C CA . GLU B 1 211 ? -7.078 6.387 13.516 1 78.06 211 GLU B CA 1
ATOM 3891 C C . GLU B 1 211 ? -6.242 6.73 14.742 1 78.06 211 GLU B C 1
ATOM 3893 O O . GLU B 1 211 ? -6.781 6.898 15.844 1 78.06 211 GLU B O 1
ATOM 3898 N N . SER B 1 212 ? -4.969 6.852 14.539 1 83.88 212 SER B N 1
ATOM 3899 C CA . SER B 1 212 ? -4.07 7.023 15.68 1 83.88 212 SER B CA 1
ATOM 3900 C C . SER B 1 212 ? -3.547 8.453 15.758 1 83.88 212 SER B C 1
ATOM 3902 O O . SER B 1 212 ? -2.705 8.766 16.594 1 83.88 212 SER B O 1
ATOM 3904 N N . ILE B 1 213 ? -4.016 9.297 14.828 1 89.69 213 ILE B N 1
ATOM 3905 C CA . ILE B 1 213 ? -3.453 10.641 14.82 1 89.69 213 ILE B CA 1
ATOM 3906 C C . ILE B 1 213 ? -4.578 11.672 14.727 1 89.69 213 ILE B C 1
ATOM 3908 O O . ILE B 1 213 ? -5.688 11.352 14.297 1 89.69 213 ILE B O 1
ATOM 3912 N N . GLU B 1 214 ? -4.293 12.844 15.18 1 88.31 214 GLU B N 1
ATOM 3913 C CA . GLU B 1 214 ? -5.18 14 15.094 1 88.31 214 GLU B CA 1
ATOM 3914 C C . GLU B 1 214 ? -4.594 15.078 14.195 1 88.31 214 GLU B C 1
ATOM 3916 O O . GLU B 1 214 ? -3.5 14.914 13.648 1 88.31 214 GLU B O 1
ATOM 3921 N N . ASN B 1 215 ? -5.391 16.094 13.969 1 90.19 215 ASN B N 1
ATOM 3922 C CA . ASN B 1 215 ? -4.852 17.25 13.266 1 90.19 215 ASN B CA 1
ATOM 3923 C C . ASN B 1 215 ? -3.668 17.859 14.016 1 90.19 215 ASN B C 1
ATOM 3925 O O . ASN B 1 215 ? -3.852 18.531 15.039 1 90.19 215 ASN B O 1
ATOM 3929 N N . ALA B 1 216 ? -2.533 17.609 13.531 1 91.94 216 ALA B N 1
ATOM 3930 C CA . ALA B 1 216 ? -1.327 18.078 14.203 1 91.94 216 ALA B CA 1
ATOM 3931 C C . ALA B 1 216 ? -0.095 17.875 13.328 1 91.94 216 ALA B C 1
ATOM 3933 O O . ALA B 1 216 ? -0.2 17.391 12.203 1 91.94 216 ALA B O 1
ATOM 3934 N N . ILE B 1 217 ? 0.941 18.469 13.844 1 94 217 ILE B N 1
ATOM 3935 C CA . ILE B 1 217 ? 2.26 18.25 13.266 1 94 217 ILE B CA 1
ATOM 3936 C C . ILE B 1 217 ? 3.008 17.188 14.062 1 94 217 ILE B C 1
ATOM 3938 O O . ILE B 1 217 ? 3.078 17.266 15.297 1 94 217 ILE B O 1
ATOM 3942 N N . TYR B 1 218 ? 3.506 16.203 13.391 1 94.31 218 TYR B N 1
ATOM 3943 C CA . TYR B 1 218 ? 4.176 15.086 14.047 1 94.31 218 TYR B CA 1
ATOM 3944 C C . TYR B 1 218 ? 5.648 15.031 13.656 1 94.31 218 TYR B C 1
ATOM 3946 O O . TYR B 1 218 ? 5.992 15.078 12.477 1 94.31 218 TYR B O 1
ATOM 3954 N N . PHE B 1 219 ? 6.484 14.984 14.773 1 93.44 219 PHE B N 1
ATOM 3955 C CA . PHE B 1 219 ? 7.914 14.75 14.594 1 93.44 219 PHE B CA 1
ATOM 3956 C C . PHE B 1 219 ? 8.336 13.453 15.273 1 93.44 219 PHE B C 1
ATOM 3958 O O . PHE B 1 219 ? 7.926 13.172 16.406 1 93.44 219 PHE B O 1
ATOM 3965 N N . ASP B 1 220 ? 9.055 12.539 14.695 1 88.5 220 ASP B N 1
ATOM 3966 C CA . ASP B 1 220 ? 9.727 11.383 15.281 1 88.5 220 ASP B CA 1
ATOM 3967 C C . ASP B 1 220 ? 8.719 10.414 15.891 1 88.5 220 ASP B C 1
ATOM 3969 O O . ASP B 1 220 ? 9.023 9.742 16.875 1 88.5 220 ASP B O 1
ATOM 3973 N N . THR B 1 221 ? 7.5 10.406 15.594 1 89.88 221 THR B N 1
ATOM 3974 C CA . THR B 1 221 ? 6.48 9.516 16.125 1 89.88 221 THR B CA 1
ATOM 3975 C C . THR B 1 221 ? 5.934 8.602 15.031 1 89.88 221 THR B C 1
ATOM 3977 O O . THR B 1 221 ? 6.207 7.395 15.031 1 89.88 221 THR B O 1
ATOM 3980 N N . ILE B 1 222 ? 5.227 9.195 14.102 1 93.31 222 ILE B N 1
ATOM 3981 C CA . ILE B 1 222 ? 4.699 8.391 13.008 1 93.31 222 ILE B CA 1
ATOM 3982 C C . ILE B 1 222 ? 5.66 8.43 11.82 1 93.31 222 ILE B C 1
ATOM 3984 O O . ILE B 1 222 ? 5.461 7.73 10.828 1 93.31 222 ILE B O 1
ATOM 3988 N N . VAL B 1 223 ? 6.637 9.242 11.938 1 96.25 223 VAL B N 1
ATOM 3989 C CA . VAL B 1 223 ? 7.699 9.383 10.953 1 96.25 223 VAL B CA 1
ATOM 3990 C C . VAL B 1 223 ? 9.062 9.305 11.641 1 96.25 223 VAL B C 1
ATOM 3992 O O . VAL B 1 223 ? 9.164 9.539 12.844 1 96.25 223 VAL B O 1
ATOM 3995 N N . PRO B 1 224 ? 10.078 8.922 10.922 1 96.19 224 PRO B N 1
ATOM 3996 C CA . PRO B 1 224 ? 11.398 8.844 11.539 1 96.19 224 PRO B CA 1
ATOM 3997 C C . PRO B 1 224 ? 12.039 10.219 11.75 1 96.19 224 PRO B C 1
ATOM 3999 O O . PRO B 1 224 ? 11.5 11.227 11.289 1 96.19 224 PRO B O 1
ATOM 4002 N N . GLU B 1 225 ? 13.164 10.141 12.469 1 94.44 225 GLU B N 1
ATOM 4003 C CA . GLU B 1 225 ? 13.914 11.383 12.664 1 94.44 225 GLU B CA 1
ATOM 4004 C C . GLU B 1 225 ? 14.289 12.016 11.328 1 94.44 225 GLU B C 1
ATOM 4006 O O . GLU B 1 225 ? 14.695 11.32 10.398 1 94.44 225 GLU B O 1
ATOM 4011 N N . GLY B 1 226 ? 14.172 13.375 11.258 1 95.44 226 GLY B N 1
ATOM 4012 C CA . GLY B 1 226 ? 14.5 14.086 10.039 1 95.44 226 GLY B CA 1
ATOM 4013 C C . GLY B 1 226 ? 13.305 14.266 9.109 1 95.44 226 GLY B C 1
ATOM 4014 O O . GLY B 1 226 ? 13.414 14.906 8.062 1 95.44 226 GLY B O 1
ATOM 4015 N N . TYR B 1 227 ? 12.227 13.68 9.531 1 97.44 227 TYR B N 1
ATOM 4016 C CA . TYR B 1 227 ? 11 13.797 8.742 1 97.44 227 TYR B CA 1
ATOM 4017 C C . TYR B 1 227 ? 9.898 14.469 9.555 1 97.44 227 TYR B C 1
ATOM 4019 O O . TYR B 1 227 ? 10.023 14.641 10.766 1 97.44 227 TYR B O 1
ATOM 4027 N N . ILE B 1 228 ? 8.875 14.906 8.828 1 96.69 228 ILE B N 1
ATOM 4028 C CA . ILE B 1 228 ? 7.719 15.562 9.43 1 96.69 228 ILE B CA 1
ATOM 4029 C C . ILE B 1 228 ? 6.434 14.992 8.828 1 96.69 228 ILE B C 1
ATOM 4031 O O . ILE B 1 228 ? 6.395 14.641 7.648 1 96.69 228 ILE B O 1
ATOM 4035 N N . GLY B 1 229 ? 5.434 14.711 9.641 1 96.62 229 GLY B N 1
ATOM 4036 C CA . GLY B 1 229 ? 4.07 14.406 9.242 1 96.62 229 GLY B CA 1
ATOM 4037 C C . GLY B 1 229 ? 3.082 15.5 9.617 1 96.62 229 GLY B C 1
ATOM 4038 O O . GLY B 1 229 ? 3.064 15.961 10.758 1 96.62 229 GLY B O 1
ATOM 4039 N N . ILE B 1 230 ? 2.322 15.922 8.656 1 95.44 230 ILE B N 1
ATOM 4040 C CA . ILE B 1 230 ? 1.349 16.984 8.898 1 95.44 230 ILE B CA 1
ATOM 4041 C C . ILE B 1 230 ? -0.054 16.484 8.562 1 95.44 230 ILE B C 1
ATOM 4043 O O . ILE B 1 230 ? -0.358 16.188 7.406 1 95.44 230 ILE B O 1
ATOM 4047 N N . CYS B 1 231 ? -0.903 16.453 9.562 1 94.44 231 CYS B N 1
ATOM 4048 C CA . CYS B 1 231 ? -2.26 15.953 9.383 1 94.44 231 CYS B CA 1
ATOM 4049 C C . CYS B 1 231 ? -3.281 17.078 9.492 1 94.44 231 CYS B C 1
ATOM 4051 O O . CYS B 1 231 ? -3.227 17.891 10.422 1 94.44 231 CYS B O 1
ATOM 4053 N N . HIS B 1 232 ? -4.203 17.094 8.477 1 92 232 HIS B N 1
ATOM 4054 C CA . HIS B 1 232 ? -5.227 18.125 8.398 1 92 232 HIS B CA 1
ATOM 4055 C C . HIS B 1 232 ? -6.582 17.547 8.023 1 92 232 HIS B C 1
ATOM 4057 O O . HIS B 1 232 ? -6.66 16.609 7.219 1 92 232 HIS B O 1
ATOM 4063 N N . ASP B 1 233 ? -7.598 18.203 8.633 1 89.94 233 ASP B N 1
ATOM 4064 C CA . ASP B 1 233 ? -8.914 18.062 8.031 1 89.94 233 ASP B CA 1
ATOM 4065 C C . ASP B 1 233 ? -9.094 19.031 6.867 1 89.94 233 ASP B C 1
ATOM 4067 O O . ASP B 1 233 ? -8.633 20.172 6.93 1 89.94 233 ASP B O 1
ATOM 4071 N N . CYS B 1 234 ? -9.672 18.609 5.883 1 91.81 234 CYS B N 1
ATOM 4072 C CA . CYS B 1 234 ? -9.898 19.469 4.73 1 91.81 234 CYS B CA 1
ATOM 4073 C C . CYS B 1 234 ? -11.07 18.984 3.898 1 91.81 234 CYS B C 1
ATOM 4075 O O . CYS B 1 234 ? -11.766 18.047 4.293 1 91.81 234 CYS B O 1
ATOM 4077 N N . VAL B 1 235 ? -11.367 19.75 2.889 1 90.5 235 VAL B N 1
ATOM 4078 C CA . VAL B 1 235 ? -12.414 19.375 1.946 1 90.5 235 VAL B CA 1
ATOM 4079 C C . VAL B 1 235 ? -11.812 19.156 0.561 1 90.5 235 VAL B C 1
ATOM 4081 O O . VAL B 1 235 ? -11.156 20.047 0.014 1 90.5 235 VAL B O 1
ATOM 4084 N N . ILE B 1 236 ? -11.938 18.016 0.112 1 91.81 236 ILE B N 1
ATOM 4085 C CA . ILE B 1 236 ? -11.484 17.656 -1.229 1 91.81 236 ILE B CA 1
ATOM 4086 C C . ILE B 1 236 ? -12.672 17.188 -2.064 1 91.81 236 ILE B C 1
ATOM 4088 O O . ILE B 1 236 ? -13.406 16.281 -1.654 1 91.81 236 ILE B O 1
ATOM 4092 N N . ASN B 1 237 ? -12.875 17.75 -3.195 1 88.69 237 ASN B N 1
ATOM 4093 C CA . ASN B 1 237 ? -13.992 17.391 -4.062 1 88.69 237 ASN B CA 1
ATOM 4094 C C . ASN B 1 237 ? -15.312 17.406 -3.307 1 88.69 237 ASN B C 1
ATOM 4096 O O . ASN B 1 237 ? -16.078 16.438 -3.377 1 88.69 237 ASN B O 1
ATOM 4100 N N . SER B 1 238 ? -15.484 18.406 -2.479 1 84.69 238 SER B N 1
ATOM 4101 C CA . SER B 1 238 ? -16.703 18.688 -1.733 1 84.69 238 SER B CA 1
ATOM 4102 C C . SER B 1 238 ? -16.953 17.625 -0.667 1 84.69 238 SER B C 1
ATOM 4104 O O . SER B 1 238 ? -18.078 17.453 -0.199 1 84.69 238 SER B O 1
ATOM 4106 N N . LYS B 1 239 ? -15.977 16.922 -0.349 1 83.62 239 LYS B N 1
ATOM 4107 C CA . LYS B 1 239 ? -16.094 15.914 0.7 1 83.62 239 LYS B CA 1
ATOM 4108 C C . LYS B 1 239 ? -15.102 16.188 1.832 1 83.62 239 LYS B C 1
ATOM 4110 O O . LYS B 1 239 ? -13.969 16.594 1.588 1 83.62 239 LYS B O 1
ATOM 4115 N N . GLU B 1 240 ? -15.594 15.953 2.957 1 86.44 240 GLU B N 1
ATOM 4116 C CA . GLU B 1 240 ? -14.688 16.047 4.098 1 86.44 240 GLU B CA 1
ATOM 4117 C C . GLU B 1 240 ? -13.609 14.969 4.039 1 86.44 240 GLU B C 1
ATOM 4119 O O . GLU B 1 240 ? -13.914 13.805 3.773 1 86.44 240 GLU B O 1
ATOM 4124 N N . SER B 1 241 ? -12.391 15.383 4.258 1 90.56 241 SER B N 1
ATOM 4125 C CA . SER B 1 241 ? -11.266 14.461 4.145 1 90.56 241 SER B CA 1
ATOM 4126 C C . SER B 1 241 ? -10.18 14.789 5.164 1 90.56 241 SER B C 1
ATOM 4128 O O . SER B 1 241 ? -10.172 15.883 5.734 1 90.56 241 SER B O 1
ATOM 4130 N N . LYS B 1 242 ? -9.438 13.805 5.449 1 91.75 242 LYS B N 1
ATOM 4131 C CA . LYS B 1 242 ? -8.188 14 6.168 1 91.75 242 LYS B CA 1
ATOM 4132 C C . LYS B 1 242 ? -6.988 13.875 5.234 1 91.75 242 LYS B C 1
ATOM 4134 O O . LYS B 1 242 ? -6.965 13.008 4.359 1 91.75 242 LYS B O 1
ATOM 4139 N N . LEU B 1 243 ? -6.094 14.781 5.379 1 95.62 243 LEU B N 1
ATOM 4140 C CA . LEU B 1 243 ? -4.871 14.812 4.582 1 95.62 243 LEU B CA 1
ATOM 4141 C C . LEU B 1 243 ? -3.641 14.68 5.473 1 95.62 243 LEU B C 1
ATOM 4143 O O . LEU B 1 243 ? -3.465 15.461 6.41 1 95.62 243 LEU B O 1
ATOM 4147 N N . LEU B 1 244 ? -2.873 13.68 5.266 1 96.81 244 LEU B N 1
ATOM 4148 C CA . LEU B 1 244 ? -1.584 13.523 5.926 1 96.81 244 LEU B CA 1
ATOM 4149 C C . LEU B 1 244 ? -0.439 13.688 4.93 1 96.81 244 LEU B C 1
ATOM 4151 O O . LEU B 1 244 ? -0.354 12.945 3.951 1 96.81 244 LEU B O 1
ATOM 4155 N N . VAL B 1 245 ? 0.385 14.648 5.16 1 97.31 245 VAL B N 1
ATOM 4156 C CA . VAL B 1 245 ? 1.546 14.906 4.316 1 97.31 245 VAL B CA 1
ATOM 4157 C C . VAL B 1 245 ? 2.82 14.492 5.051 1 97.31 245 VAL B C 1
ATOM 4159 O O . VAL B 1 245 ? 3.045 14.898 6.191 1 97.31 245 VAL B O 1
ATOM 4162 N N . VAL B 1 246 ? 3.615 13.68 4.359 1 98.19 246 VAL B N 1
ATOM 4163 C CA . VAL B 1 246 ? 4.848 13.18 4.957 1 98.19 246 VAL B CA 1
ATOM 4164 C C . VAL B 1 246 ? 6.031 13.508 4.051 1 98.19 246 VAL B C 1
ATOM 4166 O O . VAL B 1 246 ? 5.949 13.352 2.83 1 98.19 246 VAL B O 1
ATOM 4169 N N . GLY B 1 247 ? 7.137 13.945 4.656 1 97.75 247 GLY B N 1
ATOM 4170 C CA . GLY B 1 247 ? 8.352 14.227 3.914 1 97.75 247 GLY B CA 1
ATOM 4171 C C . GLY B 1 247 ? 9.508 14.656 4.805 1 97.75 247 GLY B C 1
ATOM 4172 O O . GLY B 1 247 ? 9.352 14.773 6.02 1 97.75 247 GLY B O 1
ATOM 4173 N N . GLU B 1 248 ? 10.656 14.867 4.176 1 97.38 248 GLU B N 1
ATOM 4174 C CA . GLU B 1 248 ? 11.828 15.336 4.906 1 97.38 248 GLU B CA 1
ATOM 4175 C C . GLU B 1 248 ? 11.633 16.766 5.41 1 97.38 248 GLU B C 1
ATOM 4177 O O . GLU B 1 248 ? 10.93 17.562 4.781 1 97.38 248 GLU B O 1
ATOM 4182 N N . LEU B 1 249 ? 12.305 17.094 6.434 1 96.25 249 LEU B N 1
ATOM 4183 C CA . LEU B 1 249 ? 12.195 18.406 7.055 1 96.25 249 LEU B CA 1
ATOM 4184 C C . LEU B 1 249 ? 12.648 19.5 6.094 1 96.25 249 LEU B C 1
ATOM 4186 O O . LEU B 1 249 ? 12.172 20.641 6.168 1 96.25 249 LEU B O 1
ATOM 4190 N N . SER B 1 250 ? 13.508 19.172 5.223 1 96.12 250 SER B N 1
ATOM 4191 C CA . SER B 1 250 ? 14.141 20.172 4.367 1 96.12 250 SER B CA 1
ATOM 4192 C C . SER B 1 250 ? 13.273 20.484 3.154 1 96.12 250 SER B C 1
ATOM 4194 O O . SER B 1 250 ? 13.648 21.312 2.316 1 96.12 250 SER B O 1
ATOM 4196 N N . LYS B 1 251 ? 12.086 19.859 3.059 1 96.69 251 LYS B N 1
ATOM 4197 C CA . LYS B 1 251 ? 11.219 20.109 1.913 1 96.69 251 LYS B CA 1
ATOM 4198 C C . LYS B 1 251 ? 10.43 21.406 2.098 1 96.69 251 LYS B C 1
ATOM 4200 O O . LYS B 1 251 ? 10.273 21.891 3.221 1 96.69 251 LYS B O 1
ATOM 4205 N N . ASP B 1 252 ? 9.969 21.922 1.021 1 95.06 252 ASP B N 1
ATOM 4206 C CA . ASP B 1 252 ? 9.273 23.203 1.042 1 95.06 252 ASP B CA 1
ATOM 4207 C C . ASP B 1 252 ? 7.773 23.016 1.236 1 95.06 252 ASP B C 1
ATOM 4209 O O . ASP B 1 252 ? 6.992 23.172 0.296 1 95.06 252 ASP B O 1
ATOM 4213 N N . TYR B 1 253 ? 7.316 22.859 2.412 1 94.88 253 TYR B N 1
ATOM 4214 C CA . TYR B 1 253 ? 5.918 22.609 2.742 1 94.88 253 TYR B CA 1
ATOM 4215 C C . TYR B 1 253 ? 5.07 23.844 2.504 1 94.88 253 TYR B C 1
ATOM 4217 O O . TYR B 1 253 ? 3.891 23.75 2.152 1 94.88 253 TYR B O 1
ATOM 4225 N N . GLU B 1 254 ? 5.656 24.984 2.752 1 91.75 254 GLU B N 1
ATOM 4226 C CA . GLU B 1 254 ? 4.918 26.219 2.496 1 91.75 254 GLU B CA 1
ATOM 4227 C C . GLU B 1 254 ? 4.488 26.312 1.034 1 91.75 254 GLU B C 1
ATOM 4229 O O . GLU B 1 254 ? 3.33 26.625 0.741 1 91.75 254 GLU B O 1
ATOM 4234 N N . PHE B 1 255 ? 5.438 26.125 0.201 1 92.69 255 PHE B N 1
ATOM 4235 C CA . PHE B 1 255 ? 5.137 26.109 -1.227 1 92.69 255 PHE B CA 1
ATOM 4236 C C . PHE B 1 255 ? 4.051 25.094 -1.551 1 92.69 255 PHE B C 1
ATOM 4238 O O . PHE B 1 255 ? 3.08 25.422 -2.24 1 92.69 255 PHE B O 1
ATOM 4245 N N . PHE B 1 256 ? 4.113 23.891 -1.071 1 95.06 256 PHE B N 1
ATOM 4246 C CA . PHE B 1 256 ? 3.168 22.812 -1.33 1 95.06 256 PHE B CA 1
ATOM 4247 C C . PHE B 1 256 ? 1.762 23.203 -0.897 1 95.06 256 PHE B C 1
ATOM 4249 O O . PHE B 1 256 ? 0.819 23.141 -1.689 1 95.06 256 PHE B O 1
ATOM 4256 N N . TYR B 1 257 ? 1.64 23.625 0.313 1 93.62 257 TYR B N 1
ATOM 4257 C CA . TYR B 1 257 ? 0.323 23.922 0.859 1 93.62 257 TYR B CA 1
ATOM 4258 C C . TYR B 1 257 ? -0.289 25.141 0.158 1 93.62 257 TYR B C 1
ATOM 4260 O O . TYR B 1 257 ? -1.508 25.219 -0.012 1 93.62 257 TYR B O 1
ATOM 4268 N N . ASN B 1 258 ? 0.557 26.078 -0.239 1 91.88 258 ASN B N 1
ATOM 4269 C CA . ASN B 1 258 ? 0.058 27.203 -1.007 1 91.88 258 ASN B CA 1
ATOM 4270 C C . ASN B 1 258 ? -0.502 26.766 -2.357 1 91.88 258 ASN B C 1
ATOM 4272 O O . ASN B 1 258 ? -1.469 27.359 -2.85 1 91.88 258 ASN B O 1
ATOM 4276 N N . LYS B 1 259 ? 0.093 25.797 -2.91 1 93.5 259 LYS B N 1
ATOM 4277 C CA . LYS B 1 259 ? -0.298 25.375 -4.25 1 93.5 259 LYS B CA 1
ATOM 4278 C C . LYS B 1 259 ? -1.55 24.5 -4.199 1 93.5 259 LYS B C 1
ATOM 4280 O O . LYS B 1 259 ? -2.371 24.531 -5.117 1 93.5 259 LYS B O 1
ATOM 4285 N N . ILE B 1 260 ? -1.714 23.75 -3.162 1 94.56 260 ILE B N 1
ATOM 4286 C CA . ILE B 1 260 ? -2.816 22.797 -3.158 1 94.56 260 ILE B CA 1
ATOM 4287 C C . ILE B 1 260 ? -4.07 23.453 -2.59 1 94.56 260 ILE B C 1
ATOM 4289 O O . ILE B 1 260 ? -5.176 22.922 -2.721 1 94.56 260 ILE B O 1
ATOM 4293 N N . SER B 1 261 ? -3.883 24.5 -1.843 1 90.56 261 SER B N 1
ATOM 4294 C CA . SER B 1 261 ? -5.008 25.219 -1.238 1 90.56 261 SER B CA 1
ATOM 4295 C C . SER B 1 261 ? -5.809 25.969 -2.289 1 90.56 261 SER B C 1
ATOM 4297 O O . SER B 1 261 ? -5.238 26.656 -3.146 1 90.56 261 SER B O 1
ATOM 4299 N N . MET B 1 262 ? -7.086 25.641 -2.215 1 77.12 262 MET B N 1
ATOM 4300 C CA . MET B 1 262 ? -7.977 26.359 -3.119 1 77.12 262 MET B CA 1
ATOM 4301 C C . MET B 1 262 ? -8.555 27.609 -2.439 1 77.12 262 MET B C 1
ATOM 4303 O O . MET B 1 262 ? -8.984 27.531 -1.287 1 77.12 262 MET B O 1
ATOM 4307 N N . ASN B 1 263 ? -8.148 28.828 -2.752 1 63.88 263 ASN B N 1
ATOM 4308 C CA . ASN B 1 263 ? -8.711 30.078 -2.25 1 63.88 263 ASN B CA 1
ATOM 4309 C C . ASN B 1 263 ? -10.172 30.25 -2.674 1 63.88 263 ASN B C 1
ATOM 4311 O O . ASN B 1 263 ? -10.57 29.766 -3.734 1 63.88 263 ASN B O 1
#